Protein AF-0000000076778863 (afdb_homodimer)

InterPro domains:
  IPR025287 Wall-associated receptor kinase, galacturonan-binding domain [PF13947] (37-95)

Nearest PDB structures (foldseek):
  8cbp-assembly1_A  TM=2.082E-01  e=8.881E+00  Listeria monocytogenes
  4lr4-assembly3_C  TM=1.617E-01  e=1.423E+00  Agathobacter rectalis ATCC 33656
  8cbp-assembly1_A  TM=2.082E-01  e=7.600E+00  Listeria monocytogenes

Foldseek 3Di:
DVVVVVVVVVVVVPPPPPPPVPPVPPPPDQDFWPPPFDQDQAPEGQGPCAGEDPPTHADDPFFDRYWDWAPPDPHIWIAGPPFGWTWDYDDQAQQKTKTKFKWWKWFADPVRHTDDIDDWGKTAQPRHQKAFDQVFKKKKKAWPQKKKFWAAPVRHTWDIAGAFADDPVPDQFQPLVRHRMHIDGTDFPGRMTTMDMDHPVVPPVPDPPPSDDDGARMMIIDMATPVCSRPPRRGDCVRSHDDDMDMHMTMMRGAAAPDFADVVLVVDVVSRQQQEPQKDWAADPGGGHIGIGGHPQWDARRRDYNGIDGPPPPVVVVVVCVVVVVVVVVVVVVVVVVVPPPDDPDDPPVVVVVVVVVVVVVVVVPPDVPPPVD/DVVVVVVVVVPVPPPPPPPPVPPPPPPPDQQQWPPPFDQDQAPEGQGPCAGEDPPTHADDPFFDRYWDWAPPDPHIWIAGPPFGWTWDYDDQAQQKTKTKFKWWKWFADPVRHTDDIDDWGKTAQPRHQKDFDQVFKKKKKAWPQKKKFWAAPVRHTWDIAGAFADDPVPDQFQPLVRHRMHIDGTDFPGRMTTMDMDHPVVPPVPDPPPSDDDGARMMIIDMATPVCSRPPRRRPCVRSHDDDMDMHMTMMRGAAASDFADVVLVVDVVSRQQQEPQKDWAADPGGGHIGIDGHPQWDARRRDYNGIDGPPPPPVVVVCCVVVVVVVVVVVVVVVVVVPPPDDPDDPPPPVVVVVVVVVVVVVVPPDVVPPVD

Solvent-accessible surface area (backbone atoms only — not comparable to full-atom values): 40320 Å² total; per-residue (Å²): 122,74,70,63,58,59,58,60,60,60,62,64,66,65,57,75,76,68,71,72,66,71,69,68,74,72,68,72,75,72,60,51,36,47,92,95,38,62,43,60,47,73,91,31,59,34,43,42,53,28,17,49,58,91,89,25,32,57,80,73,88,52,44,57,28,44,37,41,69,43,71,86,45,96,67,39,43,35,28,32,56,94,51,74,43,38,46,73,38,66,38,71,90,77,32,34,32,34,28,54,43,64,42,36,37,43,24,37,48,99,84,69,46,80,74,47,64,52,70,90,52,66,44,66,32,67,69,35,29,43,23,48,29,37,89,47,25,29,39,36,18,38,16,14,49,30,34,18,32,29,24,37,89,86,43,36,71,49,30,42,23,40,8,30,21,60,65,69,92,69,60,73,61,40,65,37,29,13,58,36,18,11,46,20,55,45,54,69,56,34,31,38,44,36,66,45,80,40,70,60,64,81,66,55,70,78,56,84,58,48,49,68,78,43,72,38,50,25,33,36,30,38,65,27,26,52,70,52,46,64,66,65,44,58,30,60,68,62,64,54,65,43,83,69,87,52,68,34,52,30,41,28,35,44,36,54,52,86,42,60,29,43,75,60,33,66,70,39,68,88,75,40,58,59,47,7,86,48,36,38,77,40,60,40,89,62,46,63,2,19,41,48,37,37,31,92,69,32,41,71,28,15,54,34,80,70,18,28,38,70,56,66,70,55,68,55,55,62,49,44,50,60,52,43,48,54,47,51,53,43,47,53,49,46,51,53,44,62,64,60,58,64,79,84,83,73,85,75,69,70,61,60,60,57,52,53,52,47,53,52,53,51,49,56,65,66,56,56,84,70,63,78,79,111,121,75,73,62,61,62,59,61,64,60,63,66,68,66,57,76,75,71,72,71,67,71,69,70,76,70,70,73,74,74,60,52,36,49,90,95,37,62,42,59,46,73,92,31,60,33,42,42,52,28,16,48,60,90,87,25,32,56,78,73,88,53,44,56,27,42,38,42,69,43,72,87,44,98,68,40,43,36,27,31,58,94,50,76,43,38,48,71,38,64,38,71,91,78,31,34,32,34,28,54,42,66,44,36,38,43,24,37,48,98,84,69,46,80,75,48,64,52,69,91,52,68,45,68,32,68,67,34,28,42,25,48,26,36,90,46,25,28,40,34,18,37,15,15,46,30,34,19,35,29,22,38,90,87,43,34,70,49,28,41,23,40,7,31,23,63,66,70,91,72,60,72,60,41,64,40,27,12,57,35,17,12,48,21,52,44,53,69,57,33,32,38,44,36,67,45,80,41,70,58,63,81,67,55,68,78,54,86,57,49,50,67,76,45,72,40,49,24,33,34,29,37,64,27,25,52,69,54,46,67,68,67,42,56,36,56,70,63,66,53,64,42,82,71,87,52,68,34,53,30,42,29,35,45,35,53,53,85,43,62,29,43,74,61,34,64,71,39,68,89,75,40,59,59,46,7,84,48,37,40,75,38,59,41,90,62,46,63,3,19,43,48,36,37,31,90,67,33,42,71,28,15,55,34,79,70,19,27,40,71,58,66,72,56,70,55,56,62,49,44,52,62,52,44,51,55,48,52,55,46,49,54,49,48,53,54,45,63,65,59,57,65,77,84,84,70,86,74,68,70,63,58,60,58,53,53,54,47,54,52,53,52,49,55,65,66,56,54,83,70,63,77,79,112

Secondary structure (DSSP, 8-state):
--HHHHHHHHHTT-------------------S-TTS--EETTEE--TT-EESTTSS--SSSBSSEEEEETTSSS-EEEETTT-PEEEEEETTTTEEEEEEEPEEEEE-TTS-EEEEPPP--EE-TTBSEEE-TTTEEEEEESSSEEEEEE-TTSBEEEEEEEBB--GGG--TT--BSBSEEEE---SSB-EEEEEEE--TTT-TTS--BT-SB--SEEEEEEEEHHHHHHH-SS-GGGGG--S--EEEEEEEE-B-SSSSHHHHHH-GGG-S---TTEEEEE-SSSS-EEEEEPTTEEE-TTSTT-EEE----HHHHHHHHHHHHHHHHHHHHHHHHHTTSS-----THHHHHHHHHHHHHHHHHS---GGG-/--HHHHHHHHHTT-------------------S-TTS--EETTEE--TT-EESTTSS--SSSBSSEEEEETTSSS-EEEETTT-PEEEEEETTTTEEEEEEEPEEEEE-TTS-EEEEPPP--EE-TTBSEEE-TTTEEEEEESSSEEEEEE-TTSBEEEEEEEBB--GGG--TT--BSBSEEEE---SSB-EEEEEEE--TTT-TTS--BT-SB--SEEEEEEEEHHHHHHH-SS-TTGGG--S--EEEEEEEE-B-SSSSHHHHHH-GGG-S---TTEEEEE-SSSS-EEEEEPTTEEE-TTSTT-EEE----HHHHHHHHHHHHHHHHHHHHHHHHHTTSS-----THHHHHHHHHHHHHHHHH----GGG-

pLDDT: mean 74.63, std 24.68, range [21.61, 98.44]

Sequence (748 aa):
MVTTLIMQLVLLLLLPVTRVSAQEQQHPPPQVARPGCRDKCGNITIPYPFGIGAGCFRDDGRGGFQLECNDTRSTPRLTVTGYGIRITGLSVASSEARAHLRATRRCYDNKGRLVSQSGATFVPLVGSHYLFSQARNRLVTLGCSSLGYFIDALGYYVSGCMAVCRPQQFTTPGSCTGVACCQSAIPPAVDYYEPFLLDFTKEHRDRDIAFYSNKTTCRYVFLVETKWLSTRYTGDSEYLNWTKDFAVPVILDWAIRNVGNCSAARRNTTDYACQSMLSDCIDSEDGTGYRCNCSKGYEGNPYLQDGCRGIHPCPVLLFCFLLLLPLHLMNCFAKWKTSTSVNTKKSNHATASAQILWEATLANVLLGPVEMLRMVTTLIMQLVLLLLLPVTRVSAQEQQHPPPQVARPGCRDKCGNITIPYPFGIGAGCFRDDGRGGFQLECNDTRSTPRLTVTGYGIRITGLSVASSEARAHLRATRRCYDNKGRLVSQSGATFVPLVGSHYLFSQARNRLVTLGCSSLGYFIDALGYYVSGCMAVCRPQQFTTPGSCTGVACCQSAIPPAVDYYEPFLLDFTKEHRDRDIAFYSNKTTCRYVFLVETKWLSTRYTGDSEYLNWTKDFAVPVILDWAIRNVGNCSAARRNTTDYACQSMLSDCIDSEDGTGYRCNCSKGYEGNPYLQDGCRGIHPCPVLLFCFLLLLPLHLMNCFAKWKTSTSVNTKKSNHATASAQILWEATLANVLLGPVEMLR

Radius of gyration: 35.74 Å; Cα contacts (8 Å, |Δi|>4): 1503; chains: 2; bounding box: 116×78×70 Å

Organism: Aegilops tauschii subsp. strangulata (NCBI:txid200361)

Structure (mmCIF, N/CA/C/O backbone):
data_AF-0000000076778863-model_v1
#
loop_
_entity.id
_entity.type
_entity.pdbx_description
1 polymer 'Wall-associated receptor kinase galacturonan-binding domain-containing protein'
#
loop_
_atom_site.group_PDB
_atom_site.id
_atom_site.type_symbol
_atom_site.label_atom_id
_atom_site.label_alt_id
_atom_site.label_comp_id
_atom_site.label_asym_id
_atom_site.label_entity_id
_atom_site.label_seq_id
_atom_site.pdbx_PDB_ins_code
_atom_site.Cartn_x
_atom_site.Cartn_y
_atom_site.Cartn_z
_atom_site.occupancy
_atom_site.B_iso_or_equiv
_atom_site.auth_seq_id
_atom_site.auth_comp_id
_atom_site.auth_asym_id
_atom_site.auth_atom_id
_atom_site.pdbx_PDB_model_num
ATOM 1 N N . MET A 1 1 ? 84.5 -5.707 -36.156 1 32.53 1 MET A N 1
ATOM 2 C CA . MET A 1 1 ? 84 -6.934 -35.594 1 32.53 1 MET A CA 1
ATOM 3 C C . MET A 1 1 ? 82.688 -6.645 -34.812 1 32.53 1 MET A C 1
ATOM 5 O O . MET A 1 1 ? 82 -7.57 -34.375 1 32.53 1 MET A O 1
ATOM 9 N N . VAL A 1 2 ? 82.5 -5.348 -34.375 1 47.19 2 VAL A N 1
ATOM 10 C CA . VAL A 1 2 ? 81.438 -4.852 -33.531 1 47.19 2 VAL A CA 1
ATOM 11 C C . VAL A 1 2 ? 80.125 -4.82 -34.344 1 47.19 2 VAL A C 1
ATOM 13 O O . VAL A 1 2 ? 79.062 -4.902 -33.781 1 47.19 2 VAL A O 1
ATOM 16 N N . THR A 1 3 ? 80.188 -4.637 -35.688 1 52.03 3 THR A N 1
ATOM 17 C CA . THR A 1 3 ? 79.062 -4.465 -36.531 1 52.03 3 THR A CA 1
ATOM 18 C C . THR A 1 3 ? 78.312 -5.781 -36.688 1 52.03 3 THR A C 1
ATOM 20 O O . THR A 1 3 ? 77.062 -5.789 -36.969 1 52.03 3 THR A O 1
ATOM 23 N N . THR A 1 4 ? 79.062 -6.883 -36.719 1 51.62 4 THR A N 1
ATOM 24 C CA . THR A 1 4 ? 78.438 -8.164 -37.031 1 51.62 4 THR A CA 1
ATOM 25 C C . THR A 1 4 ? 77.562 -8.641 -35.875 1 51.62 4 THR A C 1
ATOM 27 O O . THR A 1 4 ? 76.688 -9.484 -36.031 1 51.62 4 THR A O 1
ATOM 30 N N . LEU A 1 5 ? 77.938 -8.156 -34.625 1 47.41 5 LEU A N 1
ATOM 31 C CA . LEU A 1 5 ? 77.188 -8.68 -33.469 1 47.41 5 LEU A CA 1
ATOM 32 C C . LEU A 1 5 ? 75.812 -8.102 -33.406 1 47.41 5 LEU A C 1
ATOM 34 O O . LEU A 1 5 ? 74.875 -8.766 -32.938 1 47.41 5 LEU A O 1
ATOM 38 N N . ILE A 1 6 ? 75.625 -6.895 -34.031 1 48.03 6 ILE A N 1
ATOM 39 C CA . ILE A 1 6 ? 74.312 -6.25 -33.875 1 48.03 6 ILE A CA 1
ATOM 40 C C . ILE A 1 6 ? 73.312 -6.934 -34.812 1 48.03 6 ILE A C 1
ATOM 42 O O . ILE A 1 6 ? 72.125 -7.094 -34.438 1 48.03 6 ILE A O 1
ATOM 46 N N . MET A 1 7 ? 73.75 -7.469 -36 1 45.84 7 MET A N 1
ATOM 47 C CA . MET A 1 7 ? 72.812 -7.984 -36.969 1 45.84 7 MET A CA 1
ATOM 48 C C . MET A 1 7 ? 72.25 -9.32 -36.5 1 45.84 7 MET A C 1
ATOM 50 O O . MET A 1 7 ? 71.188 -9.75 -36.969 1 45.84 7 MET A O 1
ATOM 54 N N . GLN A 1 8 ? 73.125 -10.133 -35.875 1 47.25 8 GLN A N 1
ATOM 55 C CA . GLN A 1 8 ? 72.625 -11.461 -35.5 1 47.25 8 GLN A CA 1
ATOM 56 C C . GLN A 1 8 ? 71.5 -11.367 -34.438 1 47.25 8 GLN A C 1
ATOM 58 O O . GLN A 1 8 ? 70.75 -12.328 -34.219 1 47.25 8 GLN A O 1
ATOM 63 N N . LEU A 1 9 ? 71.562 -10.266 -33.656 1 43.97 9 LEU A N 1
ATOM 64 C CA . LEU A 1 9 ? 70.562 -10.219 -32.562 1 43.97 9 LEU A CA 1
ATOM 65 C C . LEU A 1 9 ? 69.188 -9.906 -33.125 1 43.97 9 LEU A C 1
ATOM 67 O O . LEU A 1 9 ? 68.188 -10.289 -32.531 1 43.97 9 LEU A O 1
ATOM 71 N N . VAL A 1 10 ? 69.125 -9.25 -34.344 1 44.59 10 VAL A N 1
ATOM 72 C CA . VAL A 1 10 ? 67.812 -8.875 -34.844 1 44.59 10 VAL A CA 1
ATOM 73 C C . VAL A 1 10 ? 67.125 -10.102 -35.406 1 44.59 10 VAL A C 1
ATOM 75 O O . VAL A 1 10 ? 65.875 -10.164 -35.438 1 44.59 10 VAL A O 1
ATOM 78 N N . LEU A 1 11 ? 67.938 -11.055 -36 1 44.66 11 LEU A N 1
ATOM 79 C CA . LEU A 1 11 ? 67.25 -12.109 -36.719 1 44.66 11 LEU A CA 1
ATOM 80 C C . LEU A 1 11 ? 66.5 -13.055 -35.75 1 44.66 11 LEU A C 1
ATOM 82 O O . LEU A 1 11 ? 65.625 -13.805 -36.156 1 44.66 11 LEU A O 1
ATOM 86 N N . LEU A 1 12 ? 67.125 -13.242 -34.594 1 41.91 12 LEU A N 1
ATOM 87 C CA . LEU A 1 12 ? 66.5 -14.281 -33.75 1 41.91 12 LEU A CA 1
ATOM 88 C C . LEU A 1 12 ? 65.125 -13.867 -33.281 1 41.91 12 LEU A C 1
ATOM 90 O O . LEU A 1 12 ? 64.375 -14.68 -32.719 1 41.91 12 LEU A O 1
ATOM 94 N N . LEU A 1 13 ? 64.875 -12.555 -33.312 1 39.22 13 LEU A N 1
ATOM 95 C CA . LEU A 1 13 ? 63.656 -12.242 -32.594 1 39.22 13 LEU A CA 1
ATOM 96 C C . LEU A 1 13 ? 62.438 -12.484 -33.469 1 39.22 13 LEU A C 1
ATOM 98 O O . LEU A 1 13 ? 61.312 -12.102 -33.094 1 39.22 13 LEU A O 1
ATOM 102 N N . LEU A 1 14 ? 62.688 -12.836 -34.719 1 39.72 14 LEU A N 1
ATOM 103 C CA . LEU A 1 14 ? 61.469 -12.992 -35.5 1 39.72 14 LEU A CA 1
ATOM 104 C C . LEU A 1 14 ? 60.812 -14.328 -35.188 1 39.72 14 LEU A C 1
ATOM 106 O O . LEU A 1 14 ? 60.938 -15.289 -35.938 1 39.72 14 LEU A O 1
ATOM 110 N N . LEU A 1 15 ? 61.125 -14.875 -34.031 1 42.5 15 LEU A N 1
ATOM 111 C CA . LEU A 1 15 ? 60.312 -16.062 -33.875 1 42.5 15 LEU A CA 1
ATOM 112 C C . LEU A 1 15 ? 58.812 -15.758 -34.094 1 42.5 15 LEU A C 1
ATOM 114 O O . LEU A 1 15 ? 58.312 -14.727 -33.625 1 42.5 15 LEU A O 1
ATOM 118 N N . PRO A 1 16 ? 58.281 -16.344 -35.188 1 43.47 16 PRO A N 1
ATOM 119 C CA . PRO A 1 16 ? 56.844 -16.094 -35.375 1 43.47 16 PRO A CA 1
ATOM 120 C C . PRO A 1 16 ? 56.031 -16.312 -34.094 1 43.47 16 PRO A C 1
ATOM 122 O O . PRO A 1 16 ? 56.25 -17.281 -33.375 1 43.47 16 PRO A O 1
ATOM 125 N N . VAL A 1 17 ? 55.656 -15.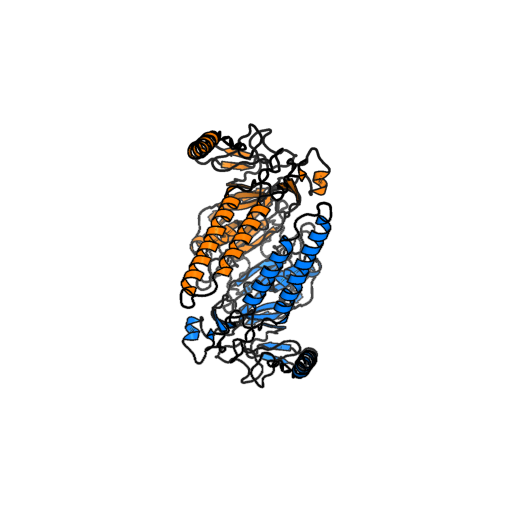203 -33.438 1 43.56 17 VAL A N 1
ATOM 126 C CA . VAL A 1 17 ? 54.625 -15.289 -32.406 1 43.56 17 VAL A CA 1
ATOM 127 C C . VAL A 1 17 ? 53.531 -16.266 -32.875 1 43.56 17 VAL A C 1
ATOM 129 O O . VAL A 1 17 ? 52.844 -16 -33.844 1 43.56 17 VAL A O 1
ATOM 132 N N . THR A 1 18 ? 53.938 -17.609 -32.875 1 44.72 18 THR A N 1
ATOM 133 C CA . THR A 1 18 ? 52.781 -18.5 -33.031 1 44.72 18 THR A CA 1
ATOM 134 C C . THR A 1 18 ? 51.594 -17.953 -32.281 1 44.72 18 THR A C 1
ATOM 136 O O . THR A 1 18 ? 51.656 -17.656 -31.078 1 44.72 18 THR A O 1
ATOM 139 N N . ARG A 1 19 ? 50.75 -17.344 -33.031 1 37.84 19 ARG A N 1
ATOM 140 C CA . ARG A 1 19 ? 49.438 -17.031 -32.531 1 37.84 19 ARG A CA 1
ATOM 141 C C . ARG A 1 19 ? 48.875 -18.219 -31.734 1 37.84 19 ARG A C 1
ATOM 143 O O . ARG A 1 19 ? 48.594 -19.281 -32.312 1 37.84 19 ARG A O 1
ATOM 150 N N . VAL A 1 20 ? 49.438 -18.438 -30.562 1 40.38 20 VAL A N 1
ATOM 151 C CA . VAL A 1 20 ? 48.531 -19.219 -29.734 1 40.38 20 VAL A CA 1
ATOM 152 C C . VAL A 1 20 ? 47.125 -18.672 -29.859 1 40.38 20 VAL A C 1
ATOM 154 O O . VAL A 1 20 ? 46.844 -17.531 -29.484 1 40.38 20 VAL A O 1
ATOM 157 N N . SER A 1 21 ? 46.469 -19.016 -31.016 1 34.78 21 SER A N 1
ATOM 158 C CA . SER A 1 21 ? 45.031 -18.766 -30.953 1 34.78 21 SER A CA 1
ATOM 159 C C . SER A 1 21 ? 44.469 -19.125 -29.578 1 34.78 21 SER A C 1
ATOM 161 O O . SER A 1 21 ? 44.594 -20.266 -29.141 1 34.78 21 SER A O 1
ATOM 163 N N . ALA A 1 22 ? 44.531 -18.234 -28.641 1 37.84 22 ALA A N 1
ATOM 164 C CA . ALA A 1 22 ? 43.625 -18.453 -27.516 1 37.84 22 ALA A CA 1
ATOM 165 C C . ALA A 1 22 ? 42.312 -19.047 -27.984 1 37.84 22 ALA A C 1
ATOM 167 O O . ALA A 1 22 ? 41.531 -18.375 -28.656 1 37.84 22 ALA A O 1
ATOM 168 N N . GLN A 1 23 ? 42.406 -20.297 -28.578 1 34.12 23 GLN A N 1
ATOM 169 C CA . GLN A 1 23 ? 41.094 -20.875 -28.672 1 34.12 23 GLN A CA 1
ATOM 170 C C . GLN A 1 23 ? 40.188 -20.406 -27.516 1 34.12 23 GLN A C 1
ATOM 172 O O . GLN A 1 23 ? 40.469 -20.719 -26.344 1 34.12 23 GLN A O 1
ATOM 177 N N . GLU A 1 24 ? 39.688 -19.234 -27.562 1 38.78 24 GLU A N 1
ATOM 178 C CA . GLU A 1 24 ? 38.625 -18.891 -26.656 1 38.78 24 GLU A CA 1
ATOM 179 C C . GLU A 1 24 ? 37.719 -20.109 -26.391 1 38.78 24 GLU A C 1
ATOM 181 O O . GLU A 1 24 ? 37.062 -20.609 -27.312 1 38.78 24 GLU A O 1
ATOM 186 N N . GLN A 1 25 ? 38.125 -21.125 -25.703 1 38.56 25 GLN A N 1
ATOM 187 C CA . GLN A 1 25 ? 37.156 -22.141 -25.281 1 38.56 25 GLN A CA 1
ATOM 188 C C . GLN A 1 25 ? 35.781 -21.531 -25.094 1 38.56 25 GLN A C 1
ATOM 190 O O . GLN A 1 25 ? 35.531 -20.797 -24.141 1 38.56 25 GLN A O 1
ATOM 195 N N . GLN A 1 26 ? 35.125 -21.125 -26.172 1 40.41 26 GLN A N 1
ATOM 196 C CA . GLN A 1 26 ? 33.719 -20.766 -26.062 1 40.41 26 GLN A CA 1
ATOM 197 C C . GLN A 1 26 ? 32.969 -21.703 -25.125 1 40.41 26 GLN A C 1
ATOM 199 O O . GLN A 1 26 ? 32.844 -22.891 -25.391 1 40.41 26 GLN A O 1
ATOM 204 N N . HIS A 1 27 ? 33.125 -21.516 -23.828 1 49.75 27 HIS A N 1
ATOM 205 C CA . HIS A 1 27 ? 32.281 -22.281 -22.906 1 49.75 27 HIS A CA 1
ATOM 206 C C . HIS A 1 27 ? 30.875 -22.438 -23.453 1 49.75 27 HIS A C 1
ATOM 208 O O . HIS A 1 27 ? 30.328 -21.484 -24.016 1 49.75 27 HIS A O 1
ATOM 214 N N . PRO A 1 28 ? 30.5 -23.688 -23.781 1 53.38 28 PRO A N 1
ATOM 215 C CA . PRO A 1 28 ? 29.125 -23.875 -24.25 1 53.38 28 PRO A CA 1
ATOM 216 C C . PRO A 1 28 ? 28.109 -23.031 -23.484 1 53.38 28 PRO A C 1
ATOM 218 O O . PRO A 1 28 ? 28.344 -22.688 -22.312 1 53.38 28 PRO A O 1
ATOM 221 N N . PRO A 1 29 ? 27.234 -22.406 -24.203 1 59.06 29 PRO A N 1
ATOM 222 C CA . PRO A 1 29 ? 26.219 -21.594 -23.531 1 59.06 29 PRO A CA 1
ATOM 223 C C . PRO A 1 29 ? 25.656 -22.281 -22.281 1 59.06 29 PRO A C 1
ATOM 225 O O . PRO A 1 29 ? 25.578 -23.516 -22.234 1 59.06 29 PRO A O 1
ATOM 228 N N . PRO A 1 30 ? 25.625 -21.578 -21.234 1 66.56 30 PRO A N 1
ATOM 229 C CA . PRO A 1 30 ? 25.156 -22.172 -19.969 1 66.56 30 PRO A CA 1
ATOM 230 C C . PRO A 1 30 ? 23.891 -23.016 -20.156 1 66.56 30 PRO A C 1
ATOM 232 O O . PRO A 1 30 ? 22.984 -22.609 -20.875 1 66.56 30 PRO A O 1
ATOM 235 N N . GLN A 1 31 ? 24 -24.266 -19.766 1 77.44 31 GLN A N 1
ATOM 236 C CA . GLN A 1 31 ? 22.891 -25.203 -19.828 1 77.44 31 GLN A CA 1
ATOM 237 C C . GLN A 1 31 ? 21.672 -24.656 -19.078 1 77.44 31 GLN A C 1
ATOM 239 O O . GLN A 1 31 ? 21.781 -24.281 -17.906 1 77.44 31 GLN A O 1
ATOM 244 N N . VAL A 1 32 ? 20.609 -24.484 -19.797 1 89.62 32 VAL A N 1
ATOM 245 C CA . VAL A 1 32 ? 19.406 -23.906 -19.234 1 89.62 32 VAL A CA 1
ATOM 246 C C . VAL A 1 32 ? 18.438 -25.016 -18.812 1 89.62 32 VAL A C 1
ATOM 248 O O . VAL A 1 32 ? 17.797 -24.922 -17.75 1 89.62 32 VAL A O 1
ATOM 251 N N . ALA A 1 33 ? 18.438 -26.109 -19.562 1 94.25 33 ALA A N 1
ATOM 252 C CA . ALA A 1 33 ? 17.578 -27.266 -19.297 1 94.25 33 ALA A CA 1
ATOM 253 C C . ALA A 1 33 ? 18.406 -28.531 -19.172 1 94.25 33 ALA A C 1
ATOM 255 O O . ALA A 1 33 ? 19.609 -28.531 -19.422 1 94.25 33 ALA A O 1
ATOM 256 N N . ARG A 1 34 ? 17.75 -29.516 -18.734 1 94 34 ARG A N 1
ATOM 257 C CA . ARG A 1 34 ? 18.422 -30.812 -18.734 1 94 34 ARG A CA 1
ATOM 258 C C . ARG A 1 34 ? 18.766 -31.266 -20.141 1 94 34 ARG A C 1
ATOM 260 O O . ARG A 1 34 ? 18.062 -30.922 -21.094 1 94 34 ARG A O 1
ATOM 267 N N . PRO A 1 35 ? 19.891 -32.062 -20.203 1 91.19 35 PRO A N 1
ATOM 268 C CA . PRO A 1 35 ? 20.266 -32.562 -21.531 1 91.19 35 PRO A CA 1
ATOM 269 C C . PRO A 1 35 ? 19.141 -33.312 -22.219 1 91.19 35 PRO A C 1
ATOM 271 O O . PRO A 1 35 ? 18.516 -34.188 -21.594 1 91.19 35 PRO A O 1
ATOM 274 N N . GLY A 1 36 ? 18.891 -33 -23.5 1 93.69 36 GLY A N 1
ATOM 275 C CA . GLY A 1 36 ? 17.875 -33.688 -24.266 1 93.69 36 GLY A CA 1
ATOM 276 C C . GLY A 1 36 ? 16.484 -33.094 -24.109 1 93.69 36 GLY A C 1
ATOM 277 O O . GLY A 1 36 ? 15.547 -33.5 -24.781 1 93.69 36 GLY A O 1
ATOM 278 N N . CYS A 1 37 ? 16.344 -32.125 -23.25 1 96.56 37 CYS A N 1
ATOM 279 C CA . CYS A 1 37 ? 15.031 -31.562 -22.953 1 96.56 37 CYS A CA 1
ATOM 280 C C . CYS A 1 37 ? 14.805 -30.266 -23.719 1 96.56 37 CYS A C 1
ATOM 282 O O . CYS A 1 37 ? 15.75 -29.516 -23.953 1 96.56 37 CYS A O 1
ATOM 284 N N . ARG A 1 38 ? 13.547 -30.047 -24.047 1 95.12 38 ARG A N 1
ATOM 285 C CA . ARG A 1 38 ? 13.148 -28.812 -24.703 1 95.12 38 ARG A CA 1
ATOM 286 C C . ARG A 1 38 ? 13.359 -27.609 -23.781 1 95.12 38 ARG A C 1
ATOM 288 O O . ARG A 1 38 ? 12.961 -27.641 -22.609 1 95.12 38 ARG A O 1
ATOM 295 N N . ASP A 1 39 ? 13.961 -26.516 -24.328 1 95.31 39 ASP A N 1
ATOM 296 C CA . ASP A 1 39 ? 14.297 -25.406 -23.438 1 95.31 39 ASP A CA 1
ATOM 297 C C . ASP A 1 39 ? 13.547 -24.141 -23.844 1 95.31 39 ASP A C 1
ATOM 299 O O . ASP A 1 39 ? 13.805 -23.062 -23.312 1 95.31 39 ASP A O 1
ATOM 303 N N . LYS A 1 40 ? 12.602 -24.266 -24.812 1 95.56 40 LYS A N 1
ATOM 304 C CA . LYS A 1 40 ? 11.844 -23.094 -25.234 1 95.56 40 LYS A CA 1
ATOM 305 C C . LYS A 1 40 ? 10.414 -23.469 -25.609 1 95.56 40 LYS A C 1
ATOM 307 O O . LYS A 1 40 ? 10.156 -24.594 -26.078 1 95.56 40 LYS A O 1
ATOM 312 N N . CYS A 1 41 ? 9.539 -22.625 -25.391 1 97 41 CYS A N 1
ATOM 313 C CA . CYS A 1 41 ? 8.188 -22.578 -25.938 1 97 41 CYS A CA 1
ATOM 314 C C . CYS A 1 41 ? 7.883 -21.219 -26.562 1 97 41 CYS A C 1
ATOM 316 O O . CYS A 1 41 ? 7.543 -20.281 -25.844 1 97 41 CYS A O 1
ATOM 318 N N . GLY A 1 42 ? 8.047 -21.172 -27.906 1 94.81 42 GLY A N 1
ATOM 319 C CA . GLY A 1 42 ? 8.055 -19.859 -28.516 1 94.81 42 GLY A CA 1
ATOM 320 C C . GLY A 1 42 ? 9.227 -19 -28.078 1 94.81 42 GLY A C 1
ATOM 321 O O . GLY A 1 42 ? 10.383 -19.406 -28.203 1 94.81 42 GLY A O 1
ATOM 322 N N . ASN A 1 43 ? 8.914 -17.875 -27.516 1 93.62 43 ASN A N 1
ATOM 323 C CA . ASN A 1 43 ? 9.961 -16.969 -27.062 1 93.62 43 ASN A CA 1
ATOM 324 C C . ASN A 1 43 ? 10.234 -17.125 -25.562 1 93.62 43 ASN A C 1
ATOM 326 O O . ASN A 1 43 ? 11.039 -16.375 -25 1 93.62 43 ASN A O 1
ATOM 330 N N . ILE A 1 44 ? 9.617 -18.094 -24.953 1 96.5 44 ILE A N 1
ATOM 331 C CA . ILE A 1 44 ? 9.773 -18.266 -23.516 1 96.5 44 ILE A CA 1
ATOM 332 C C . ILE A 1 44 ? 10.836 -19.328 -23.234 1 96.5 44 ILE A C 1
ATOM 334 O O . ILE A 1 44 ? 10.734 -20.469 -23.719 1 96.5 44 ILE A O 1
ATOM 338 N N . THR A 1 45 ? 11.836 -18.953 -22.5 1 96.69 45 THR A N 1
ATOM 339 C CA . THR A 1 45 ? 12.859 -19.906 -22.078 1 96.69 45 THR A CA 1
ATOM 340 C C . THR A 1 45 ? 12.367 -20.75 -20.906 1 96.69 45 THR A C 1
ATOM 342 O O . THR A 1 45 ? 11.758 -20.234 -19.969 1 96.69 45 THR A O 1
ATOM 345 N N . ILE A 1 46 ? 12.617 -22.078 -20.969 1 97.81 46 ILE A N 1
ATOM 346 C CA . ILE A 1 46 ? 12.18 -23.016 -19.953 1 97.81 46 ILE A CA 1
ATOM 347 C C . ILE A 1 46 ? 13.391 -23.578 -19.203 1 97.81 46 ILE A C 1
ATOM 349 O O . ILE A 1 46 ? 13.969 -24.594 -19.625 1 97.81 46 ILE A O 1
ATOM 353 N N . PRO A 1 47 ? 13.711 -22.969 -18.172 1 97.62 47 PRO A N 1
ATOM 354 C CA . PRO A 1 47 ? 14.859 -23.453 -17.391 1 97.62 47 PRO A CA 1
ATOM 355 C C . PRO A 1 47 ? 14.484 -24.547 -16.406 1 97.62 47 PRO A C 1
ATOM 357 O O . PRO A 1 47 ? 13.391 -24.516 -15.828 1 97.62 47 PRO A O 1
ATOM 360 N N . TYR A 1 48 ? 15.367 -25.484 -16.25 1 97.56 48 TYR A N 1
ATOM 361 C CA . TYR A 1 48 ? 15.203 -26.391 -15.117 1 97.56 48 TYR A CA 1
ATOM 362 C C . TYR A 1 48 ? 15.195 -25.609 -13.805 1 97.56 48 TYR A C 1
ATOM 364 O O . TYR A 1 48 ? 15.945 -24.641 -13.641 1 97.56 48 TYR A O 1
ATOM 372 N N . PRO A 1 49 ? 14.312 -25.906 -12.898 1 97.75 49 PRO A N 1
ATOM 373 C CA . PRO A 1 49 ? 13.656 -27.203 -12.68 1 97.75 49 PRO A CA 1
ATOM 374 C C . PRO A 1 49 ? 12.352 -27.344 -13.461 1 97.75 49 PRO A C 1
ATOM 376 O O . PRO A 1 49 ? 11.648 -28.344 -13.32 1 97.75 49 PRO A O 1
ATOM 379 N N . PHE A 1 50 ? 12.039 -26.344 -14.234 1 98.44 50 PHE A N 1
ATOM 380 C CA . PHE A 1 50 ? 10.891 -26.484 -15.117 1 98.44 50 PHE A CA 1
ATOM 381 C C . PHE A 1 50 ? 11.227 -27.359 -16.312 1 98.44 50 PHE A C 1
ATOM 383 O O . PHE A 1 50 ? 12.391 -27.453 -16.719 1 98.44 50 PHE A O 1
ATOM 390 N N . GLY A 1 51 ? 10.156 -28 -16.844 1 98.19 51 GLY A N 1
ATOM 391 C CA . GLY A 1 51 ? 10.438 -28.797 -18.031 1 98.19 51 GLY A CA 1
ATOM 392 C C . GLY A 1 51 ? 9.188 -29.344 -18.688 1 98.19 51 GLY A C 1
ATOM 393 O O . GLY A 1 51 ? 8.109 -29.328 -18.094 1 98.19 51 GLY A O 1
ATOM 394 N N . ILE A 1 52 ? 9.367 -29.75 -19.938 1 97.06 52 ILE A N 1
ATOM 395 C CA . ILE A 1 52 ? 8.312 -30.359 -20.719 1 97.06 52 ILE A CA 1
ATOM 396 C C . ILE A 1 52 ? 8.656 -31.828 -20.984 1 97.06 52 ILE A C 1
ATOM 398 O O . ILE A 1 52 ? 9.727 -32.156 -21.5 1 97.06 52 ILE A O 1
ATOM 402 N N . GLY A 1 53 ? 7.742 -32.688 -20.594 1 95.44 53 GLY A N 1
ATOM 403 C CA . GLY A 1 53 ? 7.961 -34.094 -20.828 1 95.44 53 GLY A CA 1
ATOM 404 C C . GLY A 1 53 ? 8.586 -34.812 -19.625 1 95.44 53 GLY A C 1
ATOM 405 O O . GLY A 1 53 ? 9.25 -34.156 -18.812 1 95.44 53 GLY A O 1
ATOM 406 N N . ALA A 1 54 ? 8.359 -36.062 -19.625 1 93.81 54 ALA A N 1
ATOM 407 C CA . ALA A 1 54 ? 8.859 -36.875 -18.516 1 93.81 54 ALA A CA 1
ATOM 408 C C . ALA A 1 54 ? 10.383 -36.781 -18.406 1 93.81 54 ALA A C 1
ATOM 410 O O . ALA A 1 54 ? 11.086 -36.875 -19.422 1 93.81 54 ALA A O 1
ATOM 411 N N . GLY A 1 55 ? 10.898 -36.594 -17.234 1 95.44 55 GLY A N 1
ATOM 412 C CA . GLY A 1 55 ? 12.328 -36.594 -16.984 1 95.44 55 GLY A CA 1
ATOM 413 C C . GLY A 1 55 ? 12.945 -35.219 -17.156 1 95.44 55 GLY A C 1
ATOM 414 O O . GLY A 1 55 ? 14.133 -35 -16.875 1 95.44 55 GLY A O 1
ATOM 415 N N . CYS A 1 56 ? 12.172 -34.281 -17.562 1 97.56 56 CYS A N 1
ATOM 416 C CA . CYS A 1 56 ? 12.734 -33 -17.922 1 97.56 56 CYS A CA 1
ATOM 417 C C . CYS A 1 56 ? 12.438 -31.953 -16.844 1 97.56 56 CYS A C 1
ATOM 419 O O . CYS A 1 56 ? 12.883 -30.812 -16.938 1 97.56 56 CYS A O 1
ATOM 421 N N . PHE A 1 57 ? 11.703 -32.25 -15.844 1 97.75 57 PHE A N 1
ATOM 422 C CA . PHE A 1 57 ? 11.359 -31.359 -14.742 1 97.75 57 PHE A CA 1
ATOM 423 C C . PHE A 1 57 ? 11.633 -32.031 -13.398 1 97.75 57 PHE A C 1
ATOM 425 O O . PHE A 1 57 ? 11.812 -33.25 -13.336 1 97.75 57 PHE A O 1
ATOM 432 N N . ARG A 1 58 ? 11.711 -31.188 -12.453 1 96.94 58 ARG A N 1
ATOM 433 C CA . ARG A 1 58 ? 11.867 -31.734 -11.109 1 96.94 58 ARG A CA 1
ATOM 434 C C . ARG A 1 58 ? 10.555 -32.312 -10.602 1 96.94 58 ARG A C 1
ATOM 436 O O . ARG A 1 58 ? 9.523 -31.641 -10.617 1 96.94 58 ARG A O 1
ATOM 443 N N . ASP A 1 59 ? 10.656 -33.531 -10.195 1 94.81 59 ASP A N 1
ATOM 444 C CA . ASP A 1 59 ? 9.484 -34.219 -9.68 1 94.81 59 ASP A CA 1
ATOM 445 C C . ASP A 1 59 ? 9.703 -34.656 -8.227 1 94.81 59 ASP A C 1
ATOM 447 O O . ASP A 1 59 ? 10.375 -35.656 -7.973 1 94.81 59 ASP A O 1
ATOM 451 N N . ASP A 1 60 ? 9.133 -33.906 -7.34 1 93.25 60 ASP A N 1
ATOM 452 C CA . ASP A 1 60 ? 9.297 -34.25 -5.926 1 93.25 60 ASP A CA 1
ATOM 453 C C . ASP A 1 60 ? 7.941 -34.469 -5.258 1 93.25 60 ASP A C 1
ATOM 455 O O . ASP A 1 60 ? 7.801 -34.312 -4.047 1 93.25 60 ASP A O 1
ATOM 459 N N . GLY A 1 61 ? 6.977 -34.75 -6.043 1 90.94 61 GLY A N 1
ATOM 460 C CA . GLY A 1 61 ? 5.652 -35.094 -5.535 1 90.94 61 GLY A CA 1
ATOM 461 C C . GLY A 1 61 ? 4.715 -33.906 -5.523 1 90.94 61 GLY A C 1
ATOM 462 O O . GLY A 1 61 ? 3.494 -34.062 -5.434 1 90.94 61 GLY A O 1
ATOM 463 N N . ARG A 1 62 ? 5.234 -32.719 -5.652 1 93.25 62 ARG A N 1
ATOM 464 C CA . ARG A 1 62 ? 4.426 -31.5 -5.73 1 93.25 62 ARG A CA 1
ATOM 465 C C . ARG A 1 62 ? 4.293 -31.031 -7.172 1 93.25 62 ARG A C 1
ATOM 467 O O . ARG A 1 62 ? 5.125 -31.359 -8.023 1 93.25 62 ARG A O 1
ATOM 474 N N . GLY A 1 63 ? 3.287 -30.25 -7.406 1 93.38 63 GLY A N 1
ATOM 475 C CA . GLY A 1 63 ? 3.068 -29.766 -8.758 1 93.38 63 GLY A CA 1
ATOM 476 C C . GLY A 1 63 ? 3.752 -28.438 -9.023 1 93.38 63 GLY A C 1
ATOM 477 O O . GLY A 1 63 ? 4.27 -27.797 -8.102 1 93.38 63 GLY A O 1
ATOM 478 N N . GLY A 1 64 ? 3.811 -28.094 -10.391 1 95 64 GLY A N 1
ATOM 479 C CA . GLY A 1 64 ? 4.227 -26.75 -10.711 1 95 64 GLY A CA 1
ATOM 480 C C . GLY A 1 64 ? 5.379 -26.688 -11.695 1 95 64 GLY A C 1
ATOM 481 O O . GLY A 1 64 ? 5.484 -25.75 -12.492 1 95 64 GLY A O 1
ATOM 482 N N . PHE A 1 65 ? 6.184 -27.719 -11.688 1 97.94 65 PHE A N 1
ATOM 483 C CA . PHE A 1 65 ? 7.371 -27.625 -12.531 1 97.94 65 PHE A CA 1
ATOM 484 C C . PHE A 1 65 ? 7.129 -28.297 -13.883 1 97.94 65 PHE A C 1
ATOM 486 O O . PHE A 1 65 ? 7.859 -28.031 -14.844 1 97.94 65 PHE A O 1
ATOM 493 N N . GLN A 1 66 ? 6.16 -29.172 -13.945 1 97.75 66 GLN A N 1
ATOM 494 C CA . GLN A 1 66 ? 5.793 -29.766 -15.234 1 97.75 66 GLN A CA 1
ATOM 495 C C . GLN A 1 66 ? 4.988 -28.781 -16.078 1 97.75 66 GLN A C 1
ATOM 497 O O . GLN A 1 66 ? 3.934 -28.297 -15.641 1 97.75 66 GLN A O 1
ATOM 502 N N . LEU A 1 67 ? 5.508 -28.547 -17.297 1 97.75 67 LEU A N 1
ATOM 503 C CA . LEU A 1 67 ? 4.863 -27.578 -18.172 1 97.75 67 LEU A CA 1
ATOM 504 C C . LEU A 1 67 ? 4.375 -28.25 -19.453 1 97.75 67 LEU A C 1
ATOM 506 O O . LEU A 1 67 ? 4.773 -29.375 -19.766 1 97.75 67 LEU A O 1
ATOM 510 N N . GLU A 1 68 ? 3.438 -27.547 -20.078 1 96.75 68 GLU A N 1
ATOM 511 C CA . GLU A 1 68 ? 2.924 -27.953 -21.391 1 96.75 68 GLU A CA 1
ATOM 512 C C . GLU A 1 68 ? 3.002 -26.812 -22.391 1 96.75 68 GLU A C 1
ATOM 514 O O . GLU A 1 68 ? 2.611 -25.688 -22.078 1 96.75 68 GLU A O 1
ATOM 519 N N . CYS A 1 69 ? 3.561 -27.141 -23.516 1 96.75 69 CYS A N 1
ATOM 520 C CA . CYS A 1 69 ? 3.646 -26.156 -24.594 1 96.75 69 CYS A CA 1
ATOM 521 C C . CYS A 1 69 ? 2.699 -26.5 -25.734 1 96.75 69 CYS A C 1
ATOM 523 O O . CYS A 1 69 ? 2.834 -27.562 -26.359 1 96.75 69 CYS A O 1
ATOM 525 N N . ASN A 1 70 ? 1.758 -25.703 -25.984 1 95.56 70 ASN A N 1
ATOM 526 C CA . ASN A 1 70 ? 0.854 -25.859 -27.125 1 95.56 70 ASN A CA 1
ATOM 527 C C . ASN A 1 70 ? 1.364 -25.109 -28.344 1 95.56 70 ASN A C 1
ATOM 529 O O . ASN A 1 70 ? 1.222 -23.891 -28.438 1 95.56 70 ASN A O 1
ATOM 533 N N . ASP A 1 71 ? 1.765 -25.891 -29.359 1 92.56 71 ASP A N 1
ATOM 534 C CA . ASP A 1 71 ? 2.395 -25.312 -30.547 1 92.56 71 ASP A CA 1
ATOM 535 C C . ASP A 1 71 ? 1.381 -25.141 -31.672 1 92.56 71 ASP A C 1
ATOM 537 O O . ASP A 1 71 ? 1.748 -24.781 -32.781 1 92.56 71 ASP A O 1
ATOM 541 N N . THR A 1 72 ? 0.233 -25.422 -31.422 1 90.94 72 THR A N 1
ATOM 542 C CA . THR A 1 72 ? -0.757 -25.391 -32.5 1 90.94 72 THR A CA 1
ATOM 543 C C . THR A 1 72 ? -1.174 -23.953 -32.812 1 90.94 72 THR A C 1
ATOM 545 O O . THR A 1 72 ? -1.738 -23.703 -33.875 1 90.94 72 THR A O 1
ATOM 548 N N . ARG A 1 73 ? -0.927 -23.078 -32 1 87.56 73 ARG A N 1
ATOM 549 C CA . ARG A 1 73 ? -1.262 -21.672 -32.188 1 87.56 73 ARG A CA 1
ATOM 550 C C . ARG A 1 73 ? -0.087 -20.906 -32.781 1 87.56 73 ARG A C 1
ATOM 552 O O . ARG A 1 73 ? 1.049 -21.391 -32.781 1 87.56 73 ARG A O 1
ATOM 559 N N . SER A 1 74 ? -0.422 -19.766 -33.406 1 87.94 74 SER A N 1
ATOM 560 C CA . SER A 1 74 ? 0.635 -18.938 -33.969 1 87.94 74 SER A CA 1
ATOM 561 C C . SER A 1 74 ? 1.67 -18.578 -32.906 1 87.94 74 SER A C 1
ATOM 563 O O . SER A 1 74 ? 2.873 -18.594 -33.188 1 87.94 74 SER A O 1
ATOM 565 N N . THR A 1 75 ? 1.104 -18.266 -31.781 1 90.19 75 THR A N 1
ATOM 566 C CA . THR A 1 75 ? 1.991 -18.078 -30.641 1 90.19 75 THR A CA 1
ATOM 567 C C . THR A 1 75 ? 1.822 -19.203 -29.625 1 90.19 75 THR A C 1
ATOM 569 O O . THR A 1 75 ? 0.753 -19.359 -29.031 1 90.19 75 THR A O 1
ATOM 572 N N . PRO A 1 76 ? 2.857 -19.953 -29.547 1 94.62 76 PRO A N 1
ATOM 573 C CA . PRO A 1 76 ? 2.75 -21.078 -28.609 1 94.62 76 PRO A CA 1
ATOM 574 C C . PRO A 1 76 ? 2.377 -20.641 -27.203 1 94.62 76 PRO A C 1
ATOM 576 O O . PRO A 1 76 ? 2.785 -19.562 -26.75 1 94.62 76 PRO A O 1
ATOM 579 N N . ARG A 1 77 ? 1.606 -21.484 -26.562 1 95.19 77 ARG A N 1
ATOM 580 C CA . ARG A 1 77 ? 1.149 -21.172 -25.203 1 95.19 77 ARG A CA 1
ATOM 581 C C . ARG A 1 77 ? 1.766 -22.141 -24.188 1 95.19 77 ARG A C 1
ATOM 583 O O . ARG A 1 77 ? 1.709 -23.359 -24.359 1 95.19 77 ARG A O 1
ATOM 590 N N . LEU A 1 78 ? 2.354 -21.516 -23.25 1 96.88 78 LEU A N 1
ATOM 591 C CA . LEU A 1 78 ? 2.951 -22.297 -22.156 1 96.88 78 LEU A CA 1
ATOM 592 C C . LEU A 1 78 ? 2.041 -22.312 -20.938 1 96.88 78 LEU A C 1
ATOM 594 O O . LEU A 1 78 ? 1.592 -21.266 -20.484 1 96.88 78 LEU A O 1
ATOM 598 N N . THR A 1 79 ? 1.709 -23.531 -20.406 1 96.25 79 THR A N 1
ATOM 599 C CA . THR A 1 79 ? 0.823 -23.656 -19.266 1 96.25 79 THR A CA 1
ATOM 600 C C . THR A 1 79 ? 1.42 -24.594 -18.219 1 96.25 79 THR A C 1
ATOM 602 O O . THR A 1 79 ? 2.238 -25.453 -18.547 1 96.25 79 THR A O 1
ATOM 605 N N . VAL A 1 80 ? 1.061 -24.328 -17 1 96.25 80 VAL A N 1
ATOM 606 C CA . VAL A 1 80 ? 1.442 -25.25 -15.93 1 96.25 80 VAL A CA 1
ATOM 607 C C . VAL A 1 80 ? 0.485 -26.438 -15.914 1 96.25 80 VAL A C 1
ATOM 609 O O . VAL A 1 80 ? -0.73 -26.266 -15.797 1 96.25 80 VAL A O 1
ATOM 612 N N . THR A 1 81 ? 1.062 -27.578 -16.031 1 94.56 81 THR A N 1
ATOM 613 C CA . THR A 1 81 ? 0.248 -28.781 -16.094 1 94.56 81 THR A CA 1
ATOM 614 C C . THR A 1 81 ? -0.586 -28.938 -14.82 1 94.56 81 THR A C 1
ATOM 616 O O . THR A 1 81 ? -0.056 -28.875 -13.711 1 94.56 81 THR A O 1
ATOM 619 N N . GLY A 1 82 ? -1.844 -29.094 -15.031 1 90.56 82 GLY A N 1
ATOM 620 C CA . GLY A 1 82 ? -2.721 -29.391 -13.914 1 90.56 82 GLY A CA 1
ATOM 621 C C . GLY A 1 82 ? -3.301 -28.141 -13.266 1 90.56 82 GLY A C 1
ATOM 622 O O . GLY A 1 82 ? -4.215 -28.234 -12.445 1 90.56 82 GLY A O 1
ATOM 623 N N . TYR A 1 83 ? -2.842 -27 -13.625 1 90 83 TYR A N 1
ATOM 624 C CA . TYR A 1 83 ? -3.275 -25.781 -12.945 1 90 83 TYR A CA 1
ATOM 625 C C . TYR A 1 83 ? -3.883 -24.797 -13.938 1 90 83 TYR A C 1
ATOM 627 O O . TYR A 1 83 ? -4.57 -23.844 -13.539 1 90 83 TYR A O 1
ATOM 635 N N . GLY A 1 84 ? -3.617 -25 -15.102 1 83.06 84 GLY A N 1
ATOM 636 C CA . GLY A 1 84 ? -4.246 -24.219 -16.156 1 83.06 84 GLY A CA 1
ATOM 637 C C . GLY A 1 84 ? -3.771 -22.766 -16.188 1 83.06 84 GLY A C 1
ATOM 638 O O . GLY A 1 84 ? -4.465 -21.891 -16.703 1 83.06 84 GLY A O 1
ATOM 639 N N . ILE A 1 85 ? -2.711 -22.484 -15.641 1 90.75 85 ILE A N 1
ATOM 640 C CA . ILE A 1 85 ? -2.176 -21.125 -15.633 1 90.75 85 ILE A CA 1
ATOM 641 C C . ILE A 1 85 ? -1.249 -20.922 -16.828 1 90.75 85 ILE A C 1
ATOM 643 O O . ILE A 1 85 ? -0.367 -21.75 -17.078 1 90.75 85 ILE A O 1
ATOM 647 N N . ARG A 1 86 ? -1.508 -19.844 -17.5 1 93.94 86 ARG A N 1
ATOM 648 C CA . ARG A 1 86 ? -0.658 -19.484 -18.625 1 93.94 86 ARG A CA 1
ATOM 649 C C . ARG A 1 86 ? 0.577 -18.719 -18.172 1 93.94 86 ARG A C 1
ATOM 651 O O . ARG A 1 86 ? 0.461 -17.656 -17.562 1 93.94 86 ARG A O 1
ATOM 658 N N . ILE A 1 87 ? 1.698 -19.266 -18.578 1 96.62 87 ILE A N 1
ATOM 659 C CA . ILE A 1 87 ? 2.971 -18.672 -18.188 1 96.62 87 ILE A CA 1
ATOM 660 C C . ILE A 1 87 ? 3.533 -17.859 -19.344 1 96.62 87 ILE A C 1
ATOM 662 O O . ILE A 1 87 ? 3.533 -18.312 -20.484 1 96.62 87 ILE A O 1
ATOM 666 N N . THR A 1 88 ? 3.998 -16.672 -19 1 96.69 88 THR A N 1
ATOM 667 C CA . THR A 1 88 ? 4.566 -15.82 -20.047 1 96.69 88 THR A CA 1
ATOM 668 C C . THR A 1 88 ? 6.043 -15.547 -19.766 1 96.69 88 THR A C 1
ATOM 670 O O . THR A 1 88 ? 6.727 -14.938 -20.594 1 96.69 88 THR A O 1
ATOM 673 N N . GLY A 1 89 ? 6.496 -15.984 -18.672 1 97.19 89 GLY A N 1
ATOM 674 C CA . GLY A 1 89 ? 7.902 -15.797 -18.359 1 97.19 89 GLY A CA 1
ATOM 675 C C . GLY A 1 89 ? 8.336 -16.562 -17.109 1 97.19 89 GLY A C 1
ATOM 676 O O . GLY A 1 89 ? 7.578 -16.656 -16.141 1 97.19 89 GLY A O 1
ATOM 677 N N . LEU A 1 90 ? 9.578 -17.016 -17.188 1 97.56 90 LEU A N 1
ATOM 678 C CA . LEU A 1 90 ? 10.172 -17.734 -16.062 1 97.56 90 LEU A CA 1
ATOM 679 C C . LEU A 1 90 ? 11.547 -17.188 -15.727 1 97.56 90 LEU A C 1
ATOM 681 O O . LEU A 1 90 ? 12.336 -16.875 -16.625 1 97.56 90 LEU A O 1
ATOM 685 N N . SER A 1 91 ? 11.742 -17 -14.445 1 96.06 91 SER A N 1
ATOM 686 C CA . SER A 1 91 ? 13.062 -16.547 -14.008 1 96.06 91 SER A CA 1
ATOM 687 C C . SER A 1 91 ? 13.586 -17.391 -12.859 1 96.06 91 SER A C 1
ATOM 689 O O . SER A 1 91 ? 12.93 -17.531 -11.828 1 96.06 91 SER A O 1
ATOM 691 N N . VAL A 1 92 ? 14.758 -17.922 -13.047 1 95.5 92 VAL A N 1
ATOM 692 C CA . VAL A 1 92 ? 15.414 -18.688 -11.992 1 95.5 92 VAL A CA 1
ATOM 693 C C . VAL A 1 92 ? 16.094 -17.734 -11.008 1 95.5 92 VAL A C 1
ATOM 695 O O . VAL A 1 92 ? 16.047 -17.953 -9.797 1 95.5 92 VAL A O 1
ATOM 698 N N . ALA A 1 93 ? 16.578 -16.672 -11.523 1 91.88 93 ALA A N 1
ATOM 699 C CA . ALA A 1 93 ? 17.344 -15.727 -10.711 1 91.88 93 ALA A CA 1
ATOM 700 C C . ALA A 1 93 ? 16.453 -15.078 -9.656 1 91.88 93 ALA A C 1
ATOM 702 O O . ALA A 1 93 ? 16.828 -14.977 -8.484 1 91.88 93 ALA A O 1
ATOM 703 N N . SER A 1 94 ? 15.281 -14.688 -10.023 1 94.19 94 SER A N 1
ATOM 704 C CA . SER A 1 94 ? 14.383 -14.008 -9.094 1 94.19 94 SER A CA 1
ATOM 705 C C . SER A 1 94 ? 13.383 -14.977 -8.477 1 94.19 94 SER A C 1
ATOM 707 O O . SER A 1 94 ? 12.625 -14.617 -7.578 1 94.19 94 SER A O 1
ATOM 709 N N . SER A 1 95 ? 13.383 -16.203 -8.977 1 97.06 95 SER A N 1
ATOM 710 C CA . SER A 1 95 ? 12.43 -17.219 -8.547 1 97.06 95 SER A CA 1
ATOM 711 C C . SER A 1 95 ? 10.992 -16.734 -8.727 1 97.06 95 SER A C 1
ATOM 713 O O . SER A 1 95 ? 10.18 -16.844 -7.805 1 97.06 95 SER A O 1
ATOM 715 N N . GLU A 1 96 ? 10.781 -16.172 -9.875 1 98.06 96 GLU A N 1
ATOM 716 C CA . GLU A 1 96 ? 9.461 -15.641 -10.211 1 98.06 96 GLU A CA 1
ATOM 717 C C . GLU A 1 96 ? 8.977 -16.188 -11.555 1 98.06 96 GLU A C 1
ATOM 719 O O . GLU A 1 96 ? 9.789 -16.469 -12.438 1 98.06 96 GLU A O 1
ATOM 724 N N . ALA A 1 97 ? 7.738 -16.391 -11.617 1 98.25 97 ALA A N 1
ATOM 725 C CA . ALA A 1 97 ? 7.066 -16.688 -12.875 1 98.25 97 ALA A CA 1
ATOM 726 C C . ALA A 1 97 ? 6.008 -15.641 -13.203 1 98.25 97 ALA A C 1
ATOM 728 O O . ALA A 1 97 ? 5.285 -15.188 -12.312 1 98.25 97 ALA A O 1
ATOM 729 N N . ARG A 1 98 ? 6 -15.25 -14.422 1 97.69 98 ARG A N 1
ATOM 730 C CA . ARG A 1 98 ? 4.98 -14.312 -14.883 1 97.69 98 ARG A CA 1
ATOM 731 C C . ARG A 1 98 ? 3.828 -15.055 -15.555 1 97.69 98 ARG A C 1
ATOM 733 O O . ARG A 1 98 ? 4.047 -15.93 -16.391 1 97.69 98 ARG A O 1
ATOM 740 N N . ALA A 1 99 ? 2.656 -14.719 -15.125 1 96.88 99 ALA A N 1
ATOM 741 C CA . ALA A 1 99 ? 1.456 -15.352 -15.664 1 96.88 99 ALA A CA 1
ATOM 742 C C . ALA A 1 99 ? 0.418 -14.297 -16.062 1 96.88 99 ALA A C 1
ATOM 744 O O . ALA A 1 99 ? 0.567 -13.117 -15.734 1 96.88 99 ALA A O 1
ATOM 745 N N . HIS A 1 100 ? -0.54 -14.75 -16.844 1 93.94 100 HIS A N 1
ATOM 746 C CA . HIS A 1 100 ? -1.689 -13.914 -17.172 1 93.94 100 HIS A CA 1
ATOM 747 C C . HIS A 1 100 ? -2.982 -14.523 -16.641 1 93.94 100 HIS A C 1
ATOM 749 O O . HIS A 1 100 ? -3.219 -15.727 -16.797 1 93.94 100 HIS A O 1
ATOM 755 N N . LEU A 1 101 ? -3.725 -13.641 -16.031 1 93.25 101 LEU A N 1
ATOM 756 C CA . LEU A 1 101 ? -5.02 -14.062 -15.508 1 93.25 101 LEU A CA 1
ATOM 757 C C . LEU A 1 101 ? -6.129 -13.141 -16 1 93.25 101 LEU A C 1
ATOM 759 O O . LEU A 1 101 ? -5.93 -11.93 -16.125 1 93.25 101 LEU A O 1
ATOM 763 N N . ARG A 1 102 ? -7.188 -13.789 -16.219 1 92.12 102 ARG A N 1
ATOM 764 C CA . ARG A 1 102 ? -8.336 -12.992 -16.641 1 92.12 102 ARG A CA 1
ATOM 765 C C . ARG A 1 102 ? -8.945 -12.242 -15.453 1 92.12 102 ARG A C 1
ATOM 767 O O . ARG A 1 102 ? -9.047 -12.797 -14.352 1 92.12 102 ARG A O 1
ATOM 774 N N . ALA A 1 103 ? -9.359 -11.023 -15.742 1 92.94 103 ALA A N 1
ATOM 775 C CA . ALA A 1 103 ? -10.094 -10.266 -14.734 1 92.94 103 ALA A CA 1
ATOM 776 C C . ALA A 1 103 ? -11.547 -10.734 -14.641 1 92.94 103 ALA A C 1
ATOM 778 O O . ALA A 1 103 ? -12.164 -11.055 -15.656 1 92.94 103 ALA A O 1
ATOM 779 N N . THR A 1 104 ? -12.031 -10.797 -13.438 1 94.88 104 THR A N 1
ATOM 780 C CA . THR A 1 104 ? -13.453 -11.062 -13.242 1 94.88 104 THR A CA 1
ATOM 781 C C . THR A 1 104 ? -14.281 -9.812 -13.516 1 94.88 104 THR A C 1
ATOM 783 O O . THR A 1 104 ? -13.984 -8.734 -12.992 1 94.88 104 THR A O 1
ATOM 786 N N . ARG A 1 105 ? -15.32 -10.031 -14.281 1 93.31 105 ARG A N 1
ATOM 787 C CA . ARG A 1 105 ? -16.125 -8.898 -14.734 1 93.31 105 ARG A CA 1
ATOM 788 C C . ARG A 1 105 ? -17.609 -9.125 -14.438 1 93.31 105 ARG A C 1
ATOM 790 O O . ARG A 1 105 ? -18.125 -10.227 -14.609 1 93.31 105 ARG A O 1
ATOM 797 N N . ARG A 1 106 ? -18.25 -8.094 -14.031 1 91.5 106 ARG A N 1
ATOM 798 C CA . ARG A 1 106 ? -19.703 -8.023 -13.945 1 91.5 106 ARG A CA 1
ATOM 799 C C . ARG A 1 106 ? -20.234 -6.699 -14.5 1 91.5 106 ARG A C 1
ATOM 801 O O . ARG A 1 106 ? -19.75 -5.629 -14.117 1 91.5 106 ARG A O 1
ATOM 808 N N . CYS A 1 107 ? -21.188 -6.82 -15.375 1 91.56 107 CYS A N 1
ATOM 809 C CA . CYS A 1 107 ? -21.766 -5.625 -15.969 1 91.56 107 CYS A CA 1
ATOM 810 C C . CYS A 1 107 ? -23.25 -5.512 -15.625 1 91.56 107 CYS A C 1
ATOM 812 O O . CYS A 1 107 ? -23.969 -6.512 -15.586 1 91.56 107 CYS A O 1
ATOM 814 N N . TYR A 1 108 ? -23.625 -4.27 -15.453 1 86.5 108 TYR A N 1
ATOM 815 C CA . TYR A 1 108 ? -24.984 -3.984 -15.008 1 86.5 108 TYR A CA 1
ATOM 816 C C . TYR A 1 108 ? -25.672 -3.002 -15.945 1 86.5 108 TYR A C 1
ATOM 818 O O . TYR A 1 108 ? -25.016 -2.168 -16.578 1 86.5 108 TYR A O 1
ATOM 826 N N . ASP A 1 109 ? -27.016 -3.145 -15.992 1 87.06 109 ASP A N 1
ATOM 827 C CA . ASP A 1 109 ? -27.781 -2.158 -16.766 1 87.06 109 ASP A CA 1
ATOM 828 C C . ASP A 1 109 ? -28.125 -0.943 -15.906 1 87.06 109 ASP A C 1
ATOM 830 O O . ASP A 1 109 ? -27.672 -0.833 -14.758 1 87.06 109 ASP A O 1
ATOM 834 N N . ASN A 1 110 ? -28.938 -0.009 -16.5 1 81.5 110 ASN A N 1
ATOM 835 C CA . ASN A 1 110 ? -29.25 1.253 -15.836 1 81.5 110 ASN A CA 1
ATOM 836 C C . ASN A 1 110 ? -30.109 1.036 -14.586 1 81.5 110 ASN A C 1
ATOM 838 O O . ASN A 1 110 ? -30.203 1.922 -13.742 1 81.5 110 ASN A O 1
ATOM 842 N N . LYS A 1 111 ? -30.75 -0.163 -14.516 1 78.56 111 LYS A N 1
ATOM 843 C CA . LYS A 1 111 ? -31.609 -0.461 -13.367 1 78.56 111 LYS A CA 1
ATOM 844 C C . LYS A 1 111 ? -30.828 -1.24 -12.305 1 78.56 111 LYS A C 1
ATOM 846 O O . LYS A 1 111 ? -31.406 -1.645 -11.289 1 78.56 111 LYS A O 1
ATOM 851 N N . GLY A 1 112 ? -29.516 -1.486 -12.547 1 77.38 112 GLY A N 1
ATOM 852 C CA . GLY A 1 112 ? -28.688 -2.189 -11.586 1 77.38 112 GLY A CA 1
ATOM 853 C C . GLY A 1 112 ? -28.781 -3.699 -11.703 1 77.38 112 GLY A C 1
ATOM 854 O O . GLY A 1 112 ? -28.359 -4.426 -10.805 1 77.38 112 GLY A O 1
ATOM 855 N N . ARG A 1 113 ? -29.484 -4.156 -12.883 1 84.69 113 ARG A N 1
ATOM 856 C CA . ARG A 1 113 ? -29.594 -5.594 -13.117 1 84.69 113 ARG A CA 1
ATOM 857 C C . ARG A 1 113 ? -28.359 -6.133 -13.844 1 84.69 113 ARG A C 1
ATOM 859 O O . ARG A 1 113 ? -27.859 -5.5 -14.773 1 84.69 113 ARG A O 1
ATOM 866 N N . LEU A 1 114 ? -27.781 -7.273 -13.266 1 87.12 114 LEU A N 1
ATOM 867 C CA . LEU A 1 114 ? -26.641 -7.938 -13.898 1 87.12 114 LEU A CA 1
ATOM 868 C C . LEU A 1 114 ? -27 -8.383 -15.312 1 87.12 114 LEU A C 1
ATOM 870 O O . LEU A 1 114 ? -27.938 -9.148 -15.516 1 87.12 114 LEU A O 1
ATOM 874 N N . VAL A 1 115 ? -26.234 -7.98 -16.344 1 91.31 115 VAL A N 1
ATOM 875 C CA . VAL A 1 115 ? -26.578 -8.273 -17.734 1 91.31 115 VAL A CA 1
ATOM 876 C C . VAL A 1 115 ? -25.469 -9.125 -18.359 1 91.31 115 VAL A C 1
ATOM 878 O O . VAL A 1 115 ? -25.703 -9.812 -19.359 1 91.31 115 VAL A O 1
ATOM 881 N N . SER A 1 116 ? -24.297 -8.977 -17.859 1 91.25 116 SER A N 1
ATOM 882 C CA . SER A 1 116 ? -23.188 -9.75 -18.406 1 91.25 116 SER A CA 1
ATOM 883 C C . SER A 1 116 ? -22.109 -9.992 -17.344 1 91.25 116 SER A C 1
ATOM 885 O O . SER A 1 116 ? -21.906 -9.164 -16.469 1 91.25 116 SER A O 1
ATOM 887 N N . GLN A 1 117 ? -21.453 -11.156 -17.391 1 89.69 117 GLN A N 1
ATOM 888 C CA . GLN A 1 117 ? -20.344 -11.469 -16.5 1 89.69 117 GLN A CA 1
ATOM 889 C C . GLN A 1 117 ? -19.344 -12.422 -17.156 1 89.69 117 GLN A C 1
ATOM 891 O O . GLN A 1 117 ? -19.703 -13.156 -18.078 1 89.69 117 GLN A O 1
ATOM 896 N N . SER A 1 118 ? -18.188 -12.258 -16.656 1 88.56 118 SER A N 1
ATOM 897 C CA . SER A 1 118 ? -17.188 -13.203 -17.125 1 88.56 118 SER A CA 1
ATOM 898 C C . SER A 1 118 ? -17.359 -14.57 -16.469 1 88.56 118 SER A C 1
ATOM 900 O O . SER A 1 118 ? -18.062 -14.688 -15.461 1 88.56 118 SER A O 1
ATOM 902 N N . GLY A 1 119 ? -16.734 -15.539 -17.125 1 75.75 119 GLY A N 1
ATOM 903 C CA . GLY A 1 119 ? -16.719 -16.859 -16.484 1 75.75 119 GLY A CA 1
ATOM 904 C C . GLY A 1 119 ? -15.961 -16.875 -15.172 1 75.75 119 GLY A C 1
ATOM 905 O O . GLY A 1 119 ? -15.281 -15.906 -14.828 1 75.75 119 GLY A O 1
ATOM 906 N N . ALA A 1 120 ? -16.234 -17.969 -14.406 1 72.44 120 ALA A N 1
ATOM 907 C CA . ALA A 1 120 ? -15.562 -18.125 -13.117 1 72.44 120 ALA A CA 1
ATOM 908 C C . ALA A 1 120 ? -14.047 -18.062 -13.281 1 72.44 120 ALA A C 1
ATOM 910 O O . ALA A 1 120 ? -13.5 -18.672 -14.211 1 72.44 120 ALA A O 1
ATOM 911 N N . THR A 1 121 ? -13.547 -17.203 -12.469 1 81.75 121 THR A N 1
ATOM 912 C CA . THR A 1 121 ? -12.094 -17.109 -12.438 1 81.75 121 THR A CA 1
ATOM 913 C C . THR A 1 121 ? -11.547 -17.625 -11.109 1 81.75 121 THR A C 1
ATOM 915 O O . THR A 1 121 ? -11.891 -17.109 -10.047 1 81.75 121 THR A O 1
ATOM 918 N N . PHE A 1 122 ? -11.023 -18.875 -11.039 1 87.44 122 PHE A N 1
ATOM 919 C CA . PHE A 1 122 ? -10.297 -19.297 -9.844 1 87.44 122 PHE A CA 1
ATOM 920 C C . PHE A 1 122 ? -8.992 -19.984 -10.219 1 87.44 122 PHE A C 1
ATOM 922 O O . PHE A 1 122 ? -8.906 -20.625 -11.273 1 87.44 122 PHE A O 1
ATOM 929 N N . VAL A 1 123 ? -8.062 -19.75 -9.484 1 92.5 123 VAL A N 1
ATOM 930 C CA . VAL A 1 123 ? -6.73 -20.312 -9.695 1 92.5 123 VAL A CA 1
ATOM 931 C C . VAL A 1 123 ? -6.277 -21.062 -8.453 1 92.5 123 VAL A C 1
ATOM 933 O O . VAL A 1 123 ? -5.824 -20.453 -7.48 1 92.5 123 VAL A O 1
ATOM 936 N N . PRO A 1 124 ? -6.363 -22.406 -8.516 1 93.69 124 PRO A N 1
ATOM 937 C CA . PRO A 1 124 ? -5.945 -23.25 -7.387 1 93.69 124 PRO A CA 1
ATOM 938 C C . PRO A 1 124 ? -4.473 -23.641 -7.457 1 93.69 124 PRO A C 1
ATOM 940 O O . PRO A 1 124 ? -4.125 -24.625 -8.109 1 93.69 124 PRO A O 1
ATOM 943 N N . LEU A 1 125 ? -3.641 -22.969 -6.691 1 95.31 125 LEU A N 1
ATOM 944 C CA . LEU A 1 125 ? -2.223 -23.312 -6.68 1 95.31 125 LEU A CA 1
ATOM 945 C C . LEU A 1 125 ? -1.883 -24.188 -5.484 1 95.31 125 LEU A C 1
ATOM 947 O O . LEU A 1 125 ? -0.707 -24.422 -5.188 1 95.31 125 LEU A O 1
ATOM 951 N N . VAL A 1 126 ? -2.893 -24.672 -4.895 1 93.5 126 VAL A N 1
ATOM 952 C CA . VAL A 1 126 ? -2.691 -25.5 -3.715 1 93.5 126 VAL A CA 1
ATOM 953 C C . VAL A 1 126 ? -1.862 -26.734 -4.086 1 93.5 126 VAL A C 1
ATOM 955 O O . VAL A 1 126 ? -2.141 -27.391 -5.082 1 93.5 126 VAL A O 1
ATOM 958 N N . GLY A 1 127 ? -0.85 -26.984 -3.279 1 92.94 127 GLY A N 1
ATOM 959 C CA . GLY A 1 127 ? -0.021 -28.172 -3.508 1 92.94 127 GLY A CA 1
ATOM 960 C C . GLY A 1 127 ? 1.014 -27.953 -4.598 1 92.94 127 GLY A C 1
ATOM 961 O O . GLY A 1 127 ? 1.715 -28.906 -4.977 1 92.94 127 GLY A O 1
ATOM 962 N N . SER A 1 128 ? 1.097 -26.828 -5.137 1 96.12 128 SER A N 1
ATOM 963 C CA . SER A 1 128 ? 2.107 -26.531 -6.145 1 96.12 128 SER A CA 1
ATOM 964 C C . SER A 1 128 ? 3.297 -25.797 -5.539 1 96.12 128 SER A C 1
ATOM 966 O O . SER A 1 128 ? 3.303 -25.5 -4.344 1 96.12 128 SER A O 1
ATOM 968 N N . HIS A 1 129 ? 4.238 -25.547 -6.398 1 97.88 129 HIS A N 1
ATOM 969 C CA . HIS A 1 129 ? 5.434 -24.828 -5.98 1 97.88 129 HIS A CA 1
ATOM 970 C C . HIS A 1 129 ? 5.25 -23.328 -6.117 1 97.88 129 HIS A C 1
ATOM 972 O O . HIS A 1 129 ? 6.168 -22.547 -5.84 1 97.88 129 HIS A O 1
ATOM 978 N N . TYR A 1 130 ? 4.027 -22.953 -6.461 1 97.94 130 TYR A N 1
ATOM 979 C CA . TYR A 1 130 ? 3.768 -21.547 -6.73 1 97.94 130 TYR A CA 1
ATOM 980 C C . TYR A 1 130 ? 2.941 -20.922 -5.613 1 97.94 130 TYR A C 1
ATOM 982 O O . TYR A 1 130 ? 2.082 -21.578 -5.023 1 97.94 130 TYR A O 1
ATOM 990 N N . LEU A 1 131 ? 3.236 -19.688 -5.336 1 97.44 131 LEU A N 1
ATOM 991 C CA . LEU A 1 131 ? 2.406 -18.781 -4.555 1 97.44 131 LEU A CA 1
ATOM 992 C C . LEU A 1 131 ? 2.236 -17.438 -5.273 1 97.44 131 LEU A C 1
ATOM 994 O O . LEU A 1 131 ? 3.117 -17.031 -6.027 1 97.44 131 LEU A O 1
ATOM 998 N N . PHE A 1 132 ? 1.061 -16.844 -5.051 1 96.88 132 PHE A N 1
ATOM 999 C CA . PHE A 1 132 ? 0.942 -15.477 -5.539 1 96.88 132 PHE A CA 1
ATOM 1000 C C . PHE A 1 132 ? 1.891 -14.547 -4.793 1 96.88 132 PHE A C 1
ATOM 1002 O O . PHE A 1 132 ? 1.926 -14.547 -3.561 1 96.88 132 PHE A O 1
ATOM 1009 N N . SER A 1 133 ? 2.619 -13.75 -5.555 1 97.44 133 SER A N 1
ATOM 1010 C CA . SER A 1 133 ? 3.619 -12.891 -4.941 1 97.44 133 SER A CA 1
ATOM 1011 C C . SER A 1 133 ? 2.963 -11.781 -4.125 1 97.44 133 SER A C 1
ATOM 1013 O O . SER A 1 133 ? 2.244 -10.938 -4.672 1 97.44 133 SER A O 1
ATOM 1015 N N . GLN A 1 134 ? 3.262 -11.758 -2.904 1 92.12 134 GLN A N 1
ATOM 1016 C CA . GLN A 1 134 ? 2.746 -10.719 -2.023 1 92.12 134 GLN A CA 1
ATOM 1017 C C . GLN A 1 134 ? 3.365 -9.359 -2.355 1 92.12 134 GLN A C 1
ATOM 1019 O O . GLN A 1 134 ? 2.682 -8.336 -2.324 1 92.12 134 GLN A O 1
ATOM 1024 N N . ALA A 1 135 ? 4.602 -9.383 -2.646 1 92.62 135 ALA A N 1
ATOM 1025 C CA . ALA A 1 135 ? 5.379 -8.164 -2.824 1 92.62 135 ALA A CA 1
ATOM 1026 C C . ALA A 1 135 ? 5.062 -7.5 -4.164 1 92.62 135 ALA A C 1
ATOM 1028 O O . ALA A 1 135 ? 5.125 -6.273 -4.289 1 92.62 135 ALA A O 1
ATOM 1029 N N . ARG A 1 136 ? 4.645 -8.336 -5.055 1 96.44 136 ARG A N 1
ATOM 1030 C CA . ARG A 1 136 ? 4.609 -7.805 -6.41 1 96.44 136 ARG A CA 1
ATOM 1031 C C . ARG A 1 136 ? 3.178 -7.672 -6.914 1 96.44 136 ARG A C 1
ATOM 1033 O O . ARG A 1 136 ? 2.928 -7.016 -7.926 1 96.44 136 ARG A O 1
ATOM 1040 N N . ASN A 1 137 ? 2.303 -8.289 -6.203 1 95.56 137 ASN A N 1
ATOM 1041 C CA . ASN A 1 137 ? 0.924 -8.242 -6.68 1 95.56 137 ASN A CA 1
ATOM 1042 C C . ASN A 1 137 ? 0.039 -7.41 -5.754 1 95.56 137 ASN A C 1
ATOM 1044 O O . ASN A 1 137 ? 0.327 -7.281 -4.562 1 95.56 137 ASN A O 1
ATOM 1048 N N . ARG A 1 138 ? -1.06 -6.875 -6.359 1 93.44 138 ARG A N 1
ATOM 1049 C CA . ARG A 1 138 ? -2.146 -6.215 -5.641 1 93.44 138 ARG A CA 1
ATOM 1050 C C . ARG A 1 138 ? -3.504 -6.695 -6.145 1 93.44 138 ARG A C 1
ATOM 1052 O O . ARG A 1 138 ? -3.643 -7.07 -7.312 1 93.44 138 ARG A O 1
ATOM 1059 N N . LEU A 1 139 ? -4.41 -6.719 -5.195 1 94.5 139 LEU A N 1
ATOM 1060 C CA . LEU A 1 139 ? -5.797 -6.867 -5.621 1 94.5 139 LEU A CA 1
ATOM 1061 C C . LEU A 1 139 ? -6.383 -5.523 -6.043 1 94.5 139 LEU A C 1
ATOM 1063 O O . LEU A 1 139 ? -6.262 -4.535 -5.32 1 94.5 139 LEU A O 1
ATOM 1067 N N . VAL A 1 140 ? -7.035 -5.559 -7.188 1 92 140 VAL A N 1
ATOM 1068 C CA . VAL A 1 140 ? -7.562 -4.305 -7.719 1 92 140 VAL A CA 1
ATOM 1069 C C . VAL A 1 140 ? -9.039 -4.473 -8.07 1 92 140 VAL A C 1
ATOM 1071 O O . VAL A 1 140 ? -9.438 -5.492 -8.633 1 92 140 VAL A O 1
ATOM 1074 N N . THR A 1 141 ? -9.773 -3.514 -7.672 1 90.94 141 THR A N 1
ATOM 1075 C CA . THR A 1 141 ? -11.156 -3.41 -8.102 1 90.94 141 THR A CA 1
ATOM 1076 C C . THR A 1 141 ? -11.367 -2.16 -8.953 1 90.94 141 THR A C 1
ATOM 1078 O O . THR A 1 141 ? -10.961 -1.062 -8.57 1 90.94 141 THR A O 1
ATOM 1081 N N . LEU A 1 142 ? -11.961 -2.414 -10.133 1 88 142 LEU A N 1
ATOM 1082 C CA . LEU A 1 142 ? -12.266 -1.319 -11.047 1 88 142 LEU A CA 1
ATOM 1083 C C . LEU A 1 142 ? -13.773 -1.171 -11.227 1 88 142 LEU A C 1
ATOM 1085 O O . LEU A 1 142 ? -14.484 -2.164 -11.406 1 88 142 LEU A O 1
ATOM 1089 N N . GLY A 1 143 ? -14.117 0.096 -11.266 1 85 143 GLY A N 1
ATOM 1090 C CA . GLY A 1 143 ? -15.539 0.387 -11.398 1 85 143 GLY A CA 1
ATOM 1091 C C . GLY A 1 143 ? -16.219 0.667 -10.07 1 85 143 GLY A C 1
ATOM 1092 O O . GLY A 1 143 ? -15.703 0.298 -9.016 1 85 143 GLY A O 1
ATOM 1093 N N . CYS A 1 144 ? -17.25 1.36 -10.102 1 81 144 CYS A N 1
ATOM 1094 C CA . CYS A 1 144 ? -17.891 1.791 -8.859 1 81 144 CYS A CA 1
ATOM 1095 C C . CYS A 1 144 ? -19.406 1.682 -8.961 1 81 144 CYS A C 1
ATOM 1097 O O . CYS A 1 144 ? -19.969 1.73 -10.055 1 81 144 CYS A O 1
ATOM 1099 N N . SER A 1 145 ? -20.172 1.446 -7.914 1 79.94 145 SER A N 1
ATOM 1100 C CA . SER A 1 145 ? -19.719 1.053 -6.586 1 79.94 145 SER A CA 1
ATOM 1101 C C . SER A 1 145 ? -19.5 -0.453 -6.504 1 79.94 145 SER A C 1
ATOM 1103 O O . SER A 1 145 ? -20.406 -1.237 -6.789 1 79.94 145 SER A O 1
ATOM 1105 N N . SER A 1 146 ? -18.281 -0.819 -6.109 1 83.12 146 SER A N 1
ATOM 1106 C CA . SER A 1 146 ? -17.969 -2.244 -6.117 1 83.12 146 SER A CA 1
ATOM 1107 C C . SER A 1 146 ? -17.031 -2.607 -4.984 1 83.12 146 SER A C 1
ATOM 1109 O O . SER A 1 146 ? -16.109 -1.841 -4.66 1 83.12 146 SER A O 1
ATOM 1111 N N . LEU A 1 147 ? -17.359 -3.684 -4.406 1 85.56 147 LEU A N 1
ATOM 1112 C CA . LEU A 1 147 ? -16.422 -4.352 -3.5 1 85.56 147 LEU A CA 1
ATOM 1113 C C . LEU A 1 147 ? -15.844 -5.609 -4.141 1 85.56 147 LEU A C 1
ATOM 1115 O O . LEU A 1 147 ? -16.578 -6.566 -4.402 1 85.56 147 LEU A O 1
ATOM 1119 N N . GLY A 1 148 ? -14.617 -5.488 -4.422 1 90.06 148 GLY A N 1
ATOM 1120 C CA . GLY A 1 148 ? -13.906 -6.664 -4.902 1 90.06 148 GLY A CA 1
ATOM 1121 C C . GLY A 1 148 ? -13.117 -7.371 -3.818 1 90.06 148 GLY A C 1
ATOM 1122 O O . GLY A 1 148 ? -12.469 -6.723 -2.992 1 90.06 148 GLY A O 1
ATOM 1123 N N . TYR A 1 149 ? -13.258 -8.695 -3.797 1 89.06 149 TYR A N 1
ATOM 1124 C CA . TYR A 1 149 ? -12.492 -9.484 -2.838 1 89.06 149 TYR A CA 1
ATOM 1125 C C . TYR A 1 149 ? -12.234 -10.883 -3.373 1 89.06 149 TYR A C 1
ATOM 1127 O O . TYR A 1 149 ? -12.758 -11.266 -4.422 1 89.06 149 TYR A O 1
ATOM 1135 N N . PHE A 1 150 ? -11.352 -11.625 -2.678 1 91.12 150 PHE A N 1
ATOM 1136 C CA . PHE A 1 150 ? -11.18 -13.023 -3.049 1 91.12 150 PHE A CA 1
ATOM 1137 C C . PHE A 1 150 ? -11.062 -13.898 -1.811 1 91.12 150 PHE A C 1
ATOM 1139 O O . PHE A 1 150 ? -10.836 -13.398 -0.707 1 91.12 150 PHE A O 1
ATOM 1146 N N . ILE A 1 151 ? -11.281 -15.141 -2.053 1 88.19 151 ILE A N 1
ATOM 1147 C CA . ILE A 1 151 ? -11.312 -16.094 -0.943 1 88.19 151 ILE A CA 1
ATOM 1148 C C . ILE A 1 151 ? -10.234 -17.156 -1.139 1 88.19 151 ILE A C 1
ATOM 1150 O O . ILE A 1 151 ? -9.672 -17.281 -2.229 1 88.19 151 ILE A O 1
ATOM 1154 N N . ASP A 1 152 ? -9.984 -17.812 -0.003 1 87.69 152 ASP A N 1
ATOM 1155 C CA . ASP A 1 152 ? -9.062 -18.938 -0.084 1 87.69 152 ASP A CA 1
ATOM 1156 C C . ASP A 1 152 ? -9.812 -20.25 -0.362 1 87.69 152 ASP A C 1
ATOM 1158 O O . ASP A 1 152 ? -11.016 -20.219 -0.634 1 87.69 152 ASP A O 1
ATOM 1162 N N . ALA A 1 153 ? -9.086 -21.344 -0.395 1 88.31 153 ALA A N 1
ATOM 1163 C CA . ALA A 1 153 ? -9.641 -22.625 -0.803 1 88.31 153 ALA A CA 1
ATOM 1164 C C . ALA A 1 153 ? -10.711 -23.094 0.176 1 88.31 153 ALA A C 1
ATOM 1166 O O . ALA A 1 153 ? -11.539 -23.953 -0.163 1 88.31 153 ALA A O 1
ATOM 1167 N N . LEU A 1 154 ? -10.68 -22.578 1.359 1 83.88 154 LEU A N 1
ATOM 1168 C CA . LEU A 1 154 ? -11.648 -22.984 2.369 1 83.88 154 LEU A CA 1
ATOM 1169 C C . LEU A 1 154 ? -12.859 -22.047 2.355 1 83.88 154 LEU A C 1
ATOM 1171 O O . LEU A 1 154 ? -13.789 -22.219 3.141 1 83.88 154 LEU A O 1
ATOM 1175 N N . GLY A 1 155 ? -12.75 -21.047 1.504 1 83.56 155 GLY A N 1
ATOM 1176 C CA . GLY A 1 155 ? -13.883 -20.156 1.345 1 83.56 155 GLY A CA 1
ATOM 1177 C C . GLY A 1 155 ? -13.789 -18.906 2.213 1 83.56 155 GLY A C 1
ATOM 1178 O O . GLY A 1 155 ? -14.758 -18.156 2.336 1 83.56 155 GLY A O 1
ATOM 1179 N N . TYR A 1 156 ? -12.617 -18.734 2.814 1 81.88 156 TYR A N 1
ATOM 1180 C CA . TYR A 1 156 ? -12.477 -17.594 3.709 1 81.88 156 TYR A CA 1
ATOM 1181 C C . TYR A 1 156 ? -11.914 -16.391 2.971 1 81.88 156 TYR A C 1
ATOM 1183 O O . TYR A 1 156 ? -11.047 -16.531 2.107 1 81.88 156 TYR A O 1
ATOM 1191 N N . TYR A 1 157 ? -12.359 -15.234 3.441 1 84 157 TYR A N 1
ATOM 1192 C CA . TYR A 1 157 ? -11.891 -13.961 2.91 1 84 157 TYR A CA 1
ATOM 1193 C C . TYR A 1 157 ? -10.383 -13.836 3.055 1 84 157 TYR A C 1
ATOM 1195 O O . TYR A 1 157 ? -9.82 -14.18 4.094 1 84 157 TYR A O 1
ATOM 1203 N N . VAL A 1 158 ? -9.781 -13.273 2.018 1 87 158 VAL A N 1
ATOM 1204 C CA . VAL A 1 158 ? -8.336 -13.094 2.082 1 87 158 VAL A CA 1
ATOM 1205 C C . VAL A 1 158 ? -7.992 -11.609 1.982 1 87 158 VAL A C 1
ATOM 1207 O O . VAL A 1 158 ? -7.25 -11.078 2.812 1 87 158 VAL A O 1
ATOM 1210 N N . SER A 1 159 ? -8.508 -10.945 0.986 1 88.38 159 SER A N 1
ATOM 1211 C CA . SER A 1 159 ? -8.281 -9.523 0.765 1 88.38 159 SER A CA 1
ATOM 1212 C C . SER A 1 159 ? -9.375 -8.914 -0.107 1 88.38 159 SER A C 1
ATOM 1214 O O . SER A 1 159 ? -10.039 -9.625 -0.862 1 88.38 159 SER A O 1
ATOM 1216 N N . GLY A 1 160 ? -9.461 -7.629 -0.005 1 89 160 GLY A N 1
ATOM 1217 C CA . GLY A 1 160 ? -10.477 -6.926 -0.779 1 89 160 GLY A CA 1
ATOM 1218 C C . GLY A 1 160 ? -10.352 -5.418 -0.688 1 89 160 GLY A C 1
ATOM 1219 O O . GLY A 1 160 ? -9.602 -4.898 0.143 1 89 160 GLY A O 1
ATOM 1220 N N . CYS A 1 161 ? -11.055 -4.777 -1.556 1 88.62 161 CYS A N 1
ATOM 1221 C CA . CYS A 1 161 ? -11.094 -3.318 -1.529 1 88.62 161 CYS A CA 1
ATOM 1222 C C . CYS A 1 161 ? -12.367 -2.795 -2.188 1 88.62 161 CYS A C 1
ATOM 1224 O O . CYS A 1 161 ? -13.023 -3.518 -2.941 1 88.62 161 CYS A O 1
ATOM 1226 N N . MET A 1 162 ? -12.672 -1.608 -1.815 1 84.38 162 MET A N 1
ATOM 1227 C CA . MET A 1 162 ? -13.914 -1.004 -2.293 1 84.38 162 MET A CA 1
ATOM 1228 C C . MET A 1 162 ? -13.625 0.214 -3.164 1 84.38 162 MET A C 1
ATOM 1230 O O . MET A 1 162 ? -12.773 1.037 -2.824 1 84.38 162 MET A O 1
ATOM 1234 N N . ALA A 1 163 ? -14.336 0.244 -4.23 1 84.81 163 ALA A N 1
ATOM 1235 C CA . ALA A 1 163 ? -14.234 1.382 -5.141 1 84.81 163 ALA A CA 1
ATOM 1236 C C . ALA A 1 163 ? -15.57 2.098 -5.273 1 84.81 163 ALA A C 1
ATOM 1238 O O . ALA A 1 163 ? -16.594 1.467 -5.547 1 84.81 163 ALA A O 1
ATOM 1239 N N . VAL A 1 164 ? -15.477 3.42 -5.102 1 82.75 164 VAL A N 1
ATOM 1240 C CA . VAL A 1 164 ? -16.688 4.238 -5.18 1 82.75 164 VAL A CA 1
ATOM 1241 C C . VAL A 1 164 ? -16.5 5.34 -6.223 1 82.75 164 VAL A C 1
ATOM 1243 O O . VAL A 1 164 ? -15.359 5.742 -6.508 1 82.75 164 VAL A O 1
ATOM 1246 N N . CYS A 1 165 ? -17.531 5.711 -6.859 1 78.75 165 CYS A N 1
ATOM 1247 C CA . CYS A 1 165 ? -17.438 6.77 -7.855 1 78.75 165 CYS A CA 1
ATOM 1248 C C . CYS A 1 165 ? -17.875 8.109 -7.266 1 78.75 165 CYS A C 1
ATOM 1250 O O . CYS A 1 165 ? -18.844 8.172 -6.504 1 78.75 165 CYS A O 1
ATOM 1252 N N . ARG A 1 166 ? -16.984 9.055 -7.496 1 76.19 166 ARG A N 1
ATOM 1253 C CA . ARG A 1 166 ? -17.281 10.445 -7.176 1 76.19 166 ARG A CA 1
ATOM 1254 C C . ARG A 1 166 ? -17.562 11.25 -8.445 1 76.19 166 ARG A C 1
ATOM 1256 O O . ARG A 1 166 ? -17.25 10.805 -9.547 1 76.19 166 ARG A O 1
ATOM 1263 N N . PRO A 1 167 ? -18.234 12.391 -8.125 1 71.25 167 PRO A N 1
ATOM 1264 C CA . PRO A 1 167 ? -18.328 13.242 -9.32 1 71.25 167 PRO A CA 1
ATOM 1265 C C . PRO A 1 167 ? -16.969 13.516 -9.945 1 71.25 167 PRO A C 1
ATOM 1267 O O . PRO A 1 167 ? -15.961 13.594 -9.234 1 71.25 167 PRO A O 1
ATOM 1270 N N . GLN A 1 168 ? -16.922 13.438 -11.289 1 61.22 168 GLN A N 1
ATOM 1271 C CA . GLN A 1 168 ? -15.711 13.461 -12.102 1 61.22 168 GLN A CA 1
ATOM 1272 C C . GLN A 1 168 ? -14.758 14.555 -11.633 1 61.22 168 GLN A C 1
ATOM 1274 O O . GLN A 1 168 ? -13.531 14.375 -11.656 1 61.22 168 GLN A O 1
ATOM 1279 N N . GLN A 1 169 ? -15.305 15.586 -11.211 1 58.72 169 GLN A N 1
ATOM 1280 C CA . GLN A 1 169 ? -14.477 16.734 -10.844 1 58.72 169 GLN A CA 1
ATOM 1281 C C . GLN A 1 169 ? -13.586 16.406 -9.648 1 58.72 169 GLN A C 1
ATOM 1283 O O . GLN A 1 169 ? -12.578 17.078 -9.414 1 58.72 169 GLN A O 1
ATOM 1288 N N . PHE A 1 170 ? -13.891 15.305 -9.062 1 58.31 170 PHE A N 1
ATOM 1289 C CA . PHE A 1 170 ? -13.164 15.031 -7.824 1 58.31 170 PHE A CA 1
ATOM 1290 C C . PHE A 1 170 ? -12.297 13.781 -7.973 1 58.31 170 PHE A C 1
ATOM 1292 O O . PHE A 1 170 ? -11.828 13.234 -6.977 1 58.31 170 PHE A O 1
ATOM 1299 N N . THR A 1 171 ? -12.211 13.281 -9.172 1 57.84 171 THR A N 1
ATOM 1300 C CA . THR A 1 171 ? -11.445 12.062 -9.375 1 57.84 171 THR A CA 1
ATOM 1301 C C . THR A 1 171 ? -10.023 12.383 -9.828 1 57.84 171 THR A C 1
ATOM 1303 O O . THR A 1 171 ? -9.82 13.219 -10.703 1 57.84 171 THR A O 1
ATOM 1306 N N . THR A 1 172 ? -9.062 12.117 -8.875 1 56.06 172 THR A N 1
ATOM 1307 C CA . THR A 1 172 ? -7.691 12.133 -9.375 1 56.06 172 THR A CA 1
ATOM 1308 C C . THR A 1 172 ? -7.355 10.812 -10.07 1 56.06 172 THR A C 1
ATOM 1310 O O . THR A 1 172 ? -7.547 9.734 -9.5 1 56.06 172 THR A O 1
ATOM 1313 N N . PRO A 1 173 ? -6.98 10.961 -11.305 1 54.28 173 PRO A N 1
ATOM 1314 C CA . PRO A 1 173 ? -6.637 9.742 -12.055 1 54.28 173 PRO A CA 1
ATOM 1315 C C . PRO A 1 173 ? -5.48 8.977 -11.422 1 54.28 173 PRO A C 1
ATOM 1317 O O . PRO A 1 173 ? -4.535 9.578 -10.914 1 54.28 173 PRO A O 1
ATOM 1320 N N . GLY A 1 174 ? -5.48 7.648 -11.398 1 58.34 174 GLY A N 1
ATOM 1321 C CA . GLY A 1 174 ? -4.348 6.738 -11.359 1 58.34 174 GLY A CA 1
ATOM 1322 C C . GLY A 1 174 ? -4.082 6.172 -9.977 1 58.34 174 GLY A C 1
ATOM 1323 O O . GLY A 1 174 ? -3.33 5.207 -9.828 1 58.34 174 GLY A O 1
ATOM 1324 N N . SER A 1 175 ? -4.695 6.785 -8.883 1 66.69 175 SER A N 1
ATOM 1325 C CA . SER A 1 175 ? -4.051 6.34 -7.648 1 66.69 175 SER A CA 1
ATOM 1326 C C . SER A 1 175 ? -4.828 5.203 -7 1 66.69 175 SER A C 1
ATOM 1328 O O . SER A 1 175 ? -4.344 4.57 -6.059 1 66.69 175 SER A O 1
ATOM 1330 N N . CYS A 1 176 ? -5.723 4.547 -7.691 1 82.25 176 CYS A N 1
ATOM 1331 C CA . CYS A 1 176 ? -6.574 3.486 -7.164 1 82.25 176 CYS A CA 1
ATOM 1332 C C . CYS A 1 176 ? -6.664 3.564 -5.645 1 82.25 176 CYS A C 1
ATOM 1334 O O . CYS A 1 176 ? -6.355 2.596 -4.949 1 82.25 176 CYS A O 1
ATOM 1336 N N . THR A 1 177 ? -7.117 4.719 -5.156 1 79.88 177 THR A N 1
ATOM 1337 C CA . THR A 1 177 ? -7.18 4.969 -3.723 1 79.88 177 THR A CA 1
ATOM 1338 C C . THR A 1 177 ? -8.609 4.84 -3.213 1 79.88 177 THR A C 1
ATOM 1340 O O . THR A 1 177 ? -8.922 5.266 -2.098 1 79.88 177 THR A O 1
ATOM 1343 N N . GLY A 1 178 ? -9.445 4.289 -4.121 1 80.88 178 GLY A N 1
ATOM 1344 C CA . GLY A 1 178 ? -10.805 4.059 -3.662 1 80.88 178 GLY A CA 1
ATOM 1345 C C . GLY A 1 178 ? -11.852 4.703 -4.555 1 80.88 178 GLY A C 1
ATOM 1346 O O . GLY A 1 178 ? -13.031 4.336 -4.504 1 80.88 178 GLY A O 1
ATOM 1347 N N . VAL A 1 179 ? -11.445 5.734 -5.254 1 80.25 179 VAL A N 1
ATOM 1348 C CA . VAL A 1 179 ? -12.391 6.371 -6.164 1 80.25 179 VAL A CA 1
ATOM 1349 C C . VAL A 1 179 ? -12.289 5.73 -7.547 1 80.25 179 VAL A C 1
ATOM 1351 O O . VAL A 1 179 ? -11.258 5.844 -8.211 1 80.25 179 VAL A O 1
ATOM 1354 N N . ALA A 1 180 ? -13.297 5.125 -7.973 1 81.69 180 ALA A N 1
ATOM 1355 C CA . ALA A 1 180 ? -13.445 4.426 -9.25 1 81.69 180 ALA A CA 1
ATOM 1356 C C . ALA A 1 180 ? -12.516 3.213 -9.312 1 81.69 180 ALA A C 1
ATOM 1358 O O . ALA A 1 180 ? -12.734 2.303 -10.117 1 81.69 180 ALA A O 1
ATOM 1359 N N . CYS A 1 181 ? -11.516 3.215 -8.57 1 85.75 181 CYS A N 1
ATOM 1360 C CA . CYS A 1 181 ? -10.539 2.131 -8.5 1 85.75 181 CYS A CA 1
ATOM 1361 C C . CYS A 1 181 ? -9.961 2.006 -7.098 1 85.75 181 CYS A C 1
ATOM 1363 O O . CYS A 1 181 ? -9.656 3.012 -6.453 1 85.75 181 CYS A O 1
ATOM 1365 N N . CYS A 1 182 ? -9.773 0.806 -6.676 1 87.44 182 CYS A N 1
ATOM 1366 C CA . CYS A 1 182 ? -9.109 0.58 -5.398 1 87.44 182 CYS A CA 1
ATOM 1367 C C . CYS A 1 182 ? -8.094 -0.557 -5.5 1 87.44 182 CYS A C 1
ATOM 1369 O O . CYS A 1 182 ? -8.117 -1.328 -6.461 1 87.44 182 CYS A O 1
ATOM 1371 N N . GLN A 1 183 ? -7.219 -0.57 -4.551 1 89.5 183 GLN A N 1
ATOM 1372 C CA . GLN A 1 183 ? -6.258 -1.664 -4.492 1 89.5 183 GLN A CA 1
ATOM 1373 C C . GLN A 1 183 ? -5.984 -2.08 -3.051 1 89.5 183 GLN A C 1
ATOM 1375 O O . GLN A 1 183 ? -6.156 -1.285 -2.125 1 89.5 183 GLN A O 1
ATOM 1380 N N . SER A 1 184 ? -5.602 -3.334 -2.932 1 90 184 SER A N 1
ATOM 1381 C CA . SER A 1 184 ? -5.242 -3.863 -1.619 1 90 184 SER A CA 1
ATOM 1382 C C . SER A 1 184 ? -4.059 -4.82 -1.713 1 90 184 SER A C 1
ATOM 1384 O O . SER A 1 184 ? -3.916 -5.543 -2.699 1 90 184 SER A O 1
ATOM 1386 N N . ALA A 1 185 ? -3.275 -4.75 -0.657 1 87.12 185 ALA A N 1
ATOM 1387 C CA . ALA A 1 185 ? -2.211 -5.742 -0.551 1 87.12 185 ALA A CA 1
ATOM 1388 C C . ALA A 1 185 ? -2.783 -7.129 -0.254 1 87.12 185 ALA A C 1
ATOM 1390 O O . ALA A 1 185 ? -3.918 -7.25 0.211 1 87.12 185 ALA A O 1
ATOM 1391 N N . ILE A 1 186 ? -1.983 -8.094 -0.572 1 90.25 186 ILE A N 1
ATOM 1392 C CA . ILE A 1 186 ? -2.395 -9.453 -0.225 1 90.25 186 ILE A CA 1
ATOM 1393 C C . ILE A 1 186 ? -1.425 -10.039 0.797 1 90.25 186 ILE A C 1
ATOM 1395 O O . ILE A 1 186 ? -0.255 -9.648 0.847 1 90.25 186 ILE A O 1
ATOM 1399 N N . PRO A 1 187 ? -1.913 -10.906 1.606 1 87.19 187 PRO A N 1
ATOM 1400 C CA . PRO A 1 187 ? -1.022 -11.523 2.594 1 87.19 187 PRO A CA 1
ATOM 1401 C C . PRO A 1 187 ? -0.041 -12.516 1.969 1 87.19 187 PRO A C 1
ATOM 1403 O O . PRO A 1 187 ? -0.156 -12.836 0.784 1 87.19 187 PRO A O 1
ATOM 1406 N N . PRO A 1 188 ? 0.949 -12.906 2.77 1 87.81 188 PRO A N 1
ATOM 1407 C CA . PRO A 1 188 ? 1.857 -13.938 2.26 1 87.81 188 PRO A CA 1
ATOM 1408 C C . PRO A 1 188 ? 1.191 -15.305 2.141 1 87.81 188 PRO A C 1
ATOM 1410 O O . PRO A 1 188 ? 0.126 -15.531 2.721 1 87.81 188 PRO A O 1
ATOM 1413 N N . ALA A 1 189 ? 1.806 -16.125 1.315 1 91.69 189 ALA A N 1
ATOM 1414 C CA . ALA A 1 189 ? 1.5 -17.547 1.213 1 91.69 189 ALA A CA 1
ATOM 1415 C C . ALA A 1 189 ? 0.101 -17.766 0.646 1 91.69 189 ALA A C 1
ATOM 1417 O O . ALA A 1 189 ? -0.632 -18.641 1.108 1 91.69 189 ALA A O 1
ATOM 1418 N N . VAL A 1 190 ? -0.231 -16.969 -0.313 1 93.06 190 VAL A N 1
ATOM 1419 C CA . VAL A 1 190 ? -1.513 -17.156 -0.987 1 93.06 190 VAL A CA 1
ATOM 1420 C C . VAL A 1 190 ? -1.37 -18.188 -2.102 1 93.06 190 VAL A C 1
ATOM 1422 O O . VAL A 1 190 ? -0.598 -18 -3.043 1 93.06 190 VAL A O 1
ATOM 1425 N N . ASP A 1 191 ? -2.137 -19.25 -1.987 1 95.5 191 ASP A N 1
ATOM 1426 C CA . ASP A 1 191 ? -2.018 -20.328 -2.965 1 95.5 191 ASP A CA 1
ATOM 1427 C C . ASP A 1 191 ? -3.365 -20.641 -3.611 1 95.5 191 ASP A C 1
ATOM 1429 O O . ASP A 1 191 ? -3.525 -21.672 -4.266 1 95.5 191 ASP A O 1
ATOM 1433 N N . TYR A 1 192 ? -4.273 -19.828 -3.342 1 94.75 192 TYR A N 1
ATOM 1434 C CA . TYR A 1 192 ? -5.602 -19.969 -3.934 1 94.75 192 TYR A CA 1
ATOM 1435 C C . TYR A 1 192 ? -6.238 -18.594 -4.172 1 94.75 192 TYR A C 1
ATOM 1437 O O . TYR A 1 192 ? -6.137 -17.703 -3.328 1 94.75 192 TYR A O 1
ATOM 1445 N N . TYR A 1 193 ? -6.82 -18.484 -5.363 1 95 193 TYR A N 1
ATOM 1446 C CA . TYR A 1 193 ? -7.426 -17.203 -5.746 1 95 193 TYR A CA 1
ATOM 1447 C C . TYR A 1 193 ? -8.781 -17.422 -6.402 1 95 193 TYR A C 1
ATOM 1449 O O . TYR A 1 193 ? -8.867 -18 -7.492 1 95 193 TYR A O 1
ATOM 1457 N N . GLU A 1 194 ? -9.797 -17 -5.75 1 93.69 194 GLU A N 1
ATOM 1458 C CA . GLU A 1 194 ? -11.156 -16.953 -6.285 1 93.69 194 GLU A CA 1
ATOM 1459 C C . GLU A 1 194 ? -11.82 -15.609 -6.012 1 93.69 194 GLU A C 1
ATOM 1461 O O . GLU A 1 194 ? -12.258 -15.344 -4.891 1 93.69 194 GLU A O 1
ATOM 1466 N N . PRO A 1 195 ? -11.938 -14.812 -7.055 1 94.31 195 PRO A N 1
ATOM 1467 C CA . PRO A 1 195 ? -12.414 -13.438 -6.875 1 94.31 195 PRO A CA 1
ATOM 1468 C C . PRO A 1 195 ? -13.938 -13.328 -6.93 1 94.31 195 PRO A C 1
ATOM 1470 O O . PRO A 1 195 ? -14.594 -14.125 -7.602 1 94.31 195 PRO A O 1
ATOM 1473 N N . PHE A 1 196 ? -14.422 -12.297 -6.242 1 89.94 196 PHE A N 1
ATOM 1474 C CA . PHE A 1 196 ? -15.836 -11.969 -6.207 1 89.94 196 PHE A CA 1
ATOM 1475 C C . PHE A 1 196 ? -16.047 -10.461 -6.277 1 89.94 196 PHE A C 1
ATOM 1477 O O . PHE A 1 196 ? -15.18 -9.688 -5.855 1 89.94 196 PHE A O 1
ATOM 1484 N N . LEU A 1 197 ? -17.172 -10.109 -6.859 1 88.62 197 LEU A N 1
ATOM 1485 C CA . LEU A 1 197 ? -17.625 -8.719 -6.898 1 88.62 197 LEU A CA 1
ATOM 1486 C C . LEU A 1 197 ? -18.969 -8.562 -6.191 1 88.62 197 LEU A C 1
ATOM 1488 O O . LEU A 1 197 ? -19.906 -9.289 -6.484 1 88.62 197 LEU A O 1
ATOM 1492 N N . LEU A 1 198 ? -18.938 -7.598 -5.266 1 79.88 198 LEU A N 1
ATOM 1493 C CA . LEU A 1 198 ? -20.172 -7.297 -4.551 1 79.88 198 LEU A CA 1
ATOM 1494 C C . LEU A 1 198 ? -20.609 -5.852 -4.789 1 79.88 198 LEU A C 1
ATOM 1496 O O . LEU A 1 198 ? -19.766 -4.949 -4.812 1 79.88 198 LEU A O 1
ATOM 1500 N N . ASP A 1 199 ? -21.953 -5.68 -5.082 1 71.88 199 ASP A N 1
ATOM 1501 C CA . ASP A 1 199 ? -22.516 -4.34 -5.164 1 71.88 199 ASP A CA 1
ATOM 1502 C C . ASP A 1 199 ? -22.844 -3.795 -3.771 1 71.88 199 ASP A C 1
ATOM 1504 O O . ASP A 1 199 ? -23.781 -4.266 -3.117 1 71.88 199 ASP A O 1
ATOM 1508 N N . PHE A 1 200 ? -22.172 -2.865 -3.324 1 65.75 200 PHE A N 1
ATOM 1509 C CA . PHE A 1 200 ? -22.297 -2.389 -1.953 1 65.75 200 PHE A CA 1
ATOM 1510 C C . PHE A 1 200 ? -23.391 -1.328 -1.847 1 65.75 200 PHE A C 1
ATOM 1512 O O . PHE A 1 200 ? -23.828 -0.988 -0.746 1 65.75 200 PHE A O 1
ATOM 1519 N N . THR A 1 201 ? -23.859 -0.562 -2.891 1 59.75 201 THR A N 1
ATOM 1520 C CA . THR A 1 201 ? -24.875 0.482 -2.83 1 59.75 201 THR A CA 1
ATOM 1521 C C . THR A 1 201 ? -26.219 -0.101 -2.42 1 59.75 201 THR A C 1
ATOM 1523 O O . THR A 1 201 ? -27.078 0.61 -1.886 1 59.75 201 THR A O 1
ATOM 1526 N N . LYS A 1 202 ? -26.594 -1.178 -2.891 1 52.38 202 LYS A N 1
ATOM 1527 C CA . LYS A 1 202 ? -27.953 -1.667 -2.611 1 52.38 202 LYS A CA 1
ATOM 1528 C C . LYS A 1 202 ? -28.203 -1.75 -1.108 1 52.38 202 LYS A C 1
ATOM 1530 O O . LYS A 1 202 ? -29.328 -1.585 -0.655 1 52.38 202 LYS A O 1
ATOM 1535 N N . GLU A 1 203 ? -27.266 -1.949 -0.346 1 46.34 203 GLU A N 1
ATOM 1536 C CA . GLU A 1 203 ? -27.547 -2.301 1.043 1 46.34 203 GLU A CA 1
ATOM 1537 C C . GLU A 1 203 ? -27.641 -1.054 1.92 1 46.34 203 GLU A C 1
ATOM 1539 O O . GLU A 1 203 ? -28.281 -1.073 2.973 1 46.34 203 GLU A O 1
ATOM 1544 N N . HIS A 1 204 ? -26.953 0.009 1.662 1 47.06 204 HIS A N 1
ATOM 1545 C CA . HIS A 1 204 ? -26.906 1.023 2.709 1 47.06 204 HIS A CA 1
ATOM 1546 C C . HIS A 1 204 ? -27.594 2.307 2.27 1 47.06 204 HIS A C 1
ATOM 1548 O O . HIS A 1 204 ? -26.953 3.35 2.123 1 47.06 204 HIS A O 1
ATOM 1554 N N . ARG A 1 205 ? -28.781 2.207 1.767 1 44.5 205 ARG A N 1
ATOM 1555 C CA . ARG A 1 205 ? -29.578 3.383 1.42 1 44.5 205 ARG A CA 1
ATOM 1556 C C . ARG A 1 205 ? -29.641 4.367 2.582 1 44.5 205 ARG A C 1
ATOM 1558 O O . ARG A 1 205 ? -30.109 5.496 2.422 1 44.5 205 ARG A O 1
ATOM 1565 N N . ASP A 1 206 ? -29.562 3.822 3.613 1 42.47 206 ASP A N 1
ATOM 1566 C CA . ASP A 1 206 ? -30.078 4.746 4.617 1 42.47 206 ASP A CA 1
ATOM 1567 C C . ASP A 1 206 ? -29.156 5.938 4.801 1 42.47 206 ASP A C 1
ATOM 1569 O O . ASP A 1 206 ? -29.484 6.898 5.496 1 42.47 206 ASP A O 1
ATOM 1573 N N . ARG A 1 207 ? -27.828 5.719 4.781 1 46.34 207 ARG A N 1
ATOM 1574 C CA . ARG A 1 207 ? -27.172 6.965 5.168 1 46.34 207 ARG A CA 1
ATOM 1575 C C . ARG A 1 207 ? -26.734 7.762 3.941 1 46.34 207 ARG A C 1
ATOM 1577 O O . ARG A 1 207 ? -26.5 7.191 2.877 1 46.34 207 ARG A O 1
ATOM 1584 N N . ASP A 1 208 ? -26.953 9.078 3.895 1 46.81 208 ASP A N 1
ATOM 1585 C CA . ASP A 1 208 ? -26.672 10.219 3.037 1 46.81 208 ASP A CA 1
ATOM 1586 C C . ASP A 1 208 ? -25.234 10.172 2.514 1 46.81 208 ASP A C 1
ATOM 1588 O O . ASP A 1 208 ? -24.672 11.195 2.119 1 46.81 208 ASP A O 1
ATOM 1592 N N . ILE A 1 209 ? -24.703 9.18 2.885 1 51.19 209 ILE A N 1
ATOM 1593 C CA . ILE A 1 209 ? -23.328 9.281 2.396 1 51.19 209 ILE A CA 1
ATOM 1594 C C . ILE A 1 209 ? -23.312 9.117 0.879 1 51.19 209 ILE A C 1
ATOM 1596 O O . ILE A 1 209 ? -23.844 8.148 0.345 1 51.19 209 ILE A O 1
ATOM 1600 N N . ALA A 1 210 ? -23.156 10.148 0.246 1 54.12 210 ALA A N 1
ATOM 1601 C CA . ALA A 1 210 ? -23.094 10.305 -1.205 1 54.12 210 ALA A CA 1
ATOM 1602 C C . ALA A 1 210 ? -22.094 9.32 -1.823 1 54.12 210 ALA A C 1
ATOM 1604 O O . ALA A 1 210 ? -21.016 9.719 -2.258 1 54.12 210 ALA A O 1
ATOM 1605 N N . PHE A 1 211 ? -22.031 8.031 -1.283 1 55.41 211 PHE A N 1
ATOM 1606 C CA . PHE A 1 211 ? -21.281 7.031 -2.035 1 55.41 211 PHE A CA 1
ATOM 1607 C C . PHE A 1 211 ? -21.781 6.938 -3.469 1 55.41 211 PHE A C 1
ATOM 1609 O O . PHE A 1 211 ? -21.062 6.496 -4.363 1 55.41 211 PHE A O 1
ATOM 1616 N N . TYR A 1 212 ? -23.141 7.535 -3.67 1 52.53 212 TYR A N 1
ATOM 1617 C CA . TYR A 1 212 ? -24 6.801 -4.598 1 52.53 212 TYR A CA 1
ATOM 1618 C C . TYR A 1 212 ? -24.234 7.605 -5.867 1 52.53 212 TYR A C 1
ATOM 1620 O O . TYR A 1 212 ? -25.219 7.379 -6.574 1 52.53 212 TYR A O 1
ATOM 1628 N N . SER A 1 213 ? -23.438 8.383 -6.156 1 55.66 213 SER A N 1
ATOM 1629 C CA . SER A 1 213 ? -24.172 9.039 -7.23 1 55.66 213 SER A CA 1
ATOM 1630 C C . SER A 1 213 ? -23.844 8.422 -8.586 1 55.66 213 SER A C 1
ATOM 1632 O O . SER A 1 213 ? -24.719 8.297 -9.445 1 55.66 213 SER A O 1
ATOM 1634 N N . ASN A 1 214 ? -22.562 7.961 -8.719 1 61.28 214 ASN A N 1
ATOM 1635 C CA . ASN A 1 214 ? -22.188 7.523 -10.055 1 61.28 214 ASN A CA 1
ATOM 1636 C C . ASN A 1 214 ? -21.766 6.055 -10.07 1 61.28 214 ASN A C 1
ATOM 1638 O O . ASN A 1 214 ? -21.281 5.531 -9.062 1 61.28 214 ASN A O 1
ATOM 1642 N N . LYS A 1 215 ? -22.469 5.359 -11.164 1 72.38 215 LYS A N 1
ATOM 1643 C CA . LYS A 1 215 ? -22.125 3.947 -11.32 1 72.38 215 LYS A CA 1
ATOM 1644 C C . LYS A 1 215 ? -21.469 3.686 -12.68 1 72.38 215 LYS A C 1
ATOM 1646 O O . LYS A 1 215 ? -21.703 4.434 -13.633 1 72.38 215 LYS A O 1
ATOM 1651 N N . THR A 1 216 ? -20.609 2.721 -12.625 1 82.31 216 THR A N 1
ATOM 1652 C CA . THR A 1 216 ? -20.047 2.232 -13.875 1 82.31 216 THR A CA 1
ATOM 1653 C C . THR A 1 216 ? -20.812 1.011 -14.375 1 82.31 216 THR A C 1
ATOM 1655 O O . THR A 1 216 ? -21.406 0.275 -13.578 1 82.31 216 THR A O 1
ATOM 1658 N N . THR A 1 217 ? -20.812 0.878 -15.695 1 86.31 217 THR A N 1
ATOM 1659 C CA . THR A 1 217 ? -21.531 -0.231 -16.312 1 86.31 217 THR A CA 1
ATOM 1660 C C . THR A 1 217 ? -20.891 -1.565 -15.93 1 86.31 217 THR A C 1
ATOM 1662 O O . THR A 1 217 ? -21.594 -2.506 -15.547 1 86.31 217 THR A O 1
ATOM 1665 N N . CYS A 1 218 ? -19.625 -1.586 -16.094 1 91.06 218 CYS A N 1
ATOM 1666 C CA . CYS A 1 218 ? -18.922 -2.826 -15.773 1 91.06 218 CYS A CA 1
ATOM 1667 C C . CYS A 1 218 ? -17.969 -2.623 -14.602 1 91.06 218 CYS A C 1
ATOM 1669 O O . CYS A 1 218 ? -17.422 -1.534 -14.422 1 91.06 218 CYS A O 1
ATOM 1671 N N . ARG A 1 219 ? -17.859 -3.707 -13.852 1 91 219 ARG A N 1
ATOM 1672 C CA . ARG A 1 219 ? -16.969 -3.746 -12.703 1 91 219 ARG A CA 1
ATOM 1673 C C . ARG A 1 219 ? -16.016 -4.938 -12.789 1 91 219 ARG A C 1
ATOM 1675 O O . ARG A 1 219 ? -16.375 -5.984 -13.336 1 91 219 ARG A O 1
ATOM 1682 N N . TYR A 1 220 ? -14.844 -4.676 -12.289 1 92.12 220 TYR A N 1
ATOM 1683 C CA . TYR A 1 220 ? -13.82 -5.707 -12.414 1 92.12 220 TYR A CA 1
ATOM 1684 C C . TYR A 1 220 ? -13.102 -5.926 -11.086 1 92.12 220 TYR A C 1
ATOM 1686 O O . TYR A 1 220 ? -12.953 -4.992 -10.297 1 92.12 220 TYR A O 1
ATOM 1694 N N . VAL A 1 221 ? -12.664 -7.098 -10.859 1 94.44 221 VAL A N 1
ATOM 1695 C CA . VAL A 1 221 ? -11.734 -7.418 -9.781 1 94.44 221 VAL A CA 1
ATOM 1696 C C . VAL A 1 221 ? -10.664 -8.383 -10.289 1 94.44 221 VAL A C 1
ATOM 1698 O O . VAL A 1 221 ? -10.969 -9.312 -11.031 1 94.44 221 VAL A O 1
ATOM 1701 N N . PHE A 1 222 ? -9.406 -8.078 -9.922 1 94.56 222 PHE A N 1
ATOM 1702 C CA . PHE A 1 222 ? -8.328 -8.938 -10.391 1 94.56 222 PHE A CA 1
ATOM 1703 C C . PHE A 1 222 ? -7.066 -8.734 -9.555 1 94.56 222 PHE A C 1
ATOM 1705 O O . PHE A 1 222 ? -6.887 -7.68 -8.938 1 94.56 222 PHE A O 1
ATOM 1712 N N . LEU A 1 223 ? -6.277 -9.758 -9.492 1 95.81 223 LEU A N 1
ATOM 1713 C CA . LEU A 1 223 ? -4.906 -9.648 -9.008 1 95.81 223 LEU A CA 1
ATOM 1714 C C . LEU A 1 223 ? -3.971 -9.203 -10.133 1 95.81 223 LEU A C 1
ATOM 1716 O O . LEU A 1 223 ? -4.047 -9.711 -11.25 1 95.81 223 LEU A O 1
ATOM 1720 N N . VAL A 1 224 ? -3.096 -8.195 -9.781 1 94.44 224 VAL A N 1
ATOM 1721 C CA . VAL A 1 224 ? -2.25 -7.703 -10.859 1 94.44 224 VAL A CA 1
ATOM 1722 C C . VAL A 1 224 ? -0.902 -7.258 -10.297 1 94.44 224 VAL A C 1
ATOM 1724 O O . VAL A 1 224 ? -0.815 -6.828 -9.148 1 94.44 224 VAL A O 1
ATOM 1727 N N . GLU A 1 225 ? 0.058 -7.359 -11.172 1 95.5 225 GLU A N 1
ATOM 1728 C CA . GLU A 1 225 ? 1.376 -6.828 -10.836 1 95.5 225 GLU A CA 1
ATOM 1729 C C . GLU A 1 225 ? 1.325 -5.32 -10.617 1 95.5 225 GLU A C 1
ATOM 1731 O O . GLU A 1 225 ? 0.75 -4.59 -11.43 1 95.5 225 GLU A O 1
ATOM 1736 N N . THR A 1 226 ? 2.023 -4.848 -9.609 1 90.38 226 THR A N 1
ATOM 1737 C CA . THR A 1 226 ? 1.99 -3.445 -9.211 1 90.38 226 THR A CA 1
ATOM 1738 C C . THR A 1 226 ? 2.49 -2.551 -10.344 1 90.38 226 THR A C 1
ATOM 1740 O O . THR A 1 226 ? 1.958 -1.461 -10.562 1 90.38 226 THR A O 1
ATOM 1743 N N . LYS A 1 227 ? 3.463 -3.004 -11.039 1 85.38 227 LYS A N 1
ATOM 1744 C CA . LYS A 1 227 ? 4.039 -2.213 -12.117 1 85.38 227 LYS A CA 1
ATOM 1745 C C . LYS A 1 227 ? 3.016 -1.957 -13.219 1 85.38 227 LYS A C 1
ATOM 1747 O O . LYS A 1 227 ? 3.01 -0.888 -13.836 1 85.38 227 LYS A O 1
ATOM 1752 N N . TRP A 1 228 ? 2.227 -2.869 -13.469 1 85.56 228 TRP A N 1
ATOM 1753 C CA . TRP A 1 228 ? 1.179 -2.744 -14.477 1 85.56 228 TRP A CA 1
ATOM 1754 C C . TRP A 1 228 ? 0.185 -1.651 -14.094 1 85.56 228 TRP A C 1
ATOM 1756 O O . TRP A 1 228 ? -0.232 -0.861 -14.945 1 85.56 228 TRP A O 1
ATOM 1766 N N . LEU A 1 229 ? -0.216 -1.562 -12.883 1 79.38 229 LEU A N 1
ATOM 1767 C CA . LEU A 1 229 ? -1.172 -0.579 -12.383 1 79.38 229 LEU A CA 1
ATOM 1768 C C . LEU A 1 229 ? -0.634 0.838 -12.555 1 79.38 229 LEU A C 1
ATOM 1770 O O . LEU A 1 229 ? -1.366 1.737 -12.977 1 79.38 229 LEU A O 1
ATOM 1774 N N . SER A 1 230 ? 0.588 1.026 -12.266 1 73.31 230 SER A N 1
ATOM 1775 C CA . SER A 1 230 ? 1.187 2.357 -12.281 1 73.31 230 SER A CA 1
ATOM 1776 C C . SER A 1 230 ? 1.404 2.85 -13.711 1 73.31 230 SER A C 1
ATOM 1778 O O . SER A 1 230 ? 1.415 4.055 -13.961 1 73.31 230 SER A O 1
ATOM 1780 N N . THR A 1 231 ? 1.524 1.919 -14.578 1 68.44 231 THR A N 1
ATOM 1781 C CA . THR A 1 231 ? 1.866 2.307 -15.945 1 68.44 231 THR A CA 1
ATOM 1782 C C . THR A 1 231 ? 0.616 2.365 -16.812 1 68.44 231 THR A C 1
ATOM 1784 O O . THR A 1 231 ? 0.522 3.199 -17.719 1 68.44 231 THR A O 1
ATOM 1787 N N . ARG A 1 232 ? -0.221 1.521 -16.516 1 64.44 232 ARG A N 1
ATOM 1788 C CA . ARG A 1 232 ? -1.345 1.396 -17.438 1 64.44 232 ARG A CA 1
ATOM 1789 C C . ARG A 1 232 ? -2.57 2.137 -16.922 1 64.44 232 ARG A C 1
ATOM 1791 O O . ARG A 1 232 ? -3.344 2.697 -17.703 1 64.44 232 ARG A O 1
ATOM 1798 N N . TYR A 1 233 ? -2.725 2.088 -15.672 1 60.31 233 TYR A N 1
ATOM 1799 C CA . TYR A 1 233 ? -3.936 2.695 -15.133 1 60.31 233 TYR A CA 1
ATOM 1800 C C . TYR A 1 233 ? -3.678 4.133 -14.695 1 60.31 233 TYR A C 1
ATOM 1802 O O . TYR A 1 233 ? -4.406 4.68 -13.867 1 60.31 233 TYR A O 1
ATOM 1810 N N . THR A 1 234 ? -2.699 4.852 -15.227 1 53.19 234 THR A N 1
ATOM 1811 C CA . THR A 1 234 ? -2.344 6.219 -14.859 1 53.19 234 THR A CA 1
ATOM 1812 C C . THR A 1 234 ? -3.514 7.168 -15.102 1 53.19 234 THR A C 1
ATOM 1814 O O . THR A 1 234 ? -3.318 8.367 -15.281 1 53.19 234 THR A O 1
ATOM 1817 N N . GLY A 1 235 ? -4.773 6.703 -14.867 1 51.69 235 GLY A N 1
ATOM 1818 C CA . GLY A 1 235 ? -5.793 7.738 -14.812 1 51.69 235 GLY A CA 1
ATOM 1819 C C . GLY A 1 235 ? -6.629 7.816 -16.078 1 51.69 235 GLY A C 1
ATOM 1820 O O . GLY A 1 235 ? -7.477 8.695 -16.219 1 51.69 235 GLY A O 1
ATOM 1821 N N . ASP A 1 236 ? -6.18 7.117 -17.047 1 49.09 236 ASP A N 1
ATOM 1822 C CA . ASP A 1 236 ? -6.988 7.363 -18.234 1 49.09 236 ASP A CA 1
ATOM 1823 C C . ASP A 1 236 ? -8.398 6.809 -18.062 1 49.09 236 ASP A C 1
ATOM 1825 O O . ASP A 1 236 ? -8.578 5.688 -17.578 1 49.09 236 ASP A O 1
ATOM 1829 N N . SER A 1 237 ? -9.305 7.707 -17.969 1 55.06 237 SER A N 1
ATOM 1830 C CA . SER A 1 237 ? -10.758 7.555 -17.953 1 55.06 237 SER A CA 1
ATOM 1831 C C . SER A 1 237 ? -11.203 6.348 -18.766 1 55.06 237 SER A C 1
ATOM 1833 O O . SER A 1 237 ? -12.336 5.891 -18.641 1 55.06 237 SER A O 1
ATOM 1835 N N . GLU A 1 238 ? -10.266 5.824 -19.5 1 57.34 238 GLU A N 1
ATOM 1836 C CA . GLU A 1 238 ? -10.719 4.801 -20.438 1 57.34 238 GLU A CA 1
ATOM 1837 C C . GLU A 1 238 ? -11.078 3.508 -19.703 1 57.34 238 GLU A C 1
ATOM 1839 O O . GLU A 1 238 ? -11.984 2.787 -20.125 1 57.34 238 GLU A O 1
ATOM 1844 N N . TYR A 1 239 ? -10.516 3.365 -18.609 1 57.84 239 TYR A N 1
ATOM 1845 C CA . TYR A 1 239 ? -10.766 2.086 -17.953 1 57.84 239 TYR A CA 1
ATOM 1846 C C . TYR A 1 239 ? -12.094 2.105 -17.219 1 57.84 239 TYR A C 1
ATOM 1848 O O . TYR A 1 239 ? -12.688 1.054 -16.969 1 57.84 239 TYR A O 1
ATOM 1856 N N . LEU A 1 240 ? -12.461 3.314 -16.922 1 64.19 240 LEU A N 1
ATOM 1857 C CA . LEU A 1 240 ? -13.75 3.412 -16.234 1 64.19 240 LEU A CA 1
ATOM 1858 C C . LEU A 1 240 ? -14.891 3.01 -17.172 1 64.19 240 LEU A C 1
ATOM 1860 O O . LEU A 1 240 ? -15.984 2.668 -16.703 1 64.19 240 LEU A O 1
ATOM 1864 N N . ASN A 1 241 ? -14.516 2.877 -18.406 1 69.69 241 ASN A N 1
ATOM 1865 C CA . ASN A 1 241 ? -15.57 2.539 -19.359 1 69.69 241 ASN A CA 1
ATOM 1866 C C . ASN A 1 241 ? -15.289 1.216 -20.062 1 69.69 241 ASN A C 1
ATOM 1868 O O . ASN A 1 241 ? -15.852 0.943 -21.125 1 69.69 241 ASN A O 1
ATOM 1872 N N . TRP A 1 242 ? -14.586 0.392 -19.406 1 77.06 242 TRP A N 1
ATOM 1873 C CA . TRP A 1 242 ? -14.281 -0.905 -20 1 77.06 242 TRP A CA 1
ATOM 1874 C C . TRP A 1 242 ? -15.484 -1.84 -19.906 1 77.06 242 TRP A C 1
ATOM 1876 O O . TRP A 1 242 ? -16.172 -1.869 -18.891 1 77.06 242 TRP A O 1
ATOM 1886 N N . THR A 1 243 ? -15.68 -2.492 -21.078 1 84.56 243 THR A N 1
ATOM 1887 C CA . THR A 1 243 ? -16.797 -3.43 -21.078 1 84.56 243 THR A CA 1
ATOM 1888 C C . THR A 1 243 ? -16.344 -4.809 -21.547 1 84.56 243 THR A C 1
ATOM 1890 O O . THR A 1 243 ? -17.125 -5.766 -21.516 1 84.56 243 THR A O 1
ATOM 1893 N N . LYS A 1 244 ? -15.109 -4.879 -21.891 1 87.62 244 LYS A N 1
ATOM 1894 C CA . LYS A 1 244 ? -14.641 -6.137 -22.469 1 87.62 244 LYS A CA 1
ATOM 1895 C C . LYS A 1 244 ? -13.773 -6.902 -21.469 1 87.62 244 LYS A C 1
ATOM 1897 O O . LYS A 1 244 ? -13.25 -6.316 -20.516 1 87.62 244 LYS A O 1
ATOM 1902 N N . ASP A 1 245 ? -13.68 -8.195 -21.75 1 90.56 245 ASP A N 1
ATOM 1903 C CA . ASP A 1 245 ? -12.789 -9.039 -20.953 1 90.56 245 ASP A CA 1
ATOM 1904 C C . ASP A 1 245 ? -11.328 -8.727 -21.266 1 90.56 245 ASP A C 1
ATOM 1906 O O . ASP A 1 245 ? -10.977 -8.406 -22.406 1 90.56 245 ASP A O 1
ATOM 1910 N N . PHE A 1 246 ? -10.57 -8.773 -20.203 1 88.31 246 PHE A N 1
ATOM 1911 C CA . PHE A 1 246 ? -9.133 -8.617 -20.406 1 88.31 246 PHE A CA 1
ATOM 1912 C C . PHE A 1 246 ? -8.352 -9.461 -19.406 1 88.31 246 PHE A C 1
ATOM 1914 O O . PHE A 1 246 ? -8.914 -9.945 -18.422 1 88.31 246 PHE A O 1
ATOM 1921 N N . ALA A 1 247 ? -7.09 -9.672 -19.781 1 90.69 247 ALA A N 1
ATOM 1922 C CA . ALA A 1 247 ? -6.168 -10.391 -18.906 1 90.69 247 ALA A CA 1
ATOM 1923 C C . ALA A 1 247 ? -5.062 -9.469 -18.406 1 90.69 247 ALA A C 1
ATOM 1925 O O . ALA A 1 247 ? -4.73 -8.477 -19.047 1 90.69 247 ALA A O 1
ATOM 1926 N N . VAL A 1 248 ? -4.613 -9.781 -17.234 1 92.06 248 VAL A N 1
ATOM 1927 C CA . VAL A 1 248 ? -3.59 -8.945 -16.625 1 92.06 248 VAL A CA 1
ATOM 1928 C C . VAL A 1 248 ? -2.416 -9.812 -16.172 1 92.06 248 VAL A C 1
ATOM 1930 O O . VAL A 1 248 ? -2.586 -11 -15.883 1 92.06 248 VAL A O 1
ATOM 1933 N N . PRO A 1 249 ? -1.266 -9.156 -16.156 1 95.31 249 PRO A N 1
ATOM 1934 C CA . PRO A 1 249 ? -0.11 -9.914 -15.664 1 95.31 249 PRO A CA 1
ATOM 1935 C C . PRO A 1 249 ? -0.123 -10.094 -14.148 1 95.31 249 PRO A C 1
ATOM 1937 O O . PRO A 1 249 ? -0.489 -9.172 -13.414 1 95.31 249 PRO A O 1
ATOM 1940 N N . VAL A 1 250 ? 0.214 -11.25 -13.727 1 96.81 250 VAL A N 1
ATOM 1941 C CA . VAL A 1 250 ? 0.354 -11.586 -12.312 1 96.81 250 VAL A CA 1
ATOM 1942 C C . VAL A 1 250 ? 1.704 -12.258 -12.07 1 96.81 250 VAL A C 1
ATOM 1944 O O . VAL A 1 250 ? 2.195 -13 -12.922 1 96.81 250 VAL A O 1
ATOM 1947 N N . ILE A 1 251 ? 2.246 -11.961 -10.891 1 98.25 251 ILE A N 1
ATOM 1948 C CA . ILE A 1 251 ? 3.541 -12.555 -10.562 1 98.25 251 ILE A CA 1
ATOM 1949 C C . ILE A 1 251 ? 3.352 -13.695 -9.57 1 98.25 251 ILE A C 1
ATOM 1951 O O . ILE A 1 251 ? 2.646 -13.547 -8.57 1 98.25 251 ILE A O 1
ATOM 1955 N N . LEU A 1 252 ? 4.016 -14.781 -9.875 1 98.12 252 LEU A N 1
ATOM 1956 C CA . LEU A 1 252 ? 4.051 -15.938 -8.992 1 98.12 252 LEU A CA 1
ATOM 1957 C C . LEU A 1 252 ? 5.453 -16.156 -8.43 1 98.12 252 LEU A C 1
ATOM 1959 O O . LEU A 1 252 ? 6.434 -16.109 -9.172 1 98.12 252 LEU A O 1
ATOM 1963 N N . ASP A 1 253 ? 5.477 -16.312 -7.137 1 98.12 253 ASP A N 1
ATOM 1964 C CA . ASP A 1 253 ? 6.715 -16.75 -6.5 1 98.12 253 ASP A CA 1
ATOM 1965 C C . ASP A 1 253 ? 6.805 -18.266 -6.469 1 98.12 253 ASP A C 1
ATOM 1967 O O . ASP A 1 253 ? 5.941 -18.938 -5.895 1 98.12 253 ASP A O 1
ATOM 1971 N N . TRP A 1 254 ? 7.836 -18.766 -7.082 1 98.06 254 TRP A N 1
ATOM 1972 C CA . TRP A 1 254 ? 8 -20.219 -6.957 1 98.06 254 TRP A CA 1
ATOM 1973 C C . TRP A 1 254 ? 9.211 -20.547 -6.09 1 98.06 254 TRP A C 1
ATOM 1975 O O . TRP A 1 254 ? 10.117 -19.734 -5.938 1 98.06 254 TRP A O 1
ATOM 1985 N N . ALA A 1 255 ? 9.172 -21.703 -5.461 1 98.31 255 ALA A N 1
ATOM 1986 C CA . ALA A 1 255 ? 10.211 -22.281 -4.617 1 98.31 255 ALA A CA 1
ATOM 1987 C C . ALA A 1 255 ? 10.078 -23.797 -4.531 1 98.31 255 ALA A C 1
ATOM 1989 O O . ALA A 1 255 ? 9.062 -24.359 -4.949 1 98.31 255 ALA A O 1
ATOM 1990 N N . ILE A 1 256 ? 11.18 -24.375 -4.188 1 98.06 256 ILE A N 1
ATOM 1991 C CA . ILE A 1 256 ? 11.086 -25.797 -3.848 1 98.06 256 ILE A CA 1
ATOM 1992 C C . ILE A 1 256 ? 10.375 -25.953 -2.506 1 98.06 256 ILE A C 1
ATOM 1994 O O . ILE A 1 256 ? 10.914 -25.578 -1.463 1 98.06 256 ILE A O 1
ATOM 1998 N N . ARG A 1 257 ? 9.141 -26.516 -2.523 1 96.88 257 ARG A N 1
ATOM 1999 C CA . ARG A 1 257 ? 8.312 -26.438 -1.323 1 96.88 257 ARG A CA 1
ATOM 2000 C C . ARG A 1 257 ? 8.008 -27.828 -0.776 1 96.88 257 ARG A C 1
ATOM 2002 O O . ARG A 1 257 ? 7.074 -28 0.01 1 96.88 257 ARG A O 1
ATOM 2009 N N . ASN A 1 258 ? 8.719 -28.812 -1.229 1 95.12 258 ASN A N 1
ATOM 2010 C CA . ASN A 1 258 ? 8.555 -30.156 -0.676 1 95.12 258 ASN A CA 1
ATOM 2011 C C . ASN A 1 258 ? 9.047 -30.234 0.765 1 95.12 258 ASN A C 1
ATOM 2013 O O . ASN A 1 258 ? 8.703 -31.156 1.495 1 95.12 258 ASN A O 1
ATOM 2017 N N . VAL A 1 259 ? 9.875 -29.312 1.088 1 94.75 259 VAL A N 1
ATOM 2018 C CA . VAL A 1 259 ? 10.312 -29.141 2.469 1 94.75 259 VAL A CA 1
ATOM 2019 C C . VAL A 1 259 ? 10.18 -27.672 2.883 1 94.75 259 VAL A C 1
ATOM 2021 O O . VAL A 1 259 ? 9.938 -26.812 2.041 1 94.75 259 VAL A O 1
ATOM 2024 N N . GLY A 1 260 ? 10.438 -27.406 4.156 1 94.06 260 GLY A N 1
ATOM 2025 C CA . GLY A 1 260 ? 10.062 -26.109 4.695 1 94.06 260 GLY A CA 1
ATOM 2026 C C . GLY A 1 260 ? 11.141 -25.062 4.512 1 94.06 260 GLY A C 1
ATOM 2027 O O . GLY A 1 260 ? 10.836 -23.875 4.438 1 94.06 260 GLY A O 1
ATOM 2028 N N . ASN A 1 261 ? 12.344 -25.516 4.531 1 96.5 261 ASN A N 1
ATOM 2029 C CA . ASN A 1 261 ? 13.445 -24.547 4.508 1 96.5 261 ASN A CA 1
ATOM 2030 C C . ASN A 1 261 ? 14.758 -25.219 4.113 1 96.5 261 ASN A C 1
ATOM 2032 O O . ASN A 1 261 ? 14.797 -26.422 3.855 1 96.5 261 ASN A O 1
ATOM 2036 N N . CYS A 1 262 ? 15.82 -24.406 4.078 1 97.44 262 CYS A N 1
ATOM 2037 C CA . CYS A 1 262 ? 17.141 -24.891 3.646 1 97.44 262 CYS A CA 1
ATOM 2038 C C . CYS A 1 262 ? 17.688 -25.906 4.621 1 97.44 262 CYS A C 1
ATOM 2040 O O . CYS A 1 262 ? 18.312 -26.891 4.211 1 97.44 262 CYS A O 1
ATOM 2042 N N . SER A 1 263 ? 17.547 -25.641 5.898 1 96.56 263 SER A N 1
ATOM 2043 C CA . SER A 1 263 ? 18.031 -26.578 6.906 1 96.56 263 SER A CA 1
ATOM 2044 C C . SER A 1 263 ? 17.438 -27.969 6.711 1 96.56 263 SER A C 1
ATOM 2046 O O . SER A 1 263 ? 18.141 -28.969 6.742 1 96.56 263 SER A O 1
ATOM 2048 N N . ALA A 1 264 ? 16.188 -28 6.496 1 95.69 264 ALA A N 1
ATOM 2049 C CA . ALA A 1 264 ? 15.5 -29.266 6.242 1 95.69 264 ALA A CA 1
ATOM 2050 C C . ALA A 1 264 ? 15.938 -29.875 4.91 1 95.69 264 ALA A C 1
ATOM 2052 O O . ALA A 1 264 ? 16.109 -31.094 4.797 1 95.69 264 ALA A O 1
ATOM 2053 N N . ALA A 1 265 ? 16.078 -29.078 3.943 1 96.25 265 ALA A N 1
ATOM 2054 C CA . ALA A 1 265 ? 16.469 -29.516 2.605 1 96.25 265 ALA A CA 1
ATOM 2055 C C . ALA A 1 265 ? 17.844 -30.188 2.621 1 96.25 265 ALA A C 1
ATOM 2057 O O . ALA A 1 265 ? 18.047 -31.219 1.97 1 96.25 265 ALA A O 1
ATOM 2058 N N . ARG A 1 266 ? 18.766 -29.656 3.312 1 94 266 ARG A N 1
ATOM 2059 C CA . ARG A 1 266 ? 20.141 -30.125 3.346 1 94 266 ARG A CA 1
ATOM 2060 C C . ARG A 1 266 ? 20.234 -31.469 4.055 1 94 266 ARG A C 1
ATOM 2062 O O . ARG A 1 266 ? 21.203 -32.219 3.863 1 94 266 ARG A O 1
ATOM 2069 N N . ARG A 1 267 ? 19.297 -31.719 4.82 1 93.44 267 ARG A N 1
ATOM 2070 C CA . ARG A 1 267 ? 19.297 -33 5.531 1 93.44 267 ARG A CA 1
ATOM 2071 C C . ARG A 1 267 ? 18.969 -34.156 4.59 1 93.44 267 ARG A C 1
ATOM 2073 O O . ARG A 1 267 ? 19.344 -35.281 4.855 1 93.44 267 ARG A O 1
ATOM 2080 N N . ASN A 1 268 ? 18.234 -33.844 3.625 1 87.69 268 ASN A N 1
ATOM 2081 C CA . ASN A 1 268 ? 17.938 -34.844 2.609 1 87.69 268 ASN A CA 1
ATOM 2082 C C . ASN A 1 268 ? 18.766 -34.625 1.344 1 87.69 268 ASN A C 1
ATOM 2084 O O . ASN A 1 268 ? 18.266 -34.062 0.374 1 87.69 268 ASN A O 1
ATOM 2088 N N . THR A 1 269 ? 19.844 -35.281 1.237 1 83.25 269 THR A N 1
ATOM 2089 C CA . THR A 1 269 ? 20.812 -35 0.193 1 83.25 269 THR A CA 1
ATOM 2090 C C . THR A 1 269 ? 20.328 -35.531 -1.154 1 83.25 269 THR A C 1
ATOM 2092 O O . THR A 1 269 ? 20.672 -34.969 -2.201 1 83.25 269 THR A O 1
ATOM 2095 N N . THR A 1 270 ? 19.516 -36.531 -1.133 1 85.75 270 THR A N 1
ATOM 2096 C CA . THR A 1 270 ? 19.094 -37.156 -2.383 1 85.75 270 THR A CA 1
ATOM 2097 C C . THR A 1 270 ? 18.062 -36.281 -3.094 1 85.75 270 THR A C 1
ATOM 2099 O O . THR A 1 270 ? 18.016 -36.25 -4.324 1 85.75 270 THR A O 1
ATOM 2102 N N . ASP A 1 271 ? 17.359 -35.562 -2.301 1 91.5 271 ASP A N 1
ATOM 2103 C CA . ASP A 1 271 ? 16.266 -34.781 -2.887 1 91.5 271 ASP A CA 1
ATOM 2104 C C . ASP A 1 271 ? 16.609 -33.281 -2.881 1 91.5 271 ASP A C 1
ATOM 2106 O O . ASP A 1 271 ? 15.75 -32.438 -3.146 1 91.5 271 ASP A O 1
ATOM 2110 N N . TYR A 1 272 ? 17.828 -33 -2.551 1 95.06 272 TYR A N 1
ATOM 2111 C CA . TYR A 1 272 ? 18.281 -31.625 -2.467 1 95.06 272 TYR A CA 1
ATOM 2112 C C . TYR A 1 272 ? 18.344 -30.984 -3.85 1 95.06 272 TYR A C 1
ATOM 2114 O O . TYR A 1 272 ? 19 -31.516 -4.754 1 95.06 272 TYR A O 1
ATOM 2122 N N . ALA A 1 273 ? 17.719 -29.859 -4.016 1 97.06 273 ALA A N 1
ATOM 2123 C CA . ALA A 1 273 ? 17.5 -29.312 -5.348 1 97.06 273 ALA A CA 1
ATOM 2124 C C . ALA A 1 273 ? 18.703 -28.5 -5.82 1 97.06 273 ALA A C 1
ATOM 2126 O O . ALA A 1 273 ? 18.922 -28.359 -7.023 1 97.06 273 ALA A O 1
ATOM 2127 N N . CYS A 1 274 ? 19.438 -27.859 -4.91 1 96.62 274 CYS A N 1
ATOM 2128 C CA . CYS A 1 274 ? 20.594 -27.062 -5.293 1 96.62 274 CYS A CA 1
ATOM 2129 C C . CYS A 1 274 ? 21.781 -27.953 -5.676 1 96.62 274 CYS A C 1
ATOM 2131 O O . CYS A 1 274 ? 22.672 -28.203 -4.859 1 96.62 274 CYS A O 1
ATOM 2133 N N . GLN A 1 275 ? 21.859 -28.266 -6.875 1 94.31 275 GLN A N 1
ATOM 2134 C CA . GLN A 1 275 ? 22.75 -29.328 -7.336 1 94.31 275 GLN A CA 1
ATOM 2135 C C . GLN A 1 275 ? 24.125 -28.781 -7.672 1 94.31 275 GLN A C 1
ATOM 2137 O O . GLN A 1 275 ? 25.109 -29.516 -7.645 1 94.31 275 GLN A O 1
ATOM 2142 N N . SER A 1 276 ? 24.141 -27.531 -8.016 1 93 276 SER A N 1
ATOM 2143 C CA . SER A 1 276 ? 25.438 -26.953 -8.336 1 93 276 SER A CA 1
ATOM 2144 C C . SER A 1 276 ? 26.266 -26.719 -7.082 1 93 276 SER A C 1
ATOM 2146 O O . SER A 1 276 ? 25.766 -26.188 -6.09 1 93 276 SER A O 1
ATOM 2148 N N . MET A 1 277 ? 27.516 -27.047 -7.172 1 91.94 277 MET A N 1
ATOM 2149 C CA . MET A 1 277 ? 28.422 -26.859 -6.031 1 91.94 277 MET A CA 1
ATOM 2150 C C . MET A 1 277 ? 28.609 -25.375 -5.734 1 91.94 277 MET A C 1
ATOM 2152 O O . MET A 1 277 ? 28.953 -25 -4.609 1 91.94 277 MET A O 1
ATOM 2156 N N . LEU A 1 278 ? 28.438 -24.609 -6.707 1 93.5 278 LEU A N 1
ATOM 2157 C CA . LEU A 1 278 ? 28.641 -23.172 -6.582 1 93.5 278 LEU A CA 1
ATOM 2158 C C . LEU A 1 278 ? 27.328 -22.438 -6.395 1 93.5 278 LEU A C 1
ATOM 2160 O O . LEU A 1 278 ? 27.094 -21.391 -7.016 1 93.5 278 LEU A O 1
ATOM 2164 N N . SER A 1 279 ? 26.453 -23.047 -5.656 1 95.25 279 SER A N 1
ATOM 2165 C CA . SER A 1 279 ? 25.156 -22.438 -5.398 1 95.25 279 SER A CA 1
ATOM 2166 C C . SER A 1 279 ? 24.859 -22.391 -3.904 1 95.25 279 SER A C 1
ATOM 2168 O O . SER A 1 279 ? 25.5 -23.094 -3.113 1 95.25 279 SER A O 1
ATOM 2170 N N . ASP A 1 280 ? 24.031 -21.484 -3.572 1 96.25 280 ASP A N 1
ATOM 2171 C CA . ASP A 1 280 ? 23.594 -21.312 -2.189 1 96.25 280 ASP A CA 1
ATOM 2172 C C . ASP A 1 280 ? 22.094 -21.578 -2.055 1 96.25 280 ASP A C 1
ATOM 2174 O O . ASP A 1 280 ? 21.328 -21.312 -2.979 1 96.25 280 ASP A O 1
ATOM 2178 N N . CYS A 1 281 ? 21.812 -22.141 -0.907 1 97.19 281 CYS A N 1
ATOM 2179 C CA . CYS A 1 281 ? 20.406 -22.344 -0.544 1 97.19 281 CYS A CA 1
ATOM 2180 C C . CYS A 1 281 ? 19.859 -21.141 0.215 1 97.19 281 CYS A C 1
ATOM 2182 O O . CYS A 1 281 ? 20.484 -20.672 1.173 1 97.19 281 CYS A O 1
ATOM 2184 N N . ILE A 1 282 ? 18.703 -20.609 -0.254 1 97.38 282 ILE A N 1
ATOM 2185 C CA . ILE A 1 282 ? 18.078 -19.453 0.382 1 97.38 282 ILE A CA 1
ATOM 2186 C C . ILE A 1 282 ? 16.641 -19.797 0.755 1 97.38 282 ILE A C 1
ATOM 2188 O O . ILE A 1 282 ? 15.867 -20.266 -0.087 1 97.38 282 ILE A O 1
ATOM 2192 N N . ASP A 1 283 ? 16.281 -19.531 1.98 1 97.31 283 ASP A N 1
ATOM 2193 C CA . ASP A 1 283 ? 14.906 -19.766 2.4 1 97.31 283 ASP A CA 1
ATOM 2194 C C . ASP A 1 283 ? 13.938 -18.859 1.663 1 97.31 283 ASP A C 1
ATOM 2196 O O . ASP A 1 283 ? 14.242 -17.688 1.419 1 97.31 283 ASP A O 1
ATOM 2200 N N . SER A 1 284 ? 12.773 -19.406 1.349 1 96.12 284 SER A N 1
ATOM 2201 C CA . SER A 1 284 ? 11.742 -18.594 0.7 1 96.12 284 SER A CA 1
ATOM 2202 C C . SER A 1 284 ? 11.258 -17.484 1.612 1 96.12 284 SER A C 1
ATOM 2204 O O . SER A 1 284 ? 11.086 -17.688 2.816 1 96.12 284 SER A O 1
ATOM 2206 N N . GLU A 1 285 ? 11 -16.281 1.015 1 91.69 285 GLU A N 1
ATOM 2207 C CA . GLU A 1 285 ? 10.477 -15.141 1.764 1 91.69 285 GLU A CA 1
ATOM 2208 C C . GLU A 1 285 ? 8.945 -15.164 1.794 1 91.69 285 GLU A C 1
ATOM 2210 O O . GLU A 1 285 ? 8.328 -14.516 2.639 1 91.69 285 GLU A O 1
ATOM 2215 N N . ASP A 1 286 ? 8.383 -15.844 0.864 1 92.12 286 ASP A N 1
ATOM 2216 C CA . ASP A 1 286 ? 6.934 -15.977 0.745 1 92.12 286 ASP A CA 1
ATOM 2217 C C . ASP A 1 286 ? 6.488 -17.406 1.048 1 92.12 286 ASP A C 1
ATOM 2219 O O . ASP A 1 286 ? 6.445 -18.25 0.151 1 92.12 286 ASP A O 1
ATOM 2223 N N . GLY A 1 287 ? 6.141 -17.609 2.277 1 90.5 287 GLY A N 1
ATOM 2224 C CA . GLY A 1 287 ? 5.719 -18.953 2.66 1 90.5 287 GLY A CA 1
ATOM 2225 C C . GLY A 1 287 ? 6.875 -19.906 2.861 1 90.5 287 GLY A C 1
ATOM 2226 O O . GLY A 1 287 ? 8.023 -19.484 3.016 1 90.5 287 GLY A O 1
ATOM 2227 N N . THR A 1 288 ? 6.535 -21.172 2.832 1 94.06 288 THR A N 1
ATOM 2228 C CA . THR A 1 288 ? 7.531 -22.219 3.08 1 94.06 288 THR A CA 1
ATOM 2229 C C . THR A 1 288 ? 8.297 -22.547 1.801 1 94.06 288 THR A C 1
ATOM 2231 O O . THR A 1 288 ? 7.848 -22.219 0.7 1 94.06 288 THR A O 1
ATOM 2234 N N . GLY A 1 289 ? 9.5 -23.078 2.08 1 97.25 289 GLY A N 1
ATOM 2235 C CA . GLY A 1 289 ? 10.297 -23.547 0.952 1 97.25 289 GLY A CA 1
ATOM 2236 C C . GLY A 1 289 ? 11.641 -22.859 0.843 1 97.25 289 GLY A C 1
ATOM 2237 O O . GLY A 1 289 ? 12.016 -22.078 1.716 1 97.25 289 GLY A O 1
ATOM 2238 N N . TYR A 1 290 ? 12.289 -23.266 -0.223 1 97.75 290 TYR A N 1
ATOM 2239 C CA . TYR A 1 290 ? 13.617 -22.703 -0.445 1 97.75 290 TYR A CA 1
ATOM 2240 C C . TYR A 1 290 ? 13.906 -22.562 -1.935 1 97.75 290 TYR A C 1
ATOM 2242 O O . TYR A 1 290 ? 13.172 -23.078 -2.77 1 97.75 290 TYR A O 1
ATOM 2250 N N . ARG A 1 291 ? 14.867 -21.844 -2.213 1 98.06 291 ARG A N 1
ATOM 2251 C CA . ARG A 1 291 ? 15.344 -21.641 -3.576 1 98.06 291 ARG A CA 1
ATOM 2252 C C . ARG A 1 291 ? 16.859 -21.719 -3.643 1 98.06 291 ARG A C 1
ATOM 2254 O O . ARG A 1 291 ? 17.547 -21.641 -2.613 1 98.06 291 ARG A O 1
ATOM 2261 N N . CYS A 1 292 ? 17.312 -21.875 -4.797 1 97.62 292 CYS A N 1
ATOM 2262 C CA . CYS A 1 292 ? 18.75 -21.953 -5.023 1 97.62 292 CYS A CA 1
ATOM 2263 C C . CYS A 1 292 ? 19.234 -20.766 -5.844 1 97.62 292 CYS A C 1
ATOM 2265 O O . CYS A 1 292 ? 18.547 -20.312 -6.762 1 97.62 292 CYS A O 1
ATOM 2267 N N . ASN A 1 293 ? 20.344 -20.281 -5.438 1 96.5 293 ASN A N 1
ATOM 2268 C CA . ASN A 1 293 ? 21.016 -19.219 -6.199 1 96.5 293 ASN A CA 1
ATOM 2269 C C . ASN A 1 293 ? 22.484 -19.516 -6.402 1 96.5 293 ASN A C 1
ATOM 2271 O O . ASN A 1 293 ? 23.156 -20.031 -5.5 1 96.5 293 ASN A O 1
ATOM 2275 N N . CYS A 1 294 ? 22.906 -19.188 -7.605 1 94.88 294 CYS A N 1
ATOM 2276 C CA . CYS A 1 294 ? 24.359 -19.266 -7.762 1 94.88 294 CYS A CA 1
ATOM 2277 C C . CYS A 1 294 ? 25.078 -18.312 -6.805 1 94.88 294 CYS A C 1
ATOM 2279 O O . CYS A 1 294 ? 24.609 -17.203 -6.566 1 94.88 294 CYS A O 1
ATOM 2281 N N . SER A 1 295 ? 26.156 -18.797 -6.34 1 93.06 295 SER A N 1
ATOM 2282 C CA . SER A 1 295 ? 26.922 -18 -5.398 1 93.06 295 SER A CA 1
ATOM 2283 C C . SER A 1 295 ? 27.406 -16.703 -6.043 1 93.06 295 SER A C 1
ATOM 2285 O O . SER A 1 295 ? 27.422 -16.578 -7.266 1 93.06 295 SER A O 1
A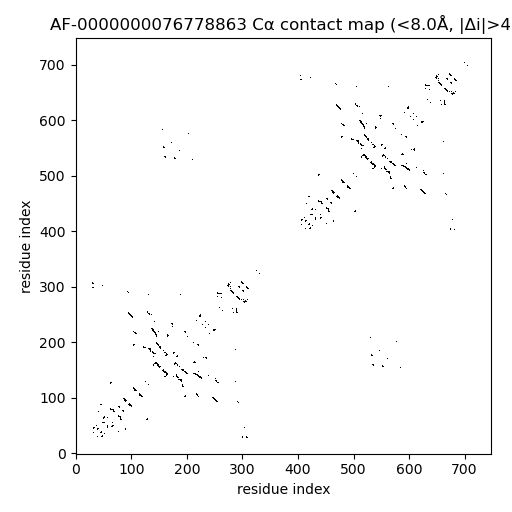TOM 2287 N N . LYS A 1 296 ? 27.703 -15.734 -5.137 1 90.94 296 LYS A N 1
ATOM 2288 C CA . LYS A 1 296 ? 28.188 -14.453 -5.641 1 90.94 296 LYS A CA 1
ATOM 2289 C C . LYS A 1 296 ? 29.375 -14.648 -6.59 1 90.94 296 LYS A C 1
ATOM 2291 O O . LYS A 1 296 ? 30.297 -15.398 -6.293 1 90.94 296 LYS A O 1
ATOM 2296 N N . GLY A 1 297 ? 29.375 -13.969 -7.734 1 87.12 297 GLY A N 1
ATOM 2297 C CA . GLY A 1 297 ? 30.453 -14.094 -8.711 1 87.12 297 GLY A CA 1
ATOM 2298 C C . GLY A 1 297 ? 30.203 -15.18 -9.742 1 87.12 297 GLY A C 1
ATOM 2299 O O . GLY A 1 297 ? 30.984 -15.352 -10.672 1 87.12 297 GLY A O 1
ATOM 2300 N N . TYR A 1 298 ? 29.141 -15.953 -9.531 1 89.38 298 TYR A N 1
ATOM 2301 C CA . TYR A 1 298 ? 28.797 -17.031 -10.453 1 89.38 298 TYR A CA 1
ATOM 2302 C C . TYR A 1 298 ? 27.406 -16.797 -11.047 1 89.38 298 TYR A C 1
ATOM 2304 O O . TYR A 1 298 ? 26.578 -16.09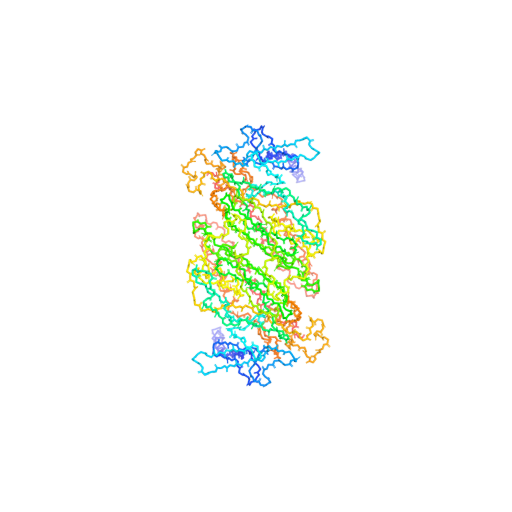4 -10.469 1 89.38 298 TYR A O 1
ATOM 2312 N N . GLU A 1 299 ? 27.203 -17.297 -12.289 1 90.44 299 GLU A N 1
ATOM 2313 C CA . GLU A 1 299 ? 25.922 -17.219 -12.961 1 90.44 299 GLU A CA 1
ATOM 2314 C C . GLU A 1 299 ? 25.531 -18.547 -13.594 1 90.44 299 GLU A C 1
ATOM 2316 O O . GLU A 1 299 ? 26.375 -19.422 -13.766 1 90.44 299 GLU A O 1
ATOM 2321 N N . GLY A 1 300 ? 24.156 -18.625 -13.844 1 92.06 300 GLY A N 1
ATOM 2322 C CA . GLY A 1 300 ? 23.672 -19.844 -14.469 1 92.06 300 GLY A CA 1
ATOM 2323 C C . GLY A 1 300 ? 22.484 -20.453 -13.734 1 92.06 300 GLY A C 1
ATOM 2324 O O . GLY A 1 300 ? 21.641 -19.734 -13.188 1 92.06 300 GLY A O 1
ATOM 2325 N N . ASN A 1 301 ? 22.375 -21.812 -13.836 1 95.69 301 ASN A N 1
ATOM 2326 C CA . ASN A 1 301 ? 21.234 -22.516 -13.242 1 95.69 301 ASN A CA 1
ATOM 2327 C C . ASN A 1 301 ? 21.672 -23.391 -12.07 1 95.69 301 ASN A C 1
ATOM 2329 O O . ASN A 1 301 ? 22.234 -24.469 -12.266 1 95.69 301 ASN A O 1
ATOM 2333 N N . PRO A 1 302 ? 21.344 -22.953 -10.898 1 96.75 302 PRO A N 1
ATOM 2334 C CA . PRO A 1 302 ? 21.828 -23.641 -9.703 1 96.75 302 PRO A CA 1
ATOM 2335 C C . PRO A 1 302 ? 21.172 -25 -9.508 1 96.75 302 PRO A C 1
ATOM 2337 O O . PRO A 1 302 ? 21.625 -25.797 -8.672 1 96.75 302 PRO A O 1
ATOM 2340 N N . TYR A 1 303 ? 20.203 -25.359 -10.273 1 97.44 303 TYR A N 1
ATOM 2341 C CA . TYR A 1 303 ? 19.453 -26.609 -10.102 1 97.44 303 TYR A CA 1
ATOM 2342 C C . TYR A 1 303 ? 20.047 -27.719 -10.945 1 97.44 303 TYR A C 1
ATOM 2344 O O . TYR A 1 303 ? 19.625 -28.875 -10.844 1 97.44 303 TYR A O 1
ATOM 2352 N N . LEU A 1 304 ? 20.953 -27.422 -11.781 1 95.44 304 LEU A N 1
ATOM 2353 C CA . LEU A 1 304 ? 21.672 -28.391 -12.609 1 95.44 304 LEU A CA 1
ATOM 2354 C C . LEU A 1 304 ? 23.078 -28.641 -12.055 1 95.44 304 LEU A C 1
ATOM 2356 O O . LEU A 1 304 ? 23.719 -27.719 -11.547 1 95.44 304 LEU A O 1
ATOM 2360 N N . GLN A 1 305 ? 23.391 -29.906 -12.398 1 89.12 305 GLN A N 1
ATOM 2361 C CA . GLN A 1 305 ? 24.75 -30.25 -12.008 1 89.12 305 GLN A CA 1
ATOM 2362 C C . GLN A 1 305 ? 25.781 -29.406 -12.766 1 89.12 305 GLN A C 1
ATOM 2364 O O . GLN A 1 305 ? 25.766 -29.375 -14 1 89.12 305 GLN A O 1
ATOM 2369 N N . ASP A 1 306 ? 26.562 -28.5 -12.227 1 87.88 306 ASP A N 1
ATOM 2370 C CA . ASP A 1 306 ? 27.578 -27.609 -12.781 1 87.88 306 ASP A CA 1
ATOM 2371 C C . ASP A 1 306 ? 26.922 -26.422 -13.492 1 87.88 306 ASP A C 1
ATOM 2373 O O . ASP A 1 306 ? 27.422 -25.938 -14.508 1 87.88 306 ASP A O 1
ATOM 2377 N N . GLY A 1 307 ? 25.781 -26.172 -13.039 1 92.56 307 GLY A N 1
ATOM 2378 C CA . GLY A 1 307 ? 25 -25.125 -13.688 1 92.56 307 GLY A CA 1
ATOM 2379 C C . GLY A 1 307 ? 25.5 -23.734 -13.398 1 92.56 307 GLY A C 1
ATOM 2380 O O . GLY A 1 307 ? 25.219 -22.797 -14.148 1 92.56 307 GLY A O 1
ATOM 2381 N N . CYS A 1 308 ? 26.156 -23.578 -12.32 1 93 308 CYS A N 1
ATOM 2382 C CA . CYS A 1 308 ? 26.703 -22.266 -11.969 1 93 308 CYS A CA 1
ATOM 2383 C C . CYS A 1 308 ? 28.156 -22.156 -12.414 1 93 308 CYS A C 1
ATOM 2385 O O . CYS A 1 308 ? 28.969 -23.047 -12.141 1 93 308 CYS A O 1
ATOM 2387 N N . ARG A 1 309 ? 28.453 -21.062 -13.062 1 88.25 309 ARG A N 1
ATOM 2388 C CA . ARG A 1 309 ? 29.797 -20.844 -13.594 1 88.25 309 ARG A CA 1
ATOM 2389 C C . ARG A 1 309 ? 30.281 -19.438 -13.297 1 88.25 309 ARG A C 1
ATOM 2391 O O . ARG A 1 309 ? 29.484 -18.516 -13.164 1 88.25 309 ARG A O 1
ATOM 2398 N N . GLY A 1 310 ? 31.609 -19.328 -13.031 1 81.94 310 GLY A N 1
ATOM 2399 C CA . GLY A 1 310 ? 32.188 -18.031 -12.719 1 81.94 310 GLY A CA 1
ATOM 2400 C C . GLY A 1 310 ? 32 -17 -13.812 1 81.94 310 GLY A C 1
ATOM 2401 O O . GLY A 1 310 ? 31.969 -17.344 -15 1 81.94 310 GLY A O 1
ATOM 2402 N N . ILE A 1 311 ? 31.516 -15.828 -13.312 1 66.25 311 ILE A N 1
ATOM 2403 C CA . ILE A 1 311 ? 31.406 -14.727 -14.266 1 66.25 311 ILE A CA 1
ATOM 2404 C C . ILE A 1 311 ? 32.812 -14.305 -14.727 1 66.25 311 ILE A C 1
ATOM 2406 O O . ILE A 1 311 ? 33.688 -14.047 -13.906 1 66.25 311 ILE A O 1
ATOM 2410 N N . HIS A 1 312 ? 33.438 -14.938 -15.602 1 54.47 312 HIS A N 1
ATOM 2411 C CA . HIS A 1 312 ? 34.719 -14.391 -16.031 1 54.47 312 HIS A CA 1
ATOM 2412 C C . HIS A 1 312 ? 34.594 -12.906 -16.375 1 54.47 312 HIS A C 1
ATOM 2414 O O . HIS A 1 312 ? 33.719 -12.508 -17.141 1 54.47 312 HIS A O 1
ATOM 2420 N N . PRO A 1 313 ? 35 -12.094 -15.359 1 46.91 313 PRO A N 1
ATOM 2421 C CA . PRO A 1 313 ? 34.969 -10.695 -15.805 1 46.91 313 PRO A CA 1
ATOM 2422 C C . PRO A 1 313 ? 35.375 -10.539 -17.266 1 46.91 313 PRO A C 1
ATOM 2424 O O . PRO A 1 313 ? 36.281 -11.211 -17.75 1 46.91 313 PRO A O 1
ATOM 2427 N N . CYS A 1 314 ? 34.438 -10.398 -18.062 1 45.19 314 CYS A N 1
ATOM 2428 C CA . CYS A 1 314 ? 34.875 -10.141 -19.438 1 45.19 314 CYS A CA 1
ATOM 2429 C C . CYS A 1 314 ? 36.188 -9.383 -19.469 1 45.19 314 CYS A C 1
ATOM 2431 O O . CYS A 1 314 ? 36.312 -8.344 -18.812 1 45.19 314 CYS A O 1
ATOM 2433 N N . PRO A 1 315 ? 37.25 -10.016 -19.828 1 41.59 315 PRO A N 1
ATOM 2434 C CA . PRO A 1 315 ? 38.469 -9.25 -20.078 1 41.59 315 PRO A CA 1
ATOM 2435 C C . PRO A 1 315 ? 38.188 -7.852 -20.625 1 41.59 315 PRO A C 1
ATOM 2437 O O . PRO A 1 315 ? 39.062 -6.988 -20.594 1 41.59 315 PRO A O 1
ATOM 2440 N N . VAL A 1 316 ? 37 -7.602 -21.031 1 38.22 316 VAL A N 1
ATOM 2441 C CA . VAL A 1 316 ? 36.75 -6.34 -21.719 1 38.22 316 VAL A CA 1
ATOM 2442 C C . VAL A 1 316 ? 36.594 -5.219 -20.688 1 38.22 316 VAL A C 1
ATOM 2444 O O . VAL A 1 316 ? 37.062 -4.094 -20.922 1 38.22 316 VAL A O 1
ATOM 2447 N N . LEU A 1 317 ? 36.031 -5.477 -19.562 1 37.97 317 LEU A N 1
ATOM 2448 C CA . LEU A 1 317 ? 35.906 -4.367 -18.625 1 37.97 317 LEU A CA 1
ATOM 2449 C C . LEU A 1 317 ? 37.25 -3.99 -18.031 1 37.97 317 LEU A C 1
ATOM 2451 O O . LEU A 1 317 ? 37.531 -2.807 -17.828 1 37.97 317 LEU A O 1
ATOM 2455 N N . LEU A 1 318 ? 38.031 -4.945 -17.625 1 37.38 318 LEU A N 1
ATOM 2456 C CA . LEU A 1 318 ? 39.406 -4.617 -17.234 1 37.38 318 LEU A CA 1
ATOM 2457 C C . LEU A 1 318 ? 40.156 -3.957 -18.391 1 37.38 318 LEU A C 1
ATOM 2459 O O . LEU A 1 318 ? 40.906 -2.994 -18.188 1 37.38 318 LEU A O 1
ATOM 2463 N N . PHE A 1 319 ? 39.906 -4.375 -19.594 1 36.53 319 PHE A N 1
ATOM 2464 C CA . PHE A 1 319 ? 40.5 -3.723 -20.75 1 36.53 319 PHE A CA 1
ATOM 2465 C C . PHE A 1 319 ? 39.906 -2.336 -20.969 1 36.53 319 PHE A C 1
ATOM 2467 O O . PHE A 1 319 ? 40.625 -1.382 -21.266 1 36.53 319 PHE A O 1
ATOM 2474 N N . CYS A 1 320 ? 38.625 -2.188 -20.703 1 36.59 320 CYS A N 1
ATOM 2475 C CA . CYS A 1 320 ? 38 -0.868 -20.844 1 36.59 320 CYS A CA 1
ATOM 2476 C C . CYS A 1 320 ? 38.438 0.053 -19.703 1 36.59 320 CYS A C 1
ATOM 2478 O O . CYS A 1 320 ? 38.719 1.229 -19.922 1 36.59 320 CYS A O 1
ATOM 2480 N N . PHE A 1 321 ? 38.438 -0.405 -18.469 1 37.81 321 PHE A N 1
ATOM 2481 C CA . PHE A 1 321 ? 38.938 0.424 -17.359 1 37.81 321 PHE A CA 1
ATOM 2482 C C . PHE A 1 321 ? 40.406 0.739 -17.531 1 37.81 321 PHE A C 1
ATOM 2484 O O . PHE A 1 321 ? 40.844 1.864 -17.266 1 37.81 321 PHE A O 1
ATOM 2491 N N . LEU A 1 322 ? 41.156 -0.225 -17.938 1 39 322 LEU A N 1
ATOM 2492 C CA . LEU A 1 322 ? 42.594 0.02 -18.188 1 39 322 LEU A CA 1
ATOM 2493 C C . LEU A 1 322 ? 42.781 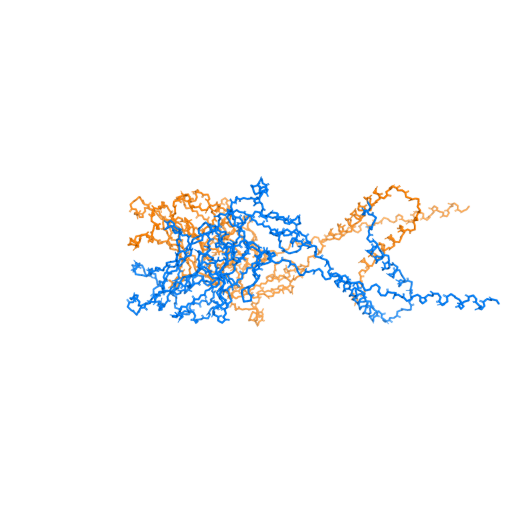0.945 -19.375 1 39 322 LEU A C 1
ATOM 2495 O O . LEU A 1 322 ? 43.719 1.738 -19.406 1 39 322 LEU A O 1
ATOM 2499 N N . LEU A 1 323 ? 41.844 0.825 -20.328 1 38.81 323 LEU A N 1
ATOM 2500 C CA . LEU A 1 323 ? 41.938 1.729 -21.469 1 38.81 323 LEU A CA 1
ATOM 2501 C C . LEU A 1 323 ? 41.344 3.096 -21.141 1 38.81 323 LEU A C 1
ATOM 2503 O O . LEU A 1 323 ? 41.844 4.121 -21.594 1 38.81 323 LEU A O 1
ATOM 2507 N N . LEU A 1 324 ? 40.219 3.113 -20.375 1 37.38 324 LEU A N 1
ATOM 2508 C CA . LEU A 1 324 ? 39.594 4.395 -20.109 1 37.38 324 LEU A CA 1
ATOM 2509 C C . LEU A 1 324 ? 40.312 5.156 -19.016 1 37.38 324 LEU A C 1
ATOM 2511 O O . LEU A 1 324 ? 40.281 6.391 -18.984 1 37.38 324 LEU A O 1
ATOM 2515 N N . LEU A 1 325 ? 40.844 4.469 -17.984 1 37 325 LEU A N 1
ATOM 2516 C CA . LEU A 1 325 ? 41.625 5.215 -17 1 37 325 LEU A CA 1
ATOM 2517 C C . LEU A 1 325 ? 42.719 6.027 -17.656 1 37 325 LEU A C 1
ATOM 2519 O O . LEU A 1 325 ? 42.969 7.184 -17.297 1 37 325 LEU A O 1
ATOM 2523 N N . PRO A 1 326 ? 43.469 5.34 -18.562 1 39.22 326 PRO A N 1
ATOM 2524 C CA . PRO A 1 326 ? 44.5 6.207 -19.172 1 39.22 326 PRO A CA 1
ATOM 2525 C C . PRO A 1 326 ? 43.875 7.363 -19.953 1 39.22 326 PRO A C 1
ATOM 2527 O O . PRO A 1 326 ? 44.438 8.469 -19.953 1 39.22 326 PRO A O 1
ATOM 2530 N N . LEU A 1 327 ? 42.719 7.152 -20.469 1 38.91 327 LEU A N 1
ATOM 2531 C CA . LEU A 1 327 ? 42.156 8.219 -21.297 1 38.91 327 LEU A CA 1
ATOM 2532 C C . LEU A 1 327 ? 41.594 9.328 -20.438 1 38.91 327 LEU A C 1
ATOM 2534 O O . LEU A 1 327 ? 41.75 10.516 -20.734 1 38.91 327 LEU A O 1
ATOM 2538 N N . HIS A 1 328 ? 40.812 9.031 -19.453 1 36.31 328 HIS A N 1
ATOM 2539 C CA . HIS A 1 328 ? 40.281 10.086 -18.594 1 36.31 328 HIS A CA 1
ATOM 2540 C C . HIS A 1 328 ? 41.406 10.758 -17.812 1 36.31 328 HIS A C 1
ATOM 2542 O O . HIS A 1 328 ? 41.406 11.984 -17.641 1 36.31 328 HIS A O 1
ATOM 2548 N N . LEU A 1 329 ? 42.344 10.055 -17.266 1 36.75 329 LEU A N 1
ATOM 2549 C CA . LEU A 1 329 ? 43.469 10.695 -16.641 1 36.75 329 LEU A CA 1
ATOM 2550 C C . LEU A 1 329 ? 44.281 11.492 -17.672 1 36.75 329 LEU A C 1
ATOM 2552 O O . LEU A 1 329 ? 44.812 12.562 -17.359 1 36.75 329 LEU A O 1
ATOM 2556 N N . MET A 1 330 ? 44.281 10.984 -18.844 1 37.03 330 MET A N 1
ATOM 2557 C CA . MET A 1 330 ? 44.906 11.734 -19.922 1 37.03 330 MET A CA 1
ATOM 2558 C C . MET A 1 330 ? 44.125 13 -20.25 1 37.03 330 MET A C 1
ATOM 2560 O O . MET A 1 330 ? 44.719 14.055 -20.5 1 37.03 330 MET A O 1
ATOM 2564 N N . ASN A 1 331 ? 42.812 12.875 -20.266 1 35.12 331 ASN A N 1
ATOM 2565 C CA . ASN A 1 331 ? 42.031 14.07 -20.547 1 35.12 331 ASN A CA 1
ATOM 2566 C C . ASN A 1 331 ? 42.062 15.047 -19.375 1 35.12 331 ASN A C 1
ATOM 2568 O O . ASN A 1 331 ? 42.094 16.266 -19.578 1 35.12 331 ASN A O 1
ATOM 2572 N N . CYS A 1 332 ? 41.906 14.547 -18.172 1 34.41 332 CYS A N 1
ATOM 2573 C CA . CYS A 1 332 ? 42.062 15.445 -17.031 1 34.41 332 CYS A CA 1
ATOM 2574 C C . CYS A 1 332 ? 43.469 16.062 -17.016 1 34.41 332 CYS A C 1
ATOM 2576 O O . CYS A 1 332 ? 43.625 17.234 -16.672 1 34.41 332 CYS A O 1
ATOM 2578 N N . PHE A 1 333 ? 44.5 15.289 -17.359 1 34.78 333 PHE A N 1
ATOM 2579 C CA . PHE A 1 333 ? 45.844 15.82 -17.484 1 34.78 333 PHE A CA 1
ATOM 2580 C C . PHE A 1 333 ? 45.938 16.812 -18.641 1 34.78 333 PHE A C 1
ATOM 2582 O O . PHE A 1 333 ? 46.625 17.828 -18.547 1 34.78 333 PHE A O 1
ATOM 2589 N N . ALA A 1 334 ? 45.25 16.547 -19.656 1 32.72 334 ALA A N 1
ATOM 2590 C CA . ALA A 1 334 ? 45.281 17.5 -20.766 1 32.72 334 ALA A CA 1
ATOM 2591 C C . ALA A 1 334 ? 44.562 18.797 -20.375 1 32.72 334 ALA A C 1
ATOM 2593 O O . ALA A 1 334 ? 45.031 19.891 -20.719 1 32.72 334 ALA A O 1
ATOM 2594 N N . LYS A 1 335 ? 43.375 18.688 -19.766 1 34 335 LYS A N 1
ATOM 2595 C CA . LYS A 1 335 ? 42.719 19.938 -19.391 1 34 335 LYS A CA 1
ATOM 2596 C C . LYS A 1 335 ? 43.5 20.688 -18.312 1 34 335 LYS A C 1
ATOM 2598 O O . LYS A 1 335 ? 43.531 21.922 -18.297 1 34 335 LYS A O 1
ATOM 2603 N N . TRP A 1 336 ? 44.062 19.922 -17.359 1 31.06 336 TRP A N 1
ATOM 2604 C CA . TRP A 1 336 ? 44.969 20.609 -16.422 1 31.06 336 TRP A CA 1
ATOM 2605 C C . TRP A 1 336 ? 46.156 21.234 -17.156 1 31.06 336 TRP A C 1
ATOM 2607 O O . TRP A 1 336 ? 46.594 22.312 -16.812 1 31.06 336 TRP A O 1
ATOM 2617 N N . LYS A 1 337 ? 46.5 20.531 -18.266 1 32.09 337 LYS A N 1
ATOM 2618 C CA . LYS A 1 337 ? 47.594 21.172 -19 1 32.09 337 LYS A CA 1
ATOM 2619 C C . LYS A 1 337 ? 47.125 22.5 -19.609 1 32.09 337 LYS A C 1
ATOM 2621 O O . LYS A 1 337 ? 47.906 23.453 -19.688 1 32.09 337 LYS A O 1
ATOM 2626 N N . THR A 1 338 ? 45.938 22.375 -20.188 1 33.38 338 THR A N 1
ATOM 2627 C CA . THR A 1 338 ? 45.656 23.594 -20.922 1 33.38 338 THR A CA 1
ATOM 2628 C C . THR A 1 338 ? 45.438 24.766 -19.969 1 33.38 338 THR A C 1
ATOM 2630 O O . THR A 1 338 ? 45.562 25.938 -20.375 1 33.38 338 THR A O 1
ATOM 2633 N N . SER A 1 339 ? 44.844 24.453 -18.828 1 31.14 339 SER A N 1
ATOM 2634 C CA . SER A 1 339 ? 44.625 25.672 -18.062 1 31.14 339 SER A CA 1
ATOM 2635 C C . SER A 1 339 ? 45.938 26.203 -17.5 1 31.14 339 SER A C 1
ATOM 2637 O O . SER A 1 339 ? 45.969 27.344 -17.016 1 31.14 339 SER A O 1
ATOM 2639 N N . THR A 1 340 ? 46.812 25.234 -17.141 1 31.41 340 THR A N 1
ATOM 2640 C CA . THR A 1 340 ? 47.969 25.812 -16.5 1 31.41 340 THR A CA 1
ATOM 2641 C C . THR A 1 340 ? 48.875 26.469 -17.531 1 31.41 340 THR A C 1
ATOM 2643 O O . THR A 1 340 ? 50.031 26.859 -17.203 1 31.41 340 THR A O 1
ATOM 2646 N N . SER A 1 341 ? 48.5 26.312 -18.766 1 31.11 341 SER A N 1
ATOM 2647 C CA . SER A 1 341 ? 49.562 26.859 -19.625 1 31.11 341 SER A CA 1
ATOM 2648 C C . SER A 1 341 ? 49.812 28.328 -19.328 1 31.11 341 SER A C 1
ATOM 2650 O O . SER A 1 341 ? 50.438 29.031 -20.125 1 31.11 341 SER A O 1
ATOM 2652 N N . VAL A 1 342 ? 48.938 28.984 -18.469 1 28 342 VAL A N 1
ATOM 2653 C CA . VAL A 1 342 ? 49.5 30.328 -18.609 1 28 342 VAL A CA 1
ATOM 2654 C C . VAL A 1 342 ? 50.969 30.312 -18.219 1 28 342 VAL A C 1
ATOM 2656 O O . VAL A 1 342 ? 51.844 30.781 -18.969 1 28 342 VAL A O 1
ATOM 2659 N N . ASN A 1 343 ? 51.312 31.047 -17.109 1 25.69 343 ASN A N 1
ATOM 2660 C CA . ASN A 1 343 ? 52.594 31.734 -17.016 1 25.69 343 ASN A CA 1
ATOM 2661 C C . ASN A 1 343 ? 53.75 30.75 -16.844 1 25.69 343 ASN A C 1
ATOM 2663 O O . ASN A 1 343 ? 54.781 30.859 -17.547 1 25.69 343 ASN A O 1
ATOM 2667 N N . THR A 1 344 ? 54.125 30.328 -15.578 1 25.81 344 THR A N 1
ATOM 2668 C CA . THR A 1 344 ? 55.562 30.328 -15.227 1 25.81 344 THR A CA 1
ATOM 2669 C C . THR A 1 344 ? 56.219 29.047 -15.695 1 25.81 344 THR A C 1
ATOM 2671 O O . THR A 1 344 ? 55.594 27.984 -15.742 1 25.81 344 THR A O 1
ATOM 2674 N N . LYS A 1 345 ? 57.531 29.031 -16.25 1 28.02 345 LYS A N 1
ATOM 2675 C CA . LYS A 1 345 ? 58.656 28.234 -16.688 1 28.02 345 LYS A CA 1
ATOM 2676 C C . LYS A 1 345 ? 58.906 27.062 -15.727 1 28.02 345 LYS A C 1
ATOM 2678 O O . LYS A 1 345 ? 59.875 26.312 -15.883 1 28.02 345 LYS A O 1
ATOM 2683 N N . LYS A 1 346 ? 58.5 27.141 -14.398 1 25.09 346 LYS A N 1
ATOM 2684 C CA . LYS A 1 346 ? 59.438 26.438 -13.523 1 25.09 346 LYS A CA 1
ATOM 2685 C C . LYS A 1 346 ? 59.344 24.922 -13.711 1 25.09 346 LYS A C 1
ATOM 2687 O O . LYS A 1 346 ? 59.25 24.438 -14.844 1 25.09 346 LYS A O 1
ATOM 2692 N N . SER A 1 347 ? 59.281 24.047 -12.586 1 26.5 347 SER A N 1
ATOM 2693 C CA . SER A 1 347 ? 59.969 22.812 -12.25 1 26.5 347 SER A CA 1
ATOM 2694 C C . SER A 1 347 ? 59.281 21.594 -12.852 1 26.5 347 SER A C 1
ATOM 2696 O O . SER A 1 347 ? 58.062 21.438 -12.742 1 26.5 347 SER A O 1
ATOM 2698 N N . ASN A 1 348 ? 59.812 21.062 -14.031 1 27.47 348 ASN A N 1
ATOM 2699 C CA . ASN A 1 348 ? 59.688 19.875 -14.867 1 27.47 348 ASN A CA 1
ATOM 2700 C C . ASN A 1 348 ? 59.5 18.609 -14.023 1 27.47 348 ASN A C 1
ATOM 2702 O O . ASN A 1 348 ? 59.375 17.516 -14.562 1 27.47 348 ASN A O 1
ATOM 2706 N N . HIS A 1 349 ? 60 18.641 -12.727 1 27.98 349 HIS A N 1
ATOM 2707 C CA . HIS A 1 349 ? 60.312 17.359 -12.094 1 27.98 349 HIS A CA 1
ATOM 2708 C C . HIS A 1 349 ? 59.031 16.594 -11.758 1 27.98 349 HIS A C 1
ATOM 2710 O O . HIS A 1 349 ? 59.094 15.453 -11.312 1 27.98 349 HIS A O 1
ATOM 2716 N N . ALA A 1 350 ? 57.938 17.312 -11.688 1 29.11 350 ALA A N 1
ATOM 2717 C CA . ALA A 1 350 ? 56.812 16.641 -11.031 1 29.11 350 ALA A CA 1
ATOM 2718 C C . ALA A 1 350 ? 56.156 15.641 -11.977 1 29.11 350 ALA A C 1
ATOM 2720 O O . ALA A 1 350 ? 55.219 14.938 -11.586 1 29.11 350 ALA A O 1
ATOM 2721 N N . THR A 1 351 ? 56.562 15.711 -13.273 1 30.03 351 THR A N 1
ATOM 2722 C CA . THR A 1 351 ? 55.844 14.852 -14.195 1 30.03 351 THR A CA 1
ATOM 2723 C C . THR A 1 351 ? 56.25 13.391 -14.023 1 30.03 351 THR A C 1
ATOM 2725 O O . THR A 1 351 ? 55.5 12.484 -14.344 1 30.03 351 THR A O 1
ATOM 2728 N N . ALA A 1 352 ? 57.531 13.195 -13.719 1 32.19 352 ALA A N 1
ATOM 2729 C CA . ALA A 1 352 ? 58.062 11.828 -13.766 1 32.19 352 ALA A CA 1
ATOM 2730 C C . ALA A 1 352 ? 57.438 10.969 -12.68 1 32.19 352 ALA A C 1
ATOM 2732 O O . ALA A 1 352 ? 57.219 9.766 -12.875 1 32.19 352 ALA A O 1
ATOM 2733 N N . SER A 1 353 ? 57.188 11.609 -11.523 1 30.69 353 SER A N 1
ATOM 2734 C CA . SER A 1 353 ? 56.812 10.773 -10.398 1 30.69 353 SER A CA 1
ATOM 2735 C C . SER A 1 353 ? 55.406 10.219 -10.594 1 30.69 353 SER A C 1
ATOM 2737 O O . SER A 1 353 ? 55.031 9.203 -10 1 30.69 353 SER A O 1
ATOM 2739 N N . ALA A 1 354 ? 54.625 10.875 -11.406 1 31.81 354 ALA A N 1
ATOM 2740 C CA . ALA A 1 354 ? 53.281 10.312 -11.586 1 31.81 354 ALA A CA 1
ATOM 2741 C C . ALA A 1 354 ? 53.312 9.109 -12.516 1 31.81 354 ALA A C 1
ATOM 2743 O O . ALA A 1 354 ? 52.531 8.172 -12.367 1 31.81 354 ALA A O 1
ATOM 2744 N N . GLN A 1 355 ? 54.344 9.047 -13.438 1 33.47 355 GLN A N 1
ATOM 2745 C CA . GLN A 1 355 ? 54.438 7.902 -14.336 1 33.47 355 GLN A CA 1
ATOM 2746 C C . GLN A 1 355 ? 54.844 6.645 -13.578 1 33.47 355 GLN A C 1
ATOM 2748 O O . GLN A 1 355 ? 54.375 5.551 -13.859 1 33.47 355 GLN A O 1
ATOM 2753 N N . ILE A 1 356 ? 55.781 6.766 -12.633 1 33.38 356 ILE A N 1
ATOM 2754 C CA . ILE A 1 356 ? 56.281 5.582 -11.93 1 33.38 356 ILE A CA 1
ATOM 2755 C C . ILE A 1 356 ? 55.156 5.023 -11.039 1 33.38 356 ILE A C 1
ATOM 2757 O O . ILE A 1 356 ? 54.969 3.807 -10.953 1 33.38 356 ILE A O 1
ATOM 2761 N N . LEU A 1 357 ? 54.406 5.98 -10.547 1 33.16 357 LEU A N 1
ATOM 2762 C CA . LEU A 1 357 ? 53.344 5.445 -9.727 1 33.16 357 LEU A CA 1
ATOM 2763 C C . LEU A 1 357 ? 52.344 4.676 -10.578 1 33.16 357 LEU A C 1
ATOM 2765 O O . LEU A 1 357 ? 51.781 3.67 -10.133 1 33.16 357 LEU A O 1
ATOM 2769 N N . TRP A 1 358 ? 52.312 5.039 -11.82 1 35.94 358 TRP A N 1
ATOM 2770 C CA . TRP A 1 358 ? 51.406 4.352 -12.734 1 35.94 358 TRP A CA 1
ATOM 2771 C C . TRP A 1 358 ? 51.906 2.949 -13.047 1 35.94 358 TRP A C 1
ATOM 2773 O O . TRP A 1 358 ? 51.156 1.986 -13.031 1 35.94 358 TRP A O 1
ATOM 2783 N N . GLU A 1 359 ? 53.125 2.846 -13.359 1 40.78 359 GLU A N 1
ATOM 2784 C CA . GLU A 1 359 ? 53.688 1.539 -13.734 1 40.78 359 GLU A CA 1
ATOM 2785 C C . GLU A 1 359 ? 53.688 0.582 -12.547 1 40.78 359 GLU A C 1
ATOM 2787 O O . GLU A 1 359 ? 53.406 -0.613 -12.703 1 40.78 359 GLU A O 1
ATOM 2792 N N . ALA A 1 360 ? 53.906 1.133 -11.359 1 35.47 360 ALA A N 1
ATOM 2793 C CA . ALA A 1 360 ? 53.938 0.234 -10.211 1 35.47 360 ALA A CA 1
ATOM 2794 C C . ALA A 1 360 ? 52.531 -0.235 -9.852 1 35.47 360 ALA A C 1
ATOM 2796 O O . ALA A 1 360 ? 52.312 -1.397 -9.492 1 35.47 360 ALA A O 1
ATOM 2797 N N . THR A 1 361 ? 51.562 0.671 -10.008 1 36.28 361 THR A N 1
ATOM 2798 C CA . THR A 1 361 ? 50.219 0.211 -9.695 1 36.28 361 THR A CA 1
ATOM 2799 C C . THR A 1 361 ? 49.719 -0.752 -10.766 1 36.28 361 THR A C 1
ATOM 2801 O O . THR A 1 361 ? 49.062 -1.756 -10.453 1 36.28 361 THR A O 1
ATOM 2804 N N . LEU A 1 362 ? 50.062 -0.547 -11.992 1 36.38 362 LEU A N 1
ATOM 2805 C CA . LEU A 1 362 ? 49.656 -1.501 -13.023 1 36.38 362 LEU A CA 1
ATOM 2806 C C . LEU A 1 362 ? 50.375 -2.832 -12.836 1 36.38 362 LEU A C 1
ATOM 2808 O O . LEU A 1 362 ? 49.781 -3.896 -13.016 1 36.38 362 LEU A O 1
ATOM 2812 N N . ALA A 1 363 ? 51.656 -2.879 -12.562 1 36.59 363 ALA A N 1
ATOM 2813 C CA . ALA A 1 363 ? 52.375 -4.133 -12.375 1 36.59 363 ALA A CA 1
ATOM 2814 C C . ALA A 1 363 ? 51.844 -4.902 -11.172 1 36.59 363 ALA A C 1
ATOM 2816 O O . ALA A 1 363 ? 51.75 -6.133 -11.203 1 36.59 363 ALA A O 1
ATOM 2817 N N . ASN A 1 364 ? 51.562 -4.191 -10.141 1 33.97 364 ASN A N 1
ATOM 2818 C CA . ASN A 1 364 ? 51.062 -4.938 -8.984 1 33.97 364 ASN A CA 1
ATOM 2819 C C . ASN A 1 364 ? 49.688 -5.504 -9.234 1 33.97 364 ASN A C 1
ATOM 2821 O O . ASN A 1 364 ? 49.281 -6.52 -8.641 1 33.97 364 ASN A O 1
ATOM 2825 N N . VAL A 1 365 ? 48.812 -4.805 -9.984 1 35.94 365 VAL A N 1
ATOM 2826 C CA . VAL A 1 365 ? 47.531 -5.391 -10.266 1 35.94 365 VAL A CA 1
ATOM 2827 C C . VAL A 1 365 ? 47.688 -6.582 -11.211 1 35.94 365 VAL A C 1
ATOM 2829 O O . VAL A 1 365 ? 46.969 -7.578 -11.086 1 35.94 365 VAL A O 1
ATOM 2832 N N . LEU A 1 366 ? 48.594 -6.512 -12.148 1 32.25 366 LEU A N 1
ATOM 2833 C CA . LEU A 1 366 ? 48.719 -7.629 -13.07 1 32.25 366 LEU A CA 1
ATOM 2834 C C . LEU A 1 366 ? 49.406 -8.812 -12.391 1 32.25 366 LEU A C 1
ATOM 2836 O O . LEU A 1 366 ? 49.344 -9.938 -12.891 1 32.25 366 LEU A O 1
ATOM 2840 N N . LEU A 1 367 ? 50.406 -8.664 -11.523 1 32.22 367 LEU A N 1
ATOM 2841 C CA . LEU A 1 367 ? 51.031 -9.836 -10.93 1 32.22 367 LEU A CA 1
ATOM 2842 C C . LEU A 1 367 ? 50.125 -10.453 -9.867 1 32.22 367 LEU A C 1
ATOM 2844 O O . LEU A 1 367 ? 49.938 -9.883 -8.797 1 32.22 367 LEU A O 1
ATOM 2848 N N . GLY A 1 368 ? 48.938 -10.844 -10.281 1 30.52 368 GLY A N 1
ATOM 2849 C CA . GLY A 1 368 ? 48.156 -11.742 -9.43 1 30.52 368 GLY A CA 1
ATOM 2850 C C . GLY A 1 368 ? 49.031 -12.805 -8.766 1 30.52 368 GLY A C 1
ATOM 2851 O O . GLY A 1 368 ? 50.094 -13.141 -9.258 1 30.52 368 GLY A O 1
ATOM 2852 N N . PRO A 1 369 ? 49.031 -12.859 -7.406 1 30.78 369 PRO A N 1
ATOM 2853 C CA . PRO A 1 369 ? 49.781 -13.953 -6.785 1 30.78 369 PRO A CA 1
ATOM 2854 C C . PRO A 1 369 ? 49.531 -15.297 -7.461 1 30.78 369 PRO A C 1
ATOM 2856 O O . PRO A 1 369 ? 48.406 -15.781 -7.484 1 30.78 369 PRO A O 1
ATOM 2859 N N . VAL A 1 370 ? 50 -15.641 -8.617 1 29 370 VAL A N 1
ATOM 2860 C CA . VAL A 1 370 ? 50.031 -16.969 -9.211 1 29 370 VAL A CA 1
ATOM 2861 C C . VAL A 1 370 ? 50.562 -17.984 -8.195 1 29 370 VAL A C 1
ATOM 2863 O O . VAL A 1 370 ? 50.594 -19.188 -8.469 1 29 370 VAL A O 1
ATOM 2866 N N . GLU A 1 371 ? 51.219 -17.609 -7.121 1 27.94 371 GLU A N 1
ATOM 2867 C CA . GLU A 1 371 ? 51.938 -18.703 -6.453 1 27.94 371 GLU A CA 1
ATOM 2868 C C . GLU A 1 371 ? 50.938 -19.672 -5.801 1 27.94 371 GLU A C 1
ATOM 2870 O O . GLU A 1 371 ? 51.25 -20.844 -5.625 1 27.94 371 GLU A O 1
ATOM 2875 N N . MET A 1 372 ? 49.906 -19.172 -5.164 1 24.83 372 MET A N 1
ATOM 2876 C CA . MET A 1 372 ? 49.469 -20.156 -4.18 1 24.83 372 MET A CA 1
ATOM 2877 C C . MET A 1 372 ? 48.75 -21.328 -4.855 1 24.83 372 MET A C 1
ATOM 2879 O O . MET A 1 372 ? 48.125 -22.156 -4.184 1 24.83 372 MET A O 1
ATOM 2883 N N . LEU A 1 373 ? 48.625 -21.297 -6.199 1 22.19 373 LEU A N 1
ATOM 2884 C CA . LEU A 1 373 ? 47.969 -22.484 -6.707 1 22.19 373 LEU A CA 1
ATOM 2885 C C . LEU A 1 373 ? 48.906 -23.688 -6.727 1 22.19 373 LEU A C 1
ATOM 2887 O O . LEU A 1 373 ? 48.531 -24.781 -7.148 1 22.19 373 LEU A O 1
ATOM 2891 N N . ARG A 1 374 ? 50.188 -23.641 -6.219 1 21.61 374 ARG A N 1
ATOM 2892 C CA . ARG A 1 374 ? 50.781 -24.984 -6.164 1 21.61 374 ARG A CA 1
ATOM 2893 C C . ARG A 1 374 ? 50.281 -25.75 -4.941 1 21.61 374 ARG A C 1
ATOM 2895 O O . ARG A 1 374 ? 50.188 -25.188 -3.848 1 21.61 374 ARG A O 1
ATOM 2902 N N . MET B 1 1 ? 84.75 30.469 20.125 1 32.72 1 MET B N 1
ATOM 2903 C CA . MET B 1 1 ? 83.812 31.531 19.688 1 32.72 1 MET B CA 1
ATOM 2904 C C . MET B 1 1 ? 82.562 30.938 19.016 1 32.72 1 MET B C 1
ATOM 2906 O O . MET B 1 1 ? 81.625 31.641 18.781 1 32.72 1 MET B O 1
ATOM 2910 N N . VAL B 1 2 ? 82.812 29.688 18.438 1 46.88 2 VAL B N 1
ATOM 2911 C CA . VAL B 1 2 ? 81.812 29 17.641 1 46.88 2 VAL B CA 1
ATOM 2912 C C . VAL B 1 2 ? 80.625 28.531 18.531 1 46.88 2 VAL B C 1
ATOM 2914 O O . VAL B 1 2 ? 79.5 28.344 18.047 1 46.88 2 VAL B O 1
ATOM 2917 N N . THR B 1 3 ? 80.875 28.25 19.828 1 51.25 3 THR B N 1
ATOM 2918 C CA . THR B 1 3 ? 79.875 27.703 20.734 1 51.25 3 THR B CA 1
ATOM 2919 C C . THR B 1 3 ? 78.812 28.75 21.094 1 51.25 3 THR B C 1
ATOM 2921 O O . THR B 1 3 ? 77.75 28.406 21.516 1 51.25 3 THR B O 1
ATOM 2924 N N . THR B 1 4 ? 79.312 30.031 21.109 1 51.16 4 THR B N 1
ATOM 2925 C CA . THR B 1 4 ? 78.438 31.094 21.594 1 51.16 4 THR B CA 1
ATOM 2926 C C . THR B 1 4 ? 77.312 31.391 20.562 1 51.16 4 THR B C 1
ATOM 2928 O O . THR B 1 4 ? 76.312 31.938 20.906 1 51.16 4 THR B O 1
ATOM 2931 N N . LEU B 1 5 ? 77.625 31.078 19.266 1 46.97 5 LEU B N 1
ATOM 2932 C CA . LEU B 1 5 ? 76.688 31.469 18.25 1 46.97 5 LEU B CA 1
ATOM 2933 C C . LEU B 1 5 ? 75.438 30.578 18.297 1 46.97 5 LEU B C 1
ATOM 2935 O O . LEU B 1 5 ? 74.312 31.016 17.969 1 46.97 5 LEU B O 1
ATOM 2939 N N . ILE B 1 6 ? 75.625 29.312 18.812 1 47.25 6 ILE B N 1
ATOM 2940 C CA . ILE B 1 6 ? 74.5 28.391 18.734 1 47.25 6 ILE B CA 1
ATOM 2941 C C . ILE B 1 6 ? 73.5 28.734 19.797 1 47.25 6 ILE B C 1
ATOM 2943 O O . ILE B 1 6 ? 72.312 28.578 19.578 1 47.25 6 ILE B O 1
ATOM 2947 N N . MET B 1 7 ? 73.938 29.359 20.953 1 44.56 7 MET B N 1
ATOM 2948 C CA . MET B 1 7 ? 73 29.578 22.062 1 44.56 7 MET B CA 1
ATOM 2949 C C . MET B 1 7 ? 72.062 30.734 21.75 1 44.56 7 MET B C 1
ATOM 2951 O O . MET B 1 7 ? 71 30.859 22.375 1 44.56 7 MET B O 1
ATOM 2955 N N . GLN B 1 8 ? 72.625 31.766 21.062 1 46.34 8 GLN B N 1
ATOM 2956 C CA . GLN B 1 8 ? 71.75 32.938 20.875 1 46.34 8 GLN B CA 1
ATOM 2957 C C . GLN B 1 8 ? 70.562 32.625 19.953 1 46.34 8 GLN B C 1
ATOM 2959 O O . GLN B 1 8 ? 69.562 33.344 19.984 1 46.34 8 GLN B O 1
ATOM 2964 N N . LEU B 1 9 ? 70.812 31.656 19.078 1 43.81 9 LEU B N 1
ATOM 2965 C CA . LEU B 1 9 ? 69.688 31.438 18.141 1 43.81 9 LEU B CA 1
ATOM 2966 C C . LEU B 1 9 ? 68.5 30.766 18.828 1 43.81 9 LEU B C 1
ATOM 2968 O O . LEU B 1 9 ? 67.375 30.844 18.359 1 43.81 9 LEU B O 1
ATOM 2972 N N . VAL B 1 10 ? 68.812 30.109 20.031 1 44.28 10 VAL B N 1
ATOM 2973 C CA . VAL B 1 10 ? 67.688 29.375 20.641 1 44.28 10 VAL B CA 1
ATOM 2974 C C . VAL B 1 10 ? 66.75 30.359 21.359 1 44.28 10 VAL B C 1
ATOM 2976 O O . VAL B 1 10 ? 65.562 30.078 21.562 1 44.28 10 VAL B O 1
ATOM 2979 N N . LEU B 1 11 ? 67.312 31.5 21.844 1 44.34 11 LEU B N 1
ATOM 2980 C CA . LEU B 1 11 ? 66.5 32.312 22.719 1 44.34 11 LEU B CA 1
ATOM 2981 C C . LEU B 1 11 ? 65.438 33.062 21.938 1 44.34 11 LEU B C 1
ATOM 2983 O O . LEU B 1 11 ? 64.438 33.531 22.516 1 44.34 11 LEU B O 1
ATOM 2987 N N . LEU B 1 12 ? 65.75 33.406 20.688 1 41.31 12 LEU B N 1
ATOM 2988 C CA . LEU B 1 12 ? 64.812 34.281 20.031 1 41.31 12 LEU B CA 1
ATOM 2989 C C . LEU B 1 12 ? 63.469 33.562 19.781 1 41.31 12 LEU B C 1
ATOM 2991 O O . LEU B 1 12 ? 62.469 34.188 19.422 1 41.31 12 LEU B O 1
ATOM 2995 N N . LEU B 1 13 ? 63.562 32.219 19.672 1 39.62 13 LEU B N 1
ATOM 2996 C CA . LEU B 1 13 ? 62.344 31.672 19.078 1 39.62 13 LEU B CA 1
ATOM 2997 C C . LEU B 1 13 ? 61.25 31.516 20.125 1 39.62 13 LEU B C 1
ATOM 2999 O O . LEU B 1 13 ? 60.219 30.875 19.875 1 39.62 13 LEU B O 1
ATOM 3003 N N . LEU B 1 14 ? 61.562 31.922 21.359 1 39.94 14 LEU B N 1
ATOM 3004 C CA . LEU B 1 14 ? 60.469 31.719 22.297 1 39.94 14 LEU B CA 1
ATOM 3005 C C . LEU B 1 14 ? 59.438 32.844 22.188 1 39.94 14 LEU B C 1
ATOM 3007 O O . LEU B 1 14 ? 59.469 33.781 22.969 1 39.94 14 LEU B O 1
ATOM 3011 N N . LEU B 1 15 ? 59.375 33.469 21.031 1 43 15 LEU B N 1
ATOM 3012 C CA . LEU B 1 15 ? 58.281 34.406 21.047 1 43 15 LEU B CA 1
ATOM 3013 C C . LEU B 1 15 ? 57 33.719 21.5 1 43 15 LEU B C 1
ATOM 3015 O O . LEU B 1 15 ? 56.719 32.594 21.109 1 43 15 LEU B O 1
ATOM 3019 N N . PRO B 1 16 ? 56.5 34.156 22.672 1 44 16 PRO B N 1
ATOM 3020 C CA . PRO B 1 16 ? 55.219 33.562 23.109 1 44 16 PRO B CA 1
ATOM 3021 C C . PRO B 1 16 ? 54.156 33.562 22 1 44 16 PRO B C 1
ATOM 3023 O O . PRO B 1 16 ? 54 34.562 21.297 1 44 16 PRO B O 1
ATOM 3026 N N . VAL B 1 17 ? 54 32.406 21.344 1 44 17 VAL B N 1
ATOM 3027 C CA . VAL B 1 17 ? 52.812 32.219 20.5 1 44 17 VAL B CA 1
ATOM 3028 C C . VAL B 1 17 ? 51.594 32.812 21.188 1 44 17 VAL B C 1
ATOM 3030 O O . VAL B 1 17 ? 51.188 32.375 22.266 1 44 17 VAL B O 1
ATOM 3033 N N . THR B 1 18 ? 51.562 34.219 21.203 1 45.44 18 THR B N 1
ATOM 3034 C CA . THR B 1 18 ? 50.25 34.75 21.578 1 45.44 18 THR B CA 1
ATOM 3035 C C . THR B 1 18 ? 49.125 33.844 21.062 1 45.44 18 THR B C 1
ATOM 3037 O O . THR B 1 18 ? 49.031 33.594 19.859 1 45.44 18 THR B O 1
ATOM 3040 N N . ARG B 1 19 ? 48.656 33.031 21.938 1 38.09 19 ARG B N 1
ATOM 3041 C CA . ARG B 1 19 ? 47.375 32.344 21.672 1 38.09 19 ARG B CA 1
ATOM 3042 C C . ARG B 1 19 ? 46.344 33.312 21.109 1 38.09 19 ARG B C 1
ATOM 3044 O O . ARG B 1 19 ? 45.906 34.219 21.812 1 38.09 19 ARG B O 1
ATOM 3051 N N . VAL B 1 20 ? 46.562 33.719 19.875 1 40.47 20 VAL B N 1
ATOM 3052 C CA . VAL B 1 20 ? 45.312 34.188 19.297 1 40.47 20 VAL B CA 1
ATOM 3053 C C . VAL B 1 20 ? 44.188 33.25 19.656 1 40.47 20 VAL B C 1
ATOM 3055 O O . VAL B 1 20 ? 44.188 32.062 19.25 1 40.47 20 VAL B O 1
ATOM 3058 N N . SER B 1 21 ? 43.688 33.375 20.922 1 34.88 21 SER B N 1
ATOM 3059 C CA . SER B 1 21 ? 42.438 32.688 21.125 1 34.88 21 SER B CA 1
ATOM 3060 C C . SER B 1 21 ? 41.5 32.844 19.922 1 34.88 21 SER B C 1
ATOM 3062 O O . SER B 1 21 ? 41.156 33.969 19.562 1 34.88 21 SER B O 1
ATOM 3064 N N . ALA B 1 22 ? 41.656 32.062 18.953 1 38.66 22 ALA B N 1
ATOM 3065 C CA . ALA B 1 22 ? 40.5 31.984 18.047 1 38.66 22 ALA B CA 1
ATOM 3066 C C . ALA B 1 22 ? 39.188 32.125 18.812 1 38.66 22 ALA B C 1
ATOM 3068 O O . ALA B 1 22 ? 38.812 31.25 19.578 1 38.66 22 ALA B O 1
ATOM 3069 N N . GLN B 1 23 ? 38.969 33.344 19.438 1 34.56 23 GLN B N 1
ATOM 3070 C CA . GLN B 1 23 ? 37.594 33.469 19.828 1 34.56 23 GLN B CA 1
ATOM 3071 C C . GLN B 1 23 ? 36.688 32.719 18.859 1 34.56 23 GLN B C 1
ATOM 3073 O O . GLN B 1 23 ? 36.594 33.062 17.688 1 34.56 23 GLN B O 1
ATOM 3078 N N . GLU B 1 24 ? 36.562 31.469 19.031 1 38.75 24 GLU B N 1
ATOM 3079 C CA . GLU B 1 24 ? 35.469 30.781 18.328 1 38.75 24 GLU B CA 1
ATOM 3080 C C . GLU B 1 24 ? 34.219 31.641 18.281 1 38.75 24 GLU B C 1
ATOM 3082 O O . GLU B 1 24 ? 33.625 31.953 19.312 1 38.75 24 GLU B O 1
ATOM 3087 N N . GLN B 1 25 ? 34.125 32.719 17.547 1 38.5 25 GLN B N 1
ATOM 3088 C CA . GLN B 1 25 ? 32.844 33.375 17.344 1 38.5 25 GLN B CA 1
ATOM 3089 C C . GLN B 1 25 ? 31.719 32.344 17.406 1 38.5 25 GLN B C 1
ATOM 3091 O O . GLN B 1 25 ? 31.547 31.547 16.484 1 38.5 25 GLN B O 1
ATOM 3096 N N . GLN B 1 26 ? 31.406 31.812 18.547 1 40.41 26 GLN B N 1
ATOM 3097 C CA . GLN B 1 26 ? 30.188 31.016 18.703 1 40.41 26 GLN B CA 1
ATOM 3098 C C . GLN B 1 26 ? 29.016 31.641 17.938 1 40.41 26 GLN B C 1
ATOM 3100 O O . GLN B 1 26 ? 28.594 32.75 18.25 1 40.41 26 GLN B O 1
ATOM 3105 N N . HIS B 1 27 ? 28.953 31.469 16.656 1 50.16 27 HIS B N 1
ATOM 3106 C CA . HIS B 1 27 ? 27.766 31.891 15.93 1 50.16 27 HIS B CA 1
ATOM 3107 C C . HIS B 1 27 ? 26.5 31.641 16.75 1 50.16 27 HIS B C 1
ATOM 3109 O O . HIS B 1 27 ? 26.375 30.594 17.406 1 50.16 27 HIS B O 1
ATOM 3115 N N . PRO B 1 28 ? 25.812 32.75 17.156 1 53.56 28 PRO B N 1
ATOM 3116 C CA . PRO B 1 28 ? 24.562 32.531 17.906 1 53.56 28 PRO B CA 1
ATOM 3117 C C . PRO B 1 28 ? 23.734 31.359 17.344 1 53.56 28 PRO B C 1
ATOM 3119 O O . PRO B 1 28 ? 23.828 31.047 16.156 1 53.56 28 PRO B O 1
ATOM 3122 N N . PRO B 1 29 ? 23.25 30.562 18.219 1 59.03 29 PRO B N 1
ATOM 3123 C CA . PRO B 1 29 ? 22.422 29.438 17.766 1 59.03 29 PRO B CA 1
ATOM 3124 C C . PRO B 1 29 ? 21.422 29.844 16.688 1 59.03 29 PRO B C 1
ATOM 3126 O O . PRO B 1 29 ? 20.953 30.984 16.672 1 59.03 29 PRO B O 1
ATOM 3129 N N . PRO B 1 30 ? 21.359 29.109 15.664 1 66.69 30 PRO B N 1
ATOM 3130 C CA . PRO B 1 30 ? 20.484 29.469 14.547 1 66.69 30 PRO B CA 1
ATOM 3131 C C . PRO B 1 30 ? 19.094 29.875 15.008 1 66.69 30 PRO B C 1
ATOM 3133 O O . PRO B 1 30 ? 18.516 29.25 15.906 1 66.69 30 PRO B O 1
ATOM 3136 N N . GLN B 1 31 ? 18.703 31.078 14.625 1 77.69 31 GLN B N 1
ATOM 3137 C CA . GLN B 1 31 ? 17.391 31.625 14.945 1 77.69 31 GLN B CA 1
ATOM 3138 C C . GLN B 1 31 ? 16.281 30.703 14.445 1 77.69 31 GLN B C 1
ATOM 3140 O O . GLN B 1 31 ? 16.234 30.344 13.266 1 77.69 31 GLN B O 1
ATOM 3145 N N . VAL B 1 32 ? 15.5 30.234 15.367 1 89.62 32 VAL B N 1
ATOM 3146 C CA . VAL B 1 32 ? 14.438 29.281 15.047 1 89.62 32 VAL B CA 1
ATOM 3147 C C . VAL B 1 32 ? 13.117 30.016 14.883 1 89.62 32 VAL B C 1
ATOM 3149 O O . VAL B 1 32 ? 12.32 29.688 13.992 1 89.62 32 VAL B O 1
ATOM 3152 N N . ALA B 1 33 ? 12.945 31.094 15.641 1 94.19 33 ALA B N 1
ATOM 3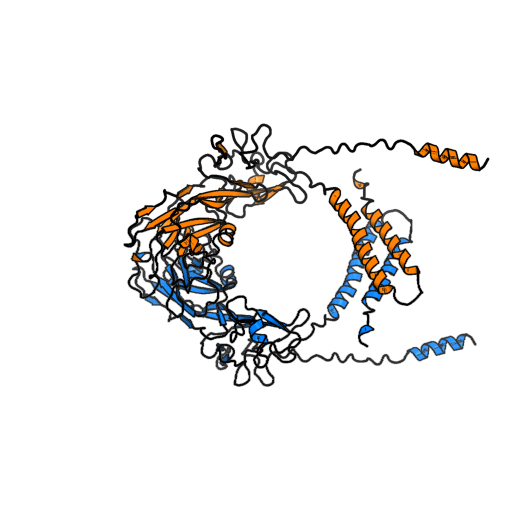153 C CA . ALA B 1 33 ? 11.734 31.922 15.609 1 94.19 33 ALA B CA 1
ATOM 3154 C C . ALA B 1 33 ? 12.07 33.375 15.359 1 94.19 33 ALA B C 1
ATOM 3156 O O . ALA B 1 33 ? 13.242 33.781 15.352 1 94.19 33 ALA B O 1
ATOM 3157 N N . ARG B 1 34 ? 11.07 34.094 15.102 1 93.94 34 ARG B N 1
ATOM 3158 C CA . ARG B 1 34 ? 11.273 35.531 15 1 93.94 34 ARG B CA 1
ATOM 3159 C C . ARG B 1 34 ? 11.758 36.125 16.328 1 93.94 34 ARG B C 1
ATOM 3161 O O . ARG B 1 34 ? 11.43 35.594 17.391 1 93.94 34 ARG B O 1
ATOM 3168 N N . PRO B 1 35 ? 12.539 37.219 16.172 1 91.12 35 PRO B N 1
ATOM 3169 C CA . PRO B 1 35 ? 13.023 37.844 17.406 1 91.12 35 PRO B CA 1
ATOM 3170 C C . PRO B 1 35 ? 11.891 38.25 18.344 1 91.12 35 PRO B C 1
ATOM 3172 O O . PRO B 1 35 ? 10.906 38.844 17.906 1 91.12 35 PRO B O 1
ATOM 3175 N N . GLY B 1 36 ? 12.047 37.906 19.625 1 93.56 36 GLY B N 1
ATOM 3176 C CA . GLY B 1 36 ? 11.055 38.281 20.625 1 93.56 36 GLY B CA 1
ATOM 3177 C C . GLY B 1 36 ? 9.922 37.281 20.75 1 93.56 36 GLY B C 1
ATOM 3178 O O . GLY B 1 36 ? 9.062 37.406 21.625 1 93.56 36 GLY B O 1
ATOM 3179 N N . CYS B 1 37 ? 9.914 36.281 19.906 1 96.56 37 CYS B N 1
ATOM 3180 C CA . CYS B 1 37 ? 8.805 35.312 19.875 1 96.56 37 CYS B CA 1
ATOM 3181 C C . CYS B 1 37 ? 9.164 34.031 20.625 1 96.56 37 CYS B C 1
ATOM 3183 O O . CYS B 1 37 ? 10.32 33.625 20.625 1 96.56 37 CYS B O 1
ATOM 3185 N N . ARG B 1 38 ? 8.133 33.469 21.219 1 95.19 38 ARG B N 1
ATOM 3186 C CA . ARG B 1 38 ? 8.289 32.188 21.906 1 95.19 38 ARG B CA 1
ATOM 3187 C C . ARG B 1 38 ? 8.656 31.078 20.922 1 95.19 38 ARG B C 1
ATOM 3189 O O . ARG B 1 38 ? 8.031 30.953 19.859 1 95.19 38 ARG B O 1
ATOM 3196 N N . ASP B 1 39 ? 9.664 30.25 21.281 1 95.31 39 ASP B N 1
ATOM 3197 C CA . ASP B 1 39 ? 10.133 29.266 20.312 1 95.31 39 ASP B CA 1
ATOM 3198 C C . ASP B 1 39 ? 9.922 27.844 20.812 1 95.31 39 ASP B C 1
ATOM 3200 O O . ASP B 1 39 ? 10.391 26.891 20.203 1 95.31 39 ASP B O 1
ATOM 3204 N N . LYS B 1 40 ? 9.219 27.703 21.969 1 95.69 40 LYS B N 1
ATOM 3205 C CA . LYS B 1 40 ? 8.977 26.359 22.5 1 95.69 40 LYS B CA 1
ATOM 3206 C C . LYS B 1 40 ? 7.613 26.281 23.188 1 95.69 40 LYS B C 1
ATOM 3208 O O . LYS B 1 40 ? 7.129 27.281 23.719 1 95.69 40 LYS B O 1
ATOM 3213 N N . CYS B 1 41 ? 7.02 25.203 23.141 1 97.06 41 CYS B N 1
ATOM 3214 C CA . CYS B 1 41 ? 5.891 24.766 23.953 1 97.06 41 CYS B CA 1
ATOM 3215 C C . CYS B 1 41 ? 6.168 23.406 24.578 1 97.06 41 CYS B C 1
ATOM 3217 O O . CYS B 1 41 ? 6.004 22.375 23.922 1 97.06 41 CYS B O 1
ATOM 3219 N N . GLY B 1 42 ? 6.609 23.453 25.859 1 94.81 42 GLY B N 1
ATOM 3220 C CA . GLY B 1 42 ? 7.156 22.234 26.422 1 94.81 42 GLY B CA 1
ATOM 3221 C C . GLY B 1 42 ? 8.414 21.766 25.703 1 94.81 42 GLY B C 1
ATOM 3222 O O . GLY B 1 42 ? 9.383 22.516 25.578 1 94.81 42 GLY B O 1
ATOM 3223 N N . ASN B 1 43 ? 8.352 20.578 25.188 1 93.69 43 ASN B N 1
ATOM 3224 C CA . ASN B 1 43 ? 9.516 20.016 24.5 1 93.69 43 ASN B CA 1
ATOM 3225 C C . ASN B 1 43 ? 9.406 20.188 22.984 1 93.69 43 ASN B C 1
ATOM 3227 O O . ASN B 1 43 ? 10.25 19.703 22.234 1 93.69 43 ASN B O 1
ATOM 3231 N N . ILE B 1 44 ? 8.406 20.922 22.531 1 96.5 44 ILE B N 1
ATOM 3232 C CA . ILE B 1 44 ? 8.195 21.094 21.109 1 96.5 44 ILE B CA 1
ATOM 3233 C C . ILE B 1 44 ? 8.789 22.422 20.641 1 96.5 44 ILE B C 1
ATOM 3235 O O . ILE B 1 44 ? 8.445 23.469 21.172 1 96.5 44 ILE B O 1
ATOM 3239 N N . THR B 1 45 ? 9.688 22.344 19.703 1 96.75 45 THR B N 1
ATOM 3240 C CA . THR B 1 45 ? 10.25 23.547 19.109 1 96.75 45 THR B CA 1
ATOM 3241 C C . THR B 1 45 ? 9.281 24.156 18.094 1 96.75 45 THR B C 1
ATOM 3243 O O . THR B 1 45 ? 8.68 23.438 17.297 1 96.75 45 THR B O 1
ATOM 3246 N N . ILE B 1 46 ? 9.117 25.484 18.156 1 97.81 46 ILE B N 1
ATOM 3247 C CA . ILE B 1 46 ? 8.203 26.203 17.266 1 97.81 46 ILE B CA 1
ATOM 3248 C C . ILE B 1 46 ? 8.992 27.094 16.312 1 97.81 46 ILE B C 1
ATOM 3250 O O . ILE B 1 46 ? 9.297 28.234 16.625 1 97.81 46 ILE B O 1
ATOM 3254 N N . PRO B 1 47 ? 9.258 26.578 15.195 1 97.62 47 PRO B N 1
ATOM 3255 C CA . PRO B 1 47 ? 10.008 27.375 14.211 1 97.62 47 PRO B CA 1
ATOM 3256 C C . PRO B 1 47 ? 9.102 28.266 13.359 1 97.62 47 PRO B C 1
ATOM 3258 O O . PRO B 1 47 ? 7.969 27.875 13.047 1 97.62 47 PRO B O 1
ATOM 3261 N N . TYR B 1 48 ? 9.602 29.422 13.062 1 97.5 48 TYR B N 1
ATOM 3262 C CA . TYR B 1 48 ? 8.914 30.188 12.023 1 97.5 48 TYR B CA 1
ATOM 3263 C C . TYR B 1 48 ? 8.875 29.391 10.719 1 97.5 48 TYR B C 1
ATOM 3265 O O . TYR B 1 48 ? 9.836 28.719 10.359 1 97.5 48 TYR B O 1
ATOM 3273 N N . PRO B 1 49 ? 7.758 29.375 10.023 1 97.75 49 PRO B N 1
ATOM 3274 C CA . PRO B 1 49 ? 6.703 30.391 10 1 97.75 49 PRO B CA 1
ATOM 3275 C C . PRO B 1 49 ? 5.617 30.141 11.047 1 97.75 49 PRO B C 1
ATOM 3277 O O . PRO B 1 49 ? 4.621 30.875 11.086 1 97.75 49 PRO B O 1
ATOM 3280 N N . PHE B 1 50 ? 5.805 29.125 11.82 1 98.38 50 PHE B N 1
ATOM 3281 C CA . PHE B 1 50 ? 4.887 28.922 12.938 1 98.38 50 PHE 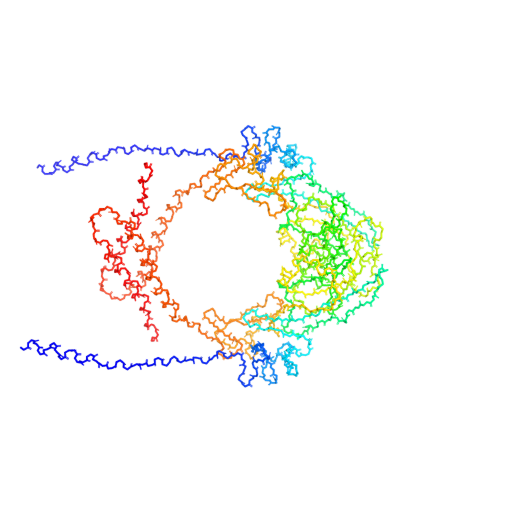B CA 1
ATOM 3282 C C . PHE B 1 50 ? 5.176 29.906 14.062 1 98.38 50 PHE B C 1
ATOM 3284 O O . PHE B 1 50 ? 6.309 30.375 14.211 1 98.38 50 PHE B O 1
ATOM 3291 N N . GLY B 1 51 ? 4.098 30.203 14.828 1 98.12 51 GLY B N 1
ATOM 3292 C CA . GLY B 1 51 ? 4.359 31.078 15.961 1 98.12 51 GLY B CA 1
ATOM 3293 C C . GLY B 1 51 ? 3.168 31.234 16.875 1 98.12 51 GLY B C 1
ATOM 3294 O O . GLY B 1 51 ? 2.045 30.875 16.516 1 98.12 51 GLY B O 1
ATOM 3295 N N . ILE B 1 52 ? 3.479 31.719 18.062 1 97.06 52 ILE B N 1
ATOM 3296 C CA . ILE B 1 52 ? 2.473 32 19.078 1 97.06 52 ILE B CA 1
ATOM 3297 C C . ILE B 1 52 ? 2.385 33.5 19.297 1 97.06 52 ILE B C 1
ATOM 3299 O O . ILE B 1 52 ? 3.391 34.156 19.578 1 97.06 52 ILE B O 1
ATOM 3303 N N . GLY B 1 53 ? 1.191 34.031 19.156 1 95.31 53 GLY B N 1
ATOM 3304 C CA . GLY B 1 53 ? 0.999 35.438 19.375 1 95.31 53 GLY B CA 1
ATOM 3305 C C . GLY B 1 53 ? 1.104 36.25 18.094 1 95.31 53 GLY B C 1
ATOM 3306 O O . GLY B 1 53 ? 1.743 35.844 17.125 1 95.31 53 GLY B O 1
ATOM 3307 N N . ALA B 1 54 ? 0.495 37.406 18.172 1 93.75 54 ALA B N 1
ATOM 3308 C CA . ALA B 1 54 ? 0.469 38.281 17 1 93.75 54 ALA B CA 1
ATOM 3309 C C . ALA B 1 54 ? 1.881 38.656 16.578 1 93.75 54 ALA B C 1
ATOM 3311 O O . ALA B 1 54 ? 2.719 39 17.422 1 93.75 54 ALA B O 1
ATOM 3312 N N . GLY B 1 55 ? 2.178 38.594 15.32 1 95.38 55 GLY B N 1
ATOM 3313 C CA . GLY B 1 55 ? 3.457 39.031 14.773 1 95.38 55 GLY B CA 1
ATOM 3314 C C . GLY B 1 55 ? 4.496 37.906 14.773 1 95.38 55 GLY B C 1
ATOM 3315 O O . GLY B 1 55 ? 5.598 38.094 14.25 1 95.38 55 GLY B O 1
ATOM 3316 N N . CYS B 1 56 ? 4.156 36.812 15.312 1 97.56 56 CYS B N 1
ATOM 3317 C CA . CYS B 1 56 ? 5.16 35.781 15.5 1 97.56 56 CYS B CA 1
ATOM 3318 C C . CYS B 1 56 ? 4.98 34.656 14.484 1 97.56 56 CYS B C 1
ATOM 3320 O O . CYS B 1 56 ? 5.777 33.719 14.438 1 97.56 56 CYS B O 1
ATOM 3322 N N . PHE B 1 57 ? 4 34.688 13.664 1 97.69 57 PHE B N 1
ATOM 3323 C CA . PHE B 1 57 ? 3.73 33.688 12.633 1 97.69 57 PHE B CA 1
ATOM 3324 C C . PHE B 1 57 ? 3.482 34.344 11.289 1 97.69 57 PHE B C 1
ATOM 3326 O O . PHE B 1 57 ? 3.262 35.562 11.227 1 97.69 57 PHE B O 1
ATOM 3333 N N . ARG B 1 58 ? 3.615 33.562 10.32 1 96.94 58 ARG B N 1
ATOM 3334 C CA . ARG B 1 58 ? 3.297 34.062 8.992 1 96.94 58 ARG B CA 1
ATOM 3335 C C . ARG B 1 58 ? 1.789 34.188 8.797 1 96.94 58 ARG B C 1
ATOM 3337 O O . ARG B 1 58 ? 1.048 33.219 9.023 1 96.94 58 ARG B O 1
ATOM 3344 N N . ASP B 1 59 ? 1.427 35.375 8.414 1 94.75 59 ASP B N 1
ATOM 3345 C CA . ASP B 1 59 ? 0.012 35.625 8.18 1 94.75 59 ASP B CA 1
ATOM 3346 C C . ASP B 1 59 ? -0.234 36.062 6.734 1 94.75 59 ASP B C 1
ATOM 3348 O O . ASP B 1 59 ? 0.018 37.219 6.371 1 94.75 59 ASP B O 1
ATOM 3352 N N . ASP B 1 60 ? -0.718 35.156 5.961 1 93.31 60 ASP B N 1
ATOM 3353 C CA . ASP B 1 60 ? -0.976 35.469 4.559 1 93.31 60 ASP B CA 1
ATOM 3354 C C . ASP B 1 60 ? -2.443 35.219 4.207 1 93.31 60 ASP B C 1
ATOM 3356 O O . ASP B 1 60 ? -2.775 34.969 3.047 1 93.31 60 ASP B O 1
ATOM 3360 N N . GLY B 1 61 ? -3.262 35.25 5.195 1 90.44 61 GLY B N 1
ATOM 3361 C CA . GLY B 1 61 ? -4.695 35.125 4.992 1 90.44 61 GLY B CA 1
ATOM 3362 C C . GLY B 1 61 ? -5.195 33.688 5.137 1 90.44 61 GLY B C 1
ATOM 3363 O O . GLY B 1 61 ? -6.395 33.469 5.309 1 90.44 61 GLY B O 1
ATOM 3364 N N . ARG B 1 62 ? -4.312 32.75 5.109 1 93.12 62 ARG B N 1
ATOM 3365 C CA . ARG B 1 62 ? -4.664 31.344 5.312 1 93.12 62 ARG B CA 1
ATOM 3366 C C . ARG B 1 62 ? -4.324 30.891 6.73 1 93.12 62 ARG B C 1
ATOM 3368 O O . ARG B 1 62 ? -3.463 31.469 7.387 1 93.12 62 ARG B O 1
ATOM 3375 N N . GLY B 1 63 ? -4.992 29.859 7.156 1 93 63 GLY B N 1
ATOM 3376 C CA . GLY B 1 63 ? -4.75 29.375 8.5 1 93 63 GLY B CA 1
ATOM 3377 C C . GLY B 1 63 ? -3.652 28.328 8.57 1 93 63 GLY B C 1
ATOM 3378 O O . GLY B 1 63 ? -3.186 27.844 7.535 1 93 63 GLY B O 1
ATOM 3379 N N . GLY B 1 64 ? -3.195 28.094 9.875 1 94.88 64 GLY B N 1
ATOM 3380 C CA . GLY B 1 64 ? -2.318 26.953 10.047 1 94.88 64 GLY B CA 1
ATOM 3381 C C . GLY B 1 64 ? -1.028 27.297 10.773 1 94.88 64 GLY B C 1
ATOM 3382 O O . GLY B 1 64 ? -0.475 26.453 11.492 1 94.88 64 GLY B O 1
ATOM 3383 N N . PHE B 1 65 ? -0.592 28.5 10.625 1 97.88 65 PHE B N 1
ATOM 3384 C CA . PHE B 1 65 ? 0.715 28.812 11.195 1 97.88 65 PHE B CA 1
ATOM 3385 C C . PHE B 1 65 ? 0.573 29.406 12.586 1 97.88 65 PHE B C 1
ATOM 3387 O O . PHE B 1 65 ? 1.532 29.438 13.359 1 97.88 65 PHE B O 1
ATOM 3394 N N . GLN B 1 66 ? -0.589 29.953 12.883 1 97.69 66 GLN B N 1
ATOM 3395 C CA . GLN B 1 66 ? -0.838 30.438 14.242 1 97.69 66 GLN B CA 1
ATOM 3396 C C . GLN B 1 66 ? -1.091 29.281 15.203 1 97.69 66 GLN B C 1
ATOM 3398 O O . GLN B 1 66 ? -2.002 28.484 14.984 1 97.69 66 GLN B O 1
ATOM 3403 N N . LEU B 1 67 ? -0.271 29.266 16.281 1 97.75 67 LEU B N 1
ATOM 3404 C CA . LEU B 1 67 ? -0.377 28.188 17.25 1 97.75 67 LEU B CA 1
ATOM 3405 C C . LEU B 1 67 ? -0.769 28.719 18.625 1 97.75 67 LEU B C 1
ATOM 3407 O O . LEU B 1 67 ? -0.69 29.922 18.875 1 97.75 67 LEU B O 1
ATOM 3411 N N . GLU B 1 68 ? -1.293 27.797 19.406 1 96.75 68 GLU B N 1
ATOM 3412 C CA . GLU B 1 68 ? -1.619 28.062 20.812 1 96.75 68 GLU B CA 1
ATOM 3413 C C . GLU B 1 68 ? -0.975 27.031 21.734 1 96.75 68 GLU B C 1
ATOM 3415 O O . GLU B 1 68 ? -1.047 25.828 21.469 1 96.75 68 GLU B O 1
ATOM 3420 N N . CYS B 1 69 ? -0.314 27.562 22.719 1 96.75 69 CYS B N 1
ATOM 3421 C CA . CYS B 1 69 ? 0.301 26.688 23.719 1 96.75 69 CYS B CA 1
ATOM 3422 C C . CYS B 1 69 ? -0.446 26.766 25.047 1 96.75 69 CYS B C 1
ATOM 3424 O O . CYS B 1 69 ? -0.523 27.844 25.656 1 96.75 69 CYS B O 1
ATOM 3426 N N . ASN B 1 70 ? -1.004 25.703 25.469 1 95.56 70 ASN B N 1
ATOM 3427 C CA . ASN B 1 70 ? -1.653 25.625 26.766 1 95.56 70 ASN B CA 1
ATOM 3428 C C . ASN B 1 70 ? -0.69 25.109 27.844 1 95.56 70 ASN B C 1
ATOM 3430 O O . ASN B 1 70 ? -0.425 23.922 27.938 1 95.56 70 ASN B O 1
ATOM 3434 N N . ASP B 1 71 ? -0.336 26.031 28.75 1 92.56 71 ASP B N 1
ATOM 3435 C CA . ASP B 1 71 ? 0.673 25.719 29.766 1 92.56 71 ASP B CA 1
ATOM 3436 C C . ASP B 1 71 ? 0.025 25.297 31.078 1 92.56 71 ASP B C 1
ATOM 3438 O O . ASP B 1 71 ? 0.711 25.125 32.094 1 92.56 71 ASP B O 1
ATOM 3442 N N . THR B 1 72 ? -1.192 25.172 31.078 1 91 72 THR B N 1
ATOM 3443 C CA . THR B 1 72 ? -1.878 24.891 32.344 1 91 72 THR B CA 1
ATOM 3444 C C . THR B 1 72 ? -1.745 23.406 32.719 1 91 72 THR B C 1
ATOM 3446 O O . THR B 1 72 ? -1.97 23.031 33.844 1 91 72 THR B O 1
ATOM 3449 N N . ARG B 1 73 ? -1.406 22.625 31.812 1 87.5 73 ARG B N 1
ATOM 3450 C CA . ARG B 1 73 ? -1.229 21.188 32.031 1 87.5 73 ARG B CA 1
ATOM 3451 C C . ARG B 1 73 ? 0.226 20.859 32.344 1 87.5 73 ARG B C 1
ATOM 3453 O O . ARG B 1 73 ? 1.121 21.672 32.094 1 87.5 73 ARG B O 1
ATOM 3460 N N . SER B 1 74 ? 0.405 19.703 33 1 87.94 74 SER B N 1
ATOM 3461 C CA . SER B 1 74 ? 1.765 19.266 33.312 1 87.94 74 SER B CA 1
ATOM 3462 C C . SER B 1 74 ? 2.607 19.203 32.031 1 87.94 74 SER B C 1
ATOM 3464 O O . SER B 1 74 ? 3.771 19.609 32.031 1 87.94 74 SER B O 1
ATOM 3466 N N . THR B 1 75 ? 1.945 18.688 31.031 1 90.25 75 THR B N 1
ATOM 3467 C CA . THR B 1 75 ? 2.578 18.734 29.719 1 90.25 75 THR B CA 1
ATOM 3468 C C . THR B 1 75 ? 1.853 19.719 28.797 1 90.25 75 THR B C 1
ATOM 3470 O O . THR B 1 75 ? 0.689 19.5 28.453 1 90.25 75 THR B O 1
ATOM 3473 N N . PRO B 1 76 ? 2.553 20.75 28.531 1 94.69 76 PRO B N 1
ATOM 3474 C CA . PRO B 1 76 ? 1.901 21.75 27.688 1 94.69 76 PRO B CA 1
ATOM 3475 C C . PRO B 1 76 ? 1.396 21.156 26.359 1 94.69 76 PRO B C 1
ATOM 3477 O O . PRO B 1 76 ? 2.012 20.234 25.812 1 94.69 76 PRO B O 1
ATOM 3480 N N . ARG B 1 77 ? 0.283 21.688 25.922 1 95.25 77 ARG B N 1
ATOM 3481 C CA . ARG B 1 77 ? -0.326 21.203 24.688 1 95.25 77 ARG B CA 1
ATOM 3482 C C . ARG B 1 77 ? -0.271 22.266 23.594 1 95.25 77 ARG B C 1
ATOM 3484 O O . ARG B 1 77 ? -0.67 23.406 23.812 1 95.25 77 ARG B O 1
ATOM 3491 N N . LEU B 1 78 ? 0.269 21.844 22.516 1 96.88 78 LEU B N 1
ATOM 3492 C CA . LEU B 1 78 ? 0.353 22.734 21.359 1 96.88 78 LEU B CA 1
ATOM 3493 C C . LEU B 1 78 ? -0.756 22.422 20.359 1 96.88 78 LEU B C 1
ATOM 3495 O O . LEU B 1 78 ? -0.939 21.266 19.969 1 96.88 78 LEU B O 1
ATOM 3499 N N . THR B 1 79 ? -1.553 23.438 19.969 1 96.19 79 THR B N 1
ATOM 3500 C CA . THR B 1 79 ? -2.658 23.25 19.031 1 96.19 79 THR B CA 1
ATOM 3501 C C . THR B 1 79 ? -2.619 24.297 17.922 1 96.19 79 THR B C 1
ATOM 3503 O O . THR B 1 79 ? -2.053 25.375 18.094 1 96.19 79 THR B O 1
ATOM 3506 N N . VAL B 1 80 ? -3.133 23.891 16.797 1 96.19 80 VAL B N 1
ATOM 3507 C CA . VAL B 1 80 ? -3.297 24.859 15.703 1 96.19 80 VAL B CA 1
ATOM 3508 C C . VAL B 1 80 ? -4.562 25.688 15.93 1 96.19 80 VAL B C 1
ATOM 3510 O O . VAL B 1 80 ? -5.656 25.125 16.062 1 96.19 80 VAL B O 1
ATOM 3513 N N . THR B 1 81 ? -4.363 26.938 15.969 1 94.44 81 THR B N 1
ATOM 3514 C CA . THR B 1 81 ? -5.484 27.828 16.234 1 94.44 81 THR B CA 1
ATOM 3515 C C . THR B 1 81 ? -6.578 27.672 15.188 1 94.44 81 THR B C 1
ATOM 3517 O O . THR B 1 81 ? -6.305 27.734 13.984 1 94.44 81 THR B O 1
ATOM 3520 N N . GLY B 1 82 ? -7.746 27.422 15.664 1 90.44 82 GLY B N 1
ATOM 3521 C CA . GLY B 1 82 ? -8.891 27.375 14.766 1 90.44 82 GLY B CA 1
ATOM 3522 C C . GLY B 1 82 ? -9.164 25.984 14.219 1 90.44 82 GLY B C 1
ATOM 3523 O O . GLY B 1 82 ? -10.219 25.75 13.609 1 90.44 82 GLY B O 1
ATOM 3524 N N . TYR B 1 83 ? -8.305 25.062 14.438 1 89.81 83 TYR B N 1
ATOM 3525 C CA . TYR B 1 83 ? -8.469 23.75 13.828 1 89.81 83 TYR B CA 1
ATOM 3526 C C . TYR B 1 83 ? -8.516 22.656 14.891 1 89.81 83 TYR B C 1
ATOM 3528 O O . TYR B 1 83 ? -8.938 21.531 14.617 1 89.81 83 TYR B O 1
ATOM 3536 N N . GLY B 1 84 ? -8.086 22.969 15.984 1 82.81 84 GLY B N 1
ATOM 3537 C CA . GLY B 1 84 ? -8.195 22.062 17.109 1 82.81 84 GLY B CA 1
ATOM 3538 C C . GLY B 1 84 ? -7.297 20.844 17 1 82.81 84 GLY B C 1
ATOM 3539 O O . GLY B 1 84 ? -7.555 19.812 17.625 1 82.81 84 GLY B O 1
ATOM 3540 N N . ILE B 1 85 ? -6.352 20.891 16.234 1 90.38 85 ILE B N 1
ATOM 3541 C CA . ILE B 1 85 ? -5.434 19.766 16.062 1 90.38 85 ILE B CA 1
ATOM 3542 C C . ILE B 1 85 ? -4.254 19.906 17.031 1 90.38 85 ILE B C 1
ATOM 3544 O O . ILE B 1 85 ? -3.646 20.984 17.109 1 90.38 85 ILE B O 1
ATOM 3548 N N . ARG B 1 86 ? -4.004 18.812 17.688 1 93.88 86 ARG B N 1
ATOM 3549 C CA . ARG B 1 86 ? -2.863 18.797 18.609 1 93.88 86 ARG B CA 1
ATOM 3550 C C . ARG B 1 86 ? -1.577 18.438 17.875 1 93.88 86 ARG B C 1
ATOM 3552 O O . ARG B 1 86 ? -1.479 17.359 17.281 1 93.88 86 ARG B O 1
ATOM 3559 N N . ILE B 1 87 ? -0.625 19.312 18.031 1 96.56 87 ILE B N 1
ATOM 3560 C CA . ILE B 1 87 ? 0.657 19.141 17.359 1 96.56 87 ILE B CA 1
ATOM 3561 C C . ILE B 1 87 ? 1.681 18.578 18.344 1 96.56 87 ILE B C 1
ATOM 3563 O O . ILE B 1 87 ? 1.777 19.062 19.484 1 96.56 87 ILE B O 1
ATOM 3567 N N . THR B 1 88 ? 2.414 17.609 17.859 1 96.62 88 THR B N 1
ATOM 3568 C CA . THR B 1 88 ? 3.426 17.016 18.734 1 96.62 88 THR B CA 1
ATOM 3569 C C . THR B 1 88 ? 4.82 17.219 18.156 1 96.62 88 THR B C 1
ATOM 3571 O O . THR B 1 88 ? 5.82 16.875 18.797 1 96.62 88 THR B O 1
ATOM 3574 N N . GLY B 1 89 ? 4.875 17.719 17 1 97.25 89 GLY B N 1
ATOM 3575 C CA . GLY B 1 89 ? 6.164 17.969 16.391 1 97.25 89 GLY B CA 1
ATOM 3576 C C . GLY B 1 89 ? 6.062 18.781 15.109 1 97.25 89 GLY B C 1
ATOM 3577 O O . GLY B 1 89 ? 5.121 18.594 14.328 1 97.25 89 GLY B O 1
ATOM 3578 N N . LEU B 1 90 ? 7.086 19.609 14.93 1 97.56 90 LEU B N 1
ATOM 3579 C CA . LEU B 1 90 ? 7.164 20.438 13.734 1 97.56 90 LEU B CA 1
ATOM 3580 C C . LEU B 1 90 ? 8.539 20.328 13.086 1 97.56 90 LEU B C 1
ATOM 3582 O O . LEU B 1 90 ? 9.562 20.297 13.781 1 97.56 90 LEU B O 1
ATOM 3586 N N . SER B 1 91 ? 8.5 20.172 11.789 1 96.12 91 SER B N 1
ATOM 3587 C CA . SER B 1 91 ? 9.766 20.141 11.07 1 96.12 91 SER B CA 1
ATOM 3588 C C . SER B 1 91 ? 9.742 21.062 9.859 1 96.12 91 SER B C 1
ATOM 3590 O O . SER B 1 91 ? 8.875 20.938 8.992 1 96.12 91 SER B O 1
ATOM 3592 N N . VAL B 1 92 ? 10.695 21.938 9.812 1 95.5 92 VAL B N 1
ATOM 3593 C CA . VAL B 1 92 ? 10.836 22.844 8.664 1 95.5 92 VAL B CA 1
ATOM 3594 C C . VAL B 1 92 ? 11.555 22.109 7.531 1 95.5 92 VAL B C 1
ATOM 3596 O O . VAL B 1 92 ? 11.188 22.25 6.363 1 95.5 92 VAL B O 1
ATOM 3599 N N . ALA B 1 93 ? 12.453 21.281 7.887 1 91.88 93 ALA B N 1
ATOM 3600 C CA . ALA B 1 93 ? 13.281 20.578 6.898 1 91.88 93 ALA B CA 1
ATOM 3601 C C . ALA B 1 93 ? 12.43 19.656 6.035 1 91.88 93 ALA B C 1
ATOM 3603 O O . ALA B 1 93 ? 12.57 19.625 4.809 1 91.88 93 ALA B O 1
ATOM 3604 N N . SER B 1 94 ? 11.562 18.922 6.629 1 94.19 94 SER B N 1
ATOM 3605 C CA . SER B 1 94 ? 10.742 17.969 5.883 1 94.19 94 SER B CA 1
ATOM 3606 C C . SER B 1 94 ? 9.383 18.562 5.531 1 94.19 94 SER B C 1
ATOM 3608 O O . SER B 1 94 ? 8.602 17.938 4.801 1 94.19 94 SER B O 1
ATOM 3610 N N . SER B 1 95 ? 9.102 19.75 6.059 1 97.06 95 SER B N 1
ATOM 3611 C CA . SER B 1 95 ? 7.805 20.391 5.879 1 97.06 95 SER B CA 1
ATOM 3612 C C . SER B 1 95 ? 6.668 19.5 6.344 1 97.06 95 SER B C 1
ATOM 3614 O O . SER B 1 95 ? 5.684 19.297 5.625 1 97.06 95 SER B O 1
ATOM 3616 N N . GLU B 1 96 ? 6.898 18.938 7.488 1 98.06 96 GLU B N 1
ATOM 3617 C CA . GLU B 1 96 ? 5.914 18.031 8.086 1 98.06 96 GLU B CA 1
ATOM 3618 C C . GLU B 1 96 ? 5.586 18.438 9.516 1 98.06 96 GLU B C 1
ATOM 3620 O O . GLU B 1 96 ? 6.43 19 10.219 1 98.06 96 GLU B O 1
ATOM 3625 N N . ALA B 1 97 ? 4.383 18.25 9.859 1 98.25 97 ALA B N 1
ATOM 3626 C CA . ALA B 1 97 ? 3.934 18.359 11.242 1 98.25 97 ALA B CA 1
ATOM 3627 C C . ALA B 1 97 ? 3.359 17.047 11.742 1 98.25 97 ALA B C 1
ATOM 3629 O O . ALA B 1 97 ? 2.648 16.359 11.016 1 98.25 97 ALA B O 1
ATOM 3630 N N . ARG B 1 98 ? 3.729 16.719 12.93 1 97.69 98 ARG B N 1
ATOM 3631 C CA . ARG B 1 98 ? 3.18 15.523 13.57 1 97.69 98 ARG B CA 1
ATOM 3632 C C . ARG B 1 98 ? 2.025 15.883 14.5 1 97.69 98 ARG B C 1
ATOM 3634 O O . ARG B 1 98 ? 2.135 16.812 15.305 1 97.69 98 ARG B O 1
ATOM 3641 N N . ALA B 1 99 ? 0.951 15.188 14.32 1 96.81 99 ALA B N 1
ATOM 3642 C CA . ALA B 1 99 ? -0.24 15.43 15.125 1 96.81 99 ALA B CA 1
ATOM 3643 C C . ALA B 1 99 ? -0.78 14.125 15.703 1 96.81 99 ALA B C 1
ATOM 3645 O O . ALA B 1 99 ? -0.336 13.039 15.32 1 96.81 99 ALA B O 1
ATOM 3646 N N . HIS B 1 100 ? -1.627 14.273 16.703 1 93.88 100 HIS B N 1
ATOM 3647 C CA . HIS B 1 100 ? -2.354 13.133 17.25 1 93.88 100 HIS B CA 1
ATOM 3648 C C . HIS B 1 100 ? -3.855 13.281 17.031 1 93.88 100 HIS B C 1
ATOM 3650 O O . HIS B 1 100 ? -4.426 14.344 17.297 1 93.88 100 HIS B O 1
ATOM 3656 N N . LEU B 1 101 ? -4.379 12.203 16.547 1 93.19 101 LEU B N 1
ATOM 3657 C CA . LEU B 1 101 ? -5.82 12.18 16.328 1 93.19 101 LEU B CA 1
ATOM 3658 C C . LEU B 1 101 ? -6.453 10.969 17 1 93.19 101 LEU B C 1
ATOM 3660 O O . LEU B 1 101 ? -5.859 9.883 17.031 1 93.19 101 LEU B O 1
ATOM 3664 N N . ARG B 1 102 ? -7.594 11.258 17.469 1 92.06 102 ARG B N 1
ATOM 3665 C CA . ARG B 1 102 ? -8.32 10.156 18.094 1 92.06 102 ARG B CA 1
ATOM 3666 C C . ARG B 1 102 ? -8.891 9.211 17.031 1 92.06 102 ARG B C 1
ATOM 3668 O O . ARG B 1 102 ? -9.383 9.664 16 1 92.06 102 ARG B O 1
ATOM 3675 N N . ALA B 1 103 ? -8.836 7.926 17.375 1 92.94 103 ALA B N 1
ATOM 3676 C CA . ALA B 1 103 ? -9.492 6.941 16.516 1 92.94 103 ALA B CA 1
ATOM 3677 C C . ALA B 1 103 ? -11 6.93 16.75 1 92.94 103 ALA B C 1
ATOM 3679 O O . ALA B 1 103 ? -11.461 7.102 17.891 1 92.94 103 ALA B O 1
ATOM 3680 N N . THR B 1 104 ? -11.719 6.77 15.68 1 94.88 104 THR B N 1
ATOM 3681 C CA . THR B 1 104 ? -13.156 6.57 15.805 1 94.88 104 THR B CA 1
ATOM 3682 C C . THR B 1 104 ? -13.477 5.133 16.203 1 94.88 104 THR B C 1
ATOM 3684 O O . THR B 1 104 ? -12.969 4.188 15.594 1 94.88 104 THR B O 1
ATOM 3687 N N . ARG B 1 105 ? -14.344 5.039 17.172 1 93.44 105 ARG B N 1
ATOM 3688 C CA . ARG B 1 105 ? -14.633 3.73 17.75 1 93.44 105 ARG B CA 1
ATOM 3689 C C . ARG B 1 105 ? -16.141 3.465 17.781 1 93.44 105 ARG B C 1
ATOM 3691 O O . ARG B 1 105 ? -16.922 4.355 18.094 1 93.44 105 ARG B O 1
ATOM 3698 N N . ARG B 1 106 ? -16.5 2.264 17.5 1 91.56 106 ARG B N 1
ATOM 3699 C CA . ARG B 1 106 ? -17.844 1.732 17.703 1 91.56 106 ARG B CA 1
ATOM 3700 C C . ARG B 1 106 ? -17.781 0.337 18.328 1 91.56 106 ARG B C 1
ATOM 3702 O O . ARG B 1 106 ? -17.078 -0.541 17.812 1 91.56 106 ARG B O 1
ATOM 3709 N N . CYS B 1 107 ? -18.516 0.183 19.391 1 91.69 107 CYS B N 1
ATOM 3710 C CA . CYS B 1 107 ? -18.562 -1.112 20.047 1 91.69 107 CYS B CA 1
ATOM 3711 C C . CYS B 1 107 ? -19.969 -1.701 20.031 1 91.69 107 CYS B C 1
ATOM 3713 O O . CYS B 1 107 ? -20.953 -0.977 20.172 1 91.69 107 CYS B O 1
ATOM 3715 N N . TYR B 1 108 ? -19.953 -3.008 19.891 1 86.56 108 TYR B N 1
ATOM 3716 C CA . TYR B 1 108 ? -21.219 -3.723 19.734 1 86.56 108 TYR B CA 1
ATOM 3717 C C . TYR B 1 108 ? -21.344 -4.84 20.766 1 86.56 108 TYR B C 1
ATOM 3719 O O . TYR B 1 108 ? -20.344 -5.406 21.188 1 86.56 108 TYR B O 1
ATOM 3727 N N . ASP B 1 109 ? -22.609 -5.129 21.109 1 87.06 109 ASP B N 1
ATOM 3728 C CA . ASP B 1 109 ? -22.844 -6.277 21.984 1 87.06 109 ASP B CA 1
ATOM 3729 C C . ASP B 1 109 ? -22.953 -7.566 21.172 1 87.06 109 ASP B C 1
ATOM 3731 O O . ASP B 1 109 ? -22.75 -7.566 19.969 1 87.06 109 ASP B O 1
ATOM 3735 N N . ASN B 1 110 ? -23.297 -8.703 21.891 1 81.69 110 ASN B N 1
ATOM 3736 C CA . ASN B 1 110 ? -23.312 -10.023 21.266 1 81.69 110 ASN B CA 1
ATOM 3737 C C . ASN B 1 110 ? -24.438 -10.125 20.25 1 81.69 110 ASN B C 1
ATOM 3739 O O . ASN B 1 110 ? -24.438 -11.031 19.406 1 81.69 110 ASN B O 1
ATOM 3743 N N . LYS B 1 111 ? -25.438 -9.203 20.359 1 78.69 111 LYS B N 1
ATOM 3744 C CA . LYS B 1 111 ? -26.562 -9.227 19.422 1 78.69 111 LYS B CA 1
ATOM 3745 C C . LYS B 1 111 ? -26.328 -8.281 18.25 1 78.69 111 LYS B C 1
ATOM 3747 O O . LYS B 1 111 ? -27.188 -8.117 17.391 1 78.69 111 LYS B O 1
ATOM 3752 N N . GLY B 1 112 ? -25.141 -7.613 18.219 1 77.5 112 GLY B N 1
ATOM 3753 C CA . GLY B 1 112 ? -24.797 -6.719 17.125 1 77.5 112 GLY B CA 1
ATOM 3754 C C . GLY B 1 112 ? -25.344 -5.316 17.312 1 77.5 112 GLY B C 1
ATOM 3755 O O . GLY B 1 112 ? -25.359 -4.523 16.359 1 77.5 112 GLY B O 1
ATOM 3756 N N . ARG B 1 113 ? -25.891 -5.062 18.625 1 85 113 ARG B N 1
ATOM 3757 C CA . ARG B 1 113 ? -26.391 -3.729 18.906 1 85 113 ARG B CA 1
ATOM 3758 C C . ARG B 1 113 ? -25.281 -2.803 19.375 1 85 113 ARG B C 1
ATOM 3760 O O . ARG B 1 113 ? -24.422 -3.209 20.156 1 85 113 ARG B O 1
ATOM 3767 N N . LEU B 1 114 ? -25.203 -1.551 18.734 1 87.38 114 LEU B N 1
ATOM 3768 C CA . LEU B 1 114 ? -24.234 -0.539 19.141 1 87.38 114 LEU B CA 1
ATOM 3769 C C . LEU B 1 114 ? -24.406 -0.176 20.609 1 87.38 114 LEU B C 1
ATOM 3771 O O . LEU B 1 114 ? -25.484 0.259 21.031 1 87.38 114 LEU B O 1
ATOM 3775 N N . VAL B 1 115 ? -23.375 -0.283 21.453 1 91.31 115 VAL B N 1
ATOM 3776 C CA . VAL B 1 115 ? -23.484 -0.059 22.891 1 91.31 115 VAL B CA 1
ATOM 3777 C C . VAL B 1 115 ? -22.594 1.114 23.297 1 91.31 115 VAL B C 1
ATOM 3779 O O . VAL B 1 115 ? -22.812 1.729 24.344 1 91.31 115 VAL B O 1
ATOM 3782 N N . SER B 1 116 ? -21.562 1.338 22.562 1 91.38 116 SER B N 1
ATOM 3783 C CA . SER B 1 116 ? -20.672 2.439 22.875 1 91.38 116 SER B CA 1
ATOM 3784 C C . SER B 1 116 ? -19.984 2.973 21.625 1 91.38 116 SER B C 1
ATOM 3786 O O . SER B 1 116 ? -19.719 2.221 20.688 1 91.38 116 SER B O 1
ATOM 3788 N N . GLN B 1 117 ? -19.719 4.273 21.562 1 89.94 117 GLN B N 1
ATOM 3789 C CA . GLN B 1 117 ? -18.984 4.887 20.469 1 89.94 117 GLN B CA 1
ATOM 3790 C C . GLN B 1 117 ? -18.234 6.129 20.922 1 89.94 117 GLN B C 1
ATOM 3792 O O . GLN B 1 117 ? -18.594 6.75 21.922 1 89.94 117 GLN B O 1
ATOM 3797 N N . SER B 1 118 ? -17.203 6.328 20.188 1 88.69 118 SER B N 1
ATOM 3798 C CA . SER B 1 118 ? -16.484 7.562 20.469 1 88.69 118 SER B CA 1
ATOM 3799 C C . SER B 1 118 ? -17.219 8.773 19.891 1 88.69 118 SER B C 1
ATOM 3801 O O . SER B 1 118 ? -18.109 8.625 19.078 1 88.69 118 SER B O 1
ATOM 3803 N N . GLY B 1 119 ? -16.812 9.93 20.422 1 75.5 119 GLY B N 1
ATOM 3804 C CA . GLY B 1 119 ? -17.344 11.156 19.859 1 75.5 119 GLY B CA 1
ATOM 3805 C C . GLY B 1 119 ? -16.922 11.359 18.406 1 75.5 119 GLY B C 1
ATOM 3806 O O . GLY B 1 119 ? -16.062 10.648 17.891 1 75.5 119 GLY B O 1
ATOM 3807 N N . ALA B 1 120 ? 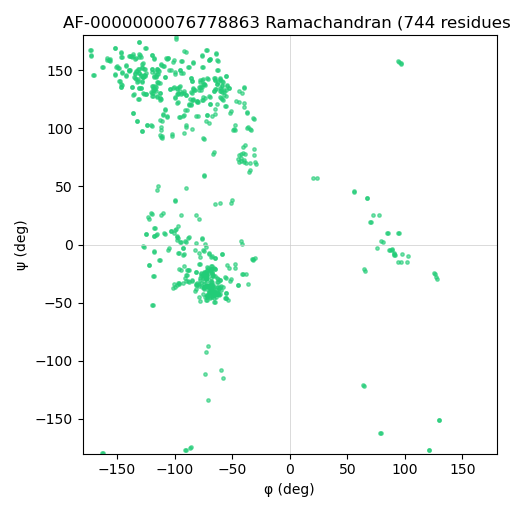-17.672 12.305 17.766 1 72.12 120 ALA B N 1
ATOM 3808 C CA . ALA B 1 120 ? -17.359 12.609 16.375 1 72.12 120 ALA B CA 1
ATOM 3809 C C . ALA B 1 120 ? -15.906 13.047 16.219 1 72.12 120 ALA B C 1
ATOM 3811 O O . ALA B 1 120 ? -15.391 13.828 17.031 1 72.12 120 ALA B O 1
ATOM 3812 N N . THR B 1 121 ? -15.336 12.344 15.289 1 81.38 121 THR B N 1
ATOM 3813 C CA . THR B 1 121 ? -13.961 12.711 14.961 1 81.38 121 THR B CA 1
ATOM 3814 C C . THR B 1 121 ? -13.883 13.312 13.562 1 81.38 121 THR B C 1
ATOM 3816 O O . THR B 1 121 ? -14.227 12.664 12.57 1 81.38 121 THR B O 1
ATOM 3819 N N . PHE B 1 122 ? -13.852 14.672 13.414 1 86.81 122 PHE B N 1
ATOM 3820 C CA . PHE B 1 122 ? -13.57 15.258 12.109 1 86.81 122 PHE B CA 1
ATOM 3821 C C . PHE B 1 122 ? -12.5 16.344 12.219 1 86.81 122 PHE B C 1
ATOM 3823 O O . PHE B 1 122 ? -12.383 17 13.25 1 86.81 122 PHE B O 1
ATOM 3830 N N . VAL B 1 123 ? -11.719 16.375 11.289 1 92.5 123 VAL B N 1
ATOM 3831 C CA . VAL B 1 123 ? -10.617 17.328 11.227 1 92.5 123 VAL B CA 1
ATOM 3832 C C . VAL B 1 123 ? -10.703 18.141 9.938 1 92.5 123 VAL B C 1
ATOM 3834 O O . VAL B 1 123 ? -10.297 17.672 8.867 1 92.5 123 VAL B O 1
ATOM 3837 N N . PRO B 1 124 ? -11.188 19.406 10.062 1 93.62 124 PRO B N 1
ATOM 3838 C CA . PRO B 1 124 ? -11.305 20.297 8.898 1 93.62 124 PRO B CA 1
ATOM 3839 C C . PRO B 1 124 ? -10.047 21.125 8.672 1 93.62 124 PRO B C 1
ATOM 3841 O O . PRO B 1 124 ? -9.875 22.172 9.297 1 93.62 124 PRO B O 1
ATOM 3844 N N . LEU B 1 125 ? -9.234 20.734 7.699 1 95.25 125 LEU B N 1
ATOM 3845 C CA . LEU B 1 125 ? -8.031 21.5 7.398 1 95.25 125 LEU B CA 1
ATOM 3846 C C . LEU B 1 125 ? -8.25 22.406 6.191 1 95.25 125 LEU B C 1
ATOM 3848 O O . LEU B 1 125 ? -7.301 22.984 5.664 1 95.25 125 LEU B O 1
ATOM 3852 N N . VAL B 1 126 ? -9.477 22.5 5.848 1 93.5 126 VAL B N 1
ATOM 3853 C CA . VAL B 1 126 ? -9.805 23.312 4.68 1 93.5 126 VAL B CA 1
ATOM 3854 C C . VAL B 1 126 ? -9.352 24.75 4.902 1 93.5 126 VAL B C 1
ATOM 3856 O O . VAL B 1 126 ? -9.617 25.344 5.957 1 93.5 126 VAL B O 1
ATOM 3859 N N . GLY B 1 127 ? -8.68 25.297 3.91 1 92.69 127 GLY B N 1
ATOM 3860 C CA . GLY B 1 127 ? -8.234 26.672 3.996 1 92.69 127 GLY B CA 1
ATOM 3861 C C . GLY B 1 127 ? -6.98 26.844 4.828 1 92.69 127 GLY B C 1
ATOM 3862 O O . GLY B 1 127 ? -6.547 27.969 5.078 1 92.69 127 GLY B O 1
ATOM 3863 N N . SER B 1 128 ? -6.422 25.828 5.297 1 96.06 128 SER B N 1
ATOM 3864 C CA . SER B 1 128 ? -5.18 25.891 6.055 1 96.06 128 SER B CA 1
ATOM 3865 C C . SER B 1 128 ? -3.977 25.547 5.184 1 96.06 128 SER B C 1
ATOM 3867 O O . SER B 1 128 ? -4.133 25.219 4.008 1 96.06 128 SER B O 1
ATOM 3869 N N . HIS B 1 129 ? -2.844 25.656 5.809 1 97.81 129 HIS B N 1
ATOM 3870 C CA . HIS B 1 129 ? -1.6 25.328 5.117 1 97.81 129 HIS B CA 1
ATOM 3871 C C . HIS B 1 129 ? -1.267 23.844 5.242 1 97.81 129 HIS B C 1
ATOM 3873 O O . HIS B 1 129 ? -0.235 23.391 4.742 1 97.81 129 HIS B O 1
ATOM 3879 N N . TYR B 1 130 ? -2.205 23.109 5.824 1 97.94 130 TYR B N 1
ATOM 3880 C CA . TYR B 1 130 ? -1.943 21.703 6.098 1 97.94 130 TYR B CA 1
ATOM 3881 C C . TYR B 1 130 ? -2.748 20.812 5.164 1 97.94 130 TYR B C 1
ATOM 3883 O O . TYR B 1 130 ? -3.877 21.141 4.797 1 97.94 130 TYR B O 1
ATOM 3891 N N . LEU B 1 131 ? -2.141 19.734 4.801 1 97.44 131 LEU B N 1
ATOM 3892 C CA . LEU B 1 131 ? -2.787 18.578 4.188 1 97.44 131 LEU B CA 1
ATOM 3893 C C . LEU B 1 131 ? -2.369 17.281 4.883 1 97.44 131 LEU B C 1
ATOM 3895 O O . LEU B 1 131 ? -1.262 17.203 5.418 1 97.44 131 LEU B O 1
ATOM 3899 N N . PHE B 1 132 ? -3.318 16.344 4.895 1 96.88 132 PHE B N 1
ATOM 3900 C CA . PHE B 1 132 ? -2.891 15.023 5.352 1 96.88 132 PHE B CA 1
ATOM 3901 C C . PHE B 1 132 ? -1.882 14.414 4.387 1 96.88 132 PHE B C 1
ATOM 3903 O O . PHE B 1 132 ? -2.113 14.383 3.176 1 96.88 132 PHE B O 1
ATOM 3910 N N . SER B 1 133 ? -0.792 13.914 4.957 1 97.38 133 SER B N 1
ATOM 3911 C CA . SER B 1 133 ? 0.273 13.391 4.109 1 97.38 133 SER B CA 1
ATOM 3912 C C . SER B 1 133 ? -0.161 12.102 3.414 1 97.38 133 SER B C 1
ATOM 3914 O O . SER B 1 133 ? -0.455 11.102 4.07 1 97.38 133 SER B O 1
ATOM 3916 N N . GLN B 1 134 ? -0.137 12.133 2.154 1 92.06 134 GLN B N 1
ATOM 3917 C CA . GLN B 1 134 ? -0.471 10.953 1.366 1 92.06 134 GLN B CA 1
ATOM 3918 C C . GLN B 1 134 ? 0.595 9.867 1.517 1 92.06 134 GLN B C 1
ATOM 3920 O O . GLN B 1 134 ? 0.275 8.68 1.601 1 92.06 134 GLN B O 1
ATOM 3925 N N . ALA B 1 135 ? 1.788 10.297 1.536 1 92.56 135 ALA B N 1
ATOM 3926 C CA . ALA B 1 135 ? 2.928 9.383 1.502 1 92.56 135 ALA B CA 1
ATOM 3927 C C . ALA B 1 135 ? 3.133 8.711 2.855 1 92.56 135 ALA B C 1
ATOM 3929 O O . ALA B 1 135 ? 3.607 7.57 2.926 1 92.56 135 ALA B O 1
ATOM 3930 N N . ARG B 1 136 ? 2.666 9.398 3.84 1 96.5 136 ARG B N 1
ATOM 3931 C CA . ARG B 1 136 ? 3.098 8.938 5.156 1 96.5 136 ARG B CA 1
ATOM 3932 C C . ARG B 1 136 ? 1.923 8.383 5.953 1 96.5 136 ARG B C 1
ATOM 3934 O O . ARG B 1 136 ? 2.117 7.723 6.977 1 96.5 136 ARG B O 1
ATOM 3941 N N . ASN B 1 137 ? 0.773 8.656 5.465 1 95.56 137 ASN B N 1
ATOM 3942 C CA . ASN B 1 137 ? -0.384 8.195 6.227 1 95.56 137 ASN B CA 1
ATOM 3943 C C . ASN B 1 137 ? -1.137 7.094 5.484 1 95.56 137 ASN B C 1
ATOM 3945 O O . ASN B 1 137 ? -1.084 7.02 4.258 1 95.56 137 ASN B O 1
ATOM 3949 N N . ARG B 1 138 ? -1.849 6.273 6.293 1 93.44 138 ARG B N 1
ATOM 3950 C CA . ARG B 1 138 ? -2.799 5.277 5.805 1 93.44 138 ARG B CA 1
ATOM 3951 C C . ARG B 1 138 ? -4.098 5.324 6.602 1 93.44 138 ARG B C 1
ATOM 3953 O O . ARG B 1 138 ? -4.098 5.676 7.781 1 93.44 138 ARG B O 1
ATOM 3960 N N . LEU B 1 139 ? -5.141 5.023 5.871 1 94.5 139 LEU B N 1
ATOM 3961 C CA . LEU B 1 139 ? -6.379 4.746 6.59 1 94.5 139 LEU B CA 1
ATOM 3962 C C . LEU B 1 139 ? -6.406 3.301 7.078 1 94.5 139 LEU B C 1
ATOM 3964 O O . LEU B 1 139 ? -6.141 2.375 6.309 1 94.5 139 LEU B O 1
ATOM 3968 N N . VAL B 1 140 ? -6.777 3.164 8.336 1 92.06 140 VAL B N 1
ATOM 3969 C CA . VAL B 1 140 ? -6.758 1.829 8.922 1 92.06 140 VAL B CA 1
ATOM 3970 C C . VAL B 1 140 ? -8.102 1.532 9.586 1 92.06 140 VAL B C 1
ATOM 3972 O O . VAL B 1 140 ? -8.672 2.393 10.258 1 92.06 140 VAL B O 1
ATOM 3975 N N . THR B 1 141 ? -8.562 0.381 9.32 1 91.19 141 THR B N 1
ATOM 3976 C CA . THR B 1 141 ? -9.719 -0.142 10.031 1 91.19 141 THR B CA 1
ATOM 3977 C C . THR B 1 141 ? -9.344 -1.362 10.859 1 91.19 141 THR B C 1
ATOM 3979 O O . THR B 1 141 ? -8.711 -2.293 10.359 1 91.19 141 THR B O 1
ATOM 3982 N N . LEU B 1 142 ? -9.703 -1.258 12.148 1 88.12 142 LEU B N 1
ATOM 3983 C CA . LEU B 1 142 ? -9.445 -2.357 13.07 1 88.12 142 LEU B CA 1
ATOM 3984 C C . LEU B 1 142 ? -10.75 -2.967 13.562 1 88.12 142 LEU B C 1
ATOM 3986 O O . LEU B 1 142 ? -11.68 -2.242 13.93 1 88.12 142 LEU B O 1
ATOM 3990 N N . GLY B 1 143 ? -10.664 -4.281 13.633 1 85.25 143 GLY B N 1
ATOM 3991 C CA . GLY B 1 143 ? -11.852 -5.004 14.055 1 85.25 143 GLY B CA 1
ATOM 3992 C C . GLY B 1 143 ? -12.664 -5.543 12.898 1 85.25 143 GLY B C 1
ATOM 3993 O O . GLY B 1 143 ? -12.516 -5.09 11.758 1 85.25 143 GLY B O 1
ATOM 3994 N N . CYS B 1 144 ? -13.406 -6.523 13.117 1 81.31 144 CYS B N 1
ATOM 3995 C CA . CYS B 1 144 ? -14.117 -7.188 12.023 1 81.31 144 CYS B CA 1
ATOM 3996 C C . CYS B 1 144 ? -15.531 -7.57 12.445 1 81.31 144 CYS B C 1
ATOM 3998 O O . CYS B 1 144 ? -15.797 -7.762 13.633 1 81.31 144 CYS B O 1
ATOM 4000 N N . SER B 1 145 ? -16.547 -7.625 11.609 1 80.5 145 SER B N 1
ATOM 4001 C CA . SER B 1 145 ? -16.531 -7.164 10.227 1 80.5 145 SER B CA 1
ATOM 4002 C C . SER B 1 145 ? -16.828 -5.668 10.141 1 80.5 145 SER B C 1
ATOM 4004 O O . SER B 1 145 ? -17.859 -5.211 10.625 1 80.5 145 SER B O 1
ATOM 4006 N N . SER B 1 146 ? -15.914 -4.945 9.516 1 83.31 146 SER B N 1
ATOM 4007 C CA . SER B 1 146 ? -16.078 -3.496 9.5 1 83.31 146 SER B CA 1
ATOM 4008 C C . SER B 1 146 ? -15.555 -2.891 8.203 1 83.31 146 SER B C 1
ATOM 4010 O O . SER B 1 146 ? -14.547 -3.348 7.668 1 83.31 146 SER B O 1
ATOM 4012 N N . LEU B 1 147 ? -16.312 -1.995 7.75 1 85.56 147 LEU B N 1
ATOM 4013 C CA . LEU B 1 147 ? -15.859 -1.1 6.691 1 85.56 147 LEU B CA 1
ATOM 4014 C C . LEU B 1 147 ? -15.586 0.295 7.242 1 85.56 147 LEU B C 1
ATOM 4016 O O . LEU B 1 147 ? -16.5 0.984 7.688 1 85.56 147 LEU B O 1
ATOM 4020 N N . GLY B 1 148 ? -14.352 0.583 7.258 1 90.12 148 GLY B N 1
ATOM 4021 C CA . GLY B 1 148 ? -13.969 1.938 7.617 1 90.12 148 GLY B CA 1
ATOM 4022 C C . GLY B 1 148 ? -13.688 2.82 6.414 1 90.12 148 GLY B C 1
ATOM 4023 O O . GLY B 1 148 ? -13.07 2.379 5.441 1 90.12 148 GLY B O 1
ATOM 4024 N N . TYR B 1 149 ? -14.234 4.031 6.469 1 89 149 TYR B N 1
ATOM 4025 C CA . TYR B 1 149 ? -13.984 4.988 5.395 1 89 149 TYR B CA 1
ATOM 4026 C C . TYR B 1 149 ? -14.07 6.422 5.91 1 89 149 TYR B C 1
ATOM 4028 O O . TYR B 1 149 ? -14.438 6.652 7.062 1 89 149 TYR B O 1
ATOM 4036 N N . PHE B 1 150 ? -13.641 7.383 5.059 1 90.94 150 PHE B N 1
ATOM 4037 C CA . PHE B 1 150 ? -13.852 8.773 5.434 1 90.94 150 PHE B CA 1
ATOM 4038 C C . PHE B 1 150 ? -14.281 9.602 4.23 1 90.94 150 PHE B C 1
ATOM 4040 O O . PHE B 1 150 ? -14.156 9.156 3.088 1 90.94 150 PHE B O 1
ATOM 4047 N N . ILE B 1 151 ? -14.828 10.719 4.559 1 88.06 151 ILE B N 1
ATOM 4048 C CA . ILE B 1 151 ? -15.398 11.562 3.514 1 88.06 151 ILE B CA 1
ATOM 4049 C C . ILE B 1 151 ? -14.695 12.914 3.51 1 88.06 151 ILE B C 1
ATOM 4051 O O . ILE B 1 151 ? -13.984 13.258 4.457 1 88.06 151 ILE B O 1
ATOM 4055 N N . ASP B 1 152 ? -14.906 13.578 2.371 1 87.5 152 ASP B N 1
ATOM 4056 C CA . ASP B 1 152 ? -14.398 14.945 2.293 1 87.5 152 ASP B CA 1
ATOM 4057 C C . ASP B 1 152 ? -15.445 15.945 2.764 1 87.5 152 ASP B C 1
ATOM 4059 O O . ASP B 1 152 ? -16.5 15.562 3.285 1 87.5 152 ASP B O 1
ATOM 4063 N N . ALA B 1 153 ? -15.109 17.219 2.67 1 88.31 153 ALA B N 1
ATOM 4064 C CA . ALA B 1 153 ? -15.938 18.281 3.225 1 88.31 153 ALA B CA 1
ATOM 4065 C C . ALA B 1 153 ? -17.281 18.359 2.514 1 88.31 153 ALA B C 1
ATOM 4067 O O . ALA B 1 153 ? -18.25 18.922 3.047 1 88.31 153 ALA B O 1
ATOM 4068 N N . LEU B 1 154 ? -17.359 17.828 1.329 1 83.88 154 LEU B N 1
ATOM 4069 C CA . LEU B 1 154 ? -18.594 17.859 0.564 1 83.88 154 LEU B CA 1
ATOM 4070 C C . LEU B 1 154 ? -19.406 16.594 0.806 1 83.88 154 LEU B C 1
ATOM 4072 O O . LEU B 1 154 ? -20.5 16.438 0.24 1 83.88 154 LEU B O 1
ATOM 4076 N N . GLY B 1 155 ? -18.812 15.727 1.587 1 83.5 155 GLY B N 1
ATOM 4077 C CA . GLY B 1 155 ? -19.547 14.523 1.954 1 83.5 155 GLY B CA 1
ATOM 4078 C C . GLY B 1 155 ? -19.25 13.344 1.047 1 83.5 155 GLY B C 1
ATOM 4079 O O . GLY B 1 155 ? -19.922 12.32 1.108 1 83.5 155 GLY B O 1
ATOM 4080 N N . TYR B 1 156 ? -18.219 13.523 0.207 1 81.94 156 TYR B N 1
ATOM 4081 C CA . TYR B 1 156 ? -17.922 12.453 -0.734 1 81.94 156 TYR B CA 1
ATOM 4082 C C . TYR B 1 156 ? -16.859 11.516 -0.173 1 81.94 156 TYR B C 1
ATOM 4084 O O . TYR B 1 156 ? -15.922 11.953 0.493 1 81.94 156 TYR B O 1
ATOM 4092 N N . TYR B 1 157 ? -17.016 10.266 -0.572 1 84 157 TYR B N 1
ATOM 4093 C CA . TYR B 1 157 ? -16.062 9.227 -0.194 1 84 157 TYR B CA 1
ATOM 4094 C C . TYR B 1 157 ? -14.656 9.578 -0.661 1 84 157 TYR B C 1
ATOM 4096 O O . TYR B 1 157 ? -14.469 10.039 -1.789 1 84 157 TYR B O 1
ATOM 4104 N N . VAL B 1 158 ? -13.703 9.281 0.201 1 86.94 158 VAL B N 1
ATOM 4105 C CA . VAL B 1 158 ? -12.32 9.562 -0.174 1 86.94 158 VAL B CA 1
ATOM 4106 C C . VAL B 1 158 ? -11.516 8.266 -0.195 1 86.94 158 VAL B C 1
ATOM 4108 O O . VAL B 1 158 ? -10.828 7.973 -1.177 1 86.94 158 VAL B O 1
ATOM 4111 N N . SER B 1 159 ? -11.578 7.516 0.864 1 88 159 SER B N 1
ATOM 4112 C CA . SER B 1 159 ? -10.859 6.25 0.985 1 88 159 SER B CA 1
ATOM 4113 C C . SER B 1 159 ? -11.492 5.355 2.047 1 88 159 SER B C 1
ATOM 4115 O O . SER B 1 159 ? -12.18 5.844 2.947 1 88 159 SER B O 1
ATOM 4117 N N . GLY B 1 160 ? -11.211 4.098 1.92 1 88.81 160 GLY B N 1
ATOM 4118 C CA . GLY B 1 160 ? -11.75 3.141 2.869 1 88.81 160 GLY B CA 1
ATOM 4119 C C . GLY B 1 160 ? -11.188 1.743 2.697 1 88.81 160 GLY B C 1
ATOM 4120 O O . GLY B 1 160 ? -10.508 1.46 1.711 1 88.81 160 GLY B O 1
ATOM 4121 N N . CYS B 1 161 ? -11.445 0.94 3.67 1 88.56 161 CYS B N 1
ATOM 4122 C CA . CYS B 1 161 ? -11.031 -0.457 3.598 1 88.56 161 CYS B CA 1
ATOM 4123 C C . CYS B 1 161 ? -11.898 -1.328 4.5 1 88.56 161 CYS B C 1
ATOM 4125 O O . CYS B 1 161 ? -12.578 -0.82 5.395 1 88.56 161 CYS B O 1
ATOM 4127 N N . MET B 1 162 ? -11.867 -2.57 4.168 1 84.56 162 MET B N 1
ATOM 4128 C CA . MET B 1 162 ? -12.719 -3.518 4.883 1 84.56 162 MET B CA 1
ATOM 4129 C C . MET B 1 162 ? -11.875 -4.547 5.629 1 84.56 162 MET B C 1
ATOM 4131 O O . MET B 1 162 ? -10.898 -5.059 5.094 1 84.56 162 MET B O 1
ATOM 4135 N N . ALA B 1 163 ? -12.305 -4.77 6.812 1 85.12 163 ALA B N 1
ATOM 4136 C CA . ALA B 1 163 ? -11.656 -5.781 7.645 1 85.12 163 ALA B CA 1
ATOM 4137 C C . ALA B 1 163 ? -12.633 -6.883 8.031 1 85.12 163 ALA B C 1
ATOM 4139 O O . ALA B 1 163 ? -13.727 -6.605 8.539 1 85.12 163 ALA B O 1
ATOM 4140 N N . VAL B 1 164 ? -12.164 -8.109 7.801 1 83.12 164 VAL B N 1
ATOM 4141 C CA . VAL B 1 164 ? -13 -9.273 8.094 1 83.12 164 VAL B CA 1
ATOM 4142 C C . VAL B 1 164 ? -12.258 -10.227 9.023 1 83.12 164 VAL B C 1
ATOM 4144 O O . VAL B 1 164 ? -11.023 -10.273 9.016 1 83.12 164 VAL B O 1
ATOM 4147 N N . CYS B 1 165 ? -12.969 -10.852 9.883 1 78.94 165 CYS B N 1
ATOM 4148 C CA . CYS B 1 165 ? -12.344 -11.805 10.797 1 78.94 165 CYS B CA 1
ATOM 4149 C C . CYS B 1 165 ? -12.43 -13.219 10.25 1 78.94 165 CYS B C 1
ATOM 4151 O O . CYS B 1 165 ? -13.445 -13.609 9.672 1 78.94 165 CYS B O 1
ATOM 4153 N N . ARG B 1 166 ? -11.258 -13.836 10.266 1 76.38 166 ARG B N 1
ATOM 4154 C CA . ARG B 1 166 ? -11.141 -15.258 9.969 1 76.38 166 ARG B CA 1
ATOM 4155 C C . ARG B 1 166 ? -10.852 -16.062 11.227 1 76.38 166 ARG B C 1
ATOM 4157 O O . ARG B 1 166 ? -10.477 -15.5 12.258 1 76.38 166 ARG B O 1
ATOM 4164 N N . PRO B 1 167 ? -11.156 -17.359 11.031 1 71.25 167 PRO B N 1
ATOM 4165 C CA . PRO B 1 167 ? -10.688 -18.156 12.172 1 71.25 167 PRO B CA 1
ATOM 4166 C C . PRO B 1 167 ? -9.203 -17.953 12.461 1 71.25 167 PRO B C 1
ATOM 4168 O O . PRO B 1 167 ? -8.414 -17.719 11.539 1 71.25 167 PRO B O 1
ATOM 4171 N N . GLN B 1 168 ? -8.883 -17.812 13.758 1 61.09 168 GLN B N 1
ATOM 4172 C CA . GLN B 1 168 ? -7.582 -17.406 14.273 1 61.09 168 GLN B CA 1
ATOM 4173 C C . GLN B 1 168 ? -6.453 -18.141 13.555 1 61.09 168 GLN B C 1
ATOM 4175 O O . GLN B 1 168 ? -5.387 -17.578 13.32 1 61.09 168 GLN B O 1
ATOM 4180 N N . GLN B 1 169 ? -6.711 -19.312 13.219 1 58.44 169 GLN B N 1
ATOM 4181 C CA . GLN B 1 169 ? -5.652 -20.141 12.625 1 58.44 169 GLN B CA 1
ATOM 4182 C C . GLN B 1 169 ? -5.211 -19.578 11.281 1 58.44 169 GLN B C 1
ATOM 4184 O O . GLN B 1 169 ? -4.117 -19.891 10.797 1 58.44 169 GLN B O 1
ATOM 4189 N N . PHE B 1 170 ? -5.996 -18.656 10.828 1 58.22 170 PHE B N 1
ATOM 4190 C CA . PHE B 1 170 ? -5.691 -18.188 9.477 1 58.22 170 PHE B CA 1
ATOM 4191 C C . PHE B 1 170 ? -5.266 -16.734 9.477 1 58.22 170 PHE B C 1
ATOM 4193 O O . PHE B 1 170 ? -5.238 -16.078 8.43 1 58.22 170 PHE B O 1
ATOM 4200 N N . THR B 1 171 ? -5.062 -16.188 10.641 1 57.75 171 THR B N 1
ATOM 4201 C CA . THR B 1 171 ? -4.707 -14.773 10.719 1 57.75 171 THR B CA 1
ATOM 4202 C C . THR B 1 171 ? -3.195 -14.602 10.812 1 57.75 171 THR B C 1
ATOM 4204 O O . THR B 1 171 ? -2.531 -15.281 11.594 1 57.75 171 THR B O 1
ATOM 4207 N N . THR B 1 172 ? -2.625 -14.07 9.672 1 56.94 172 THR B N 1
ATOM 4208 C CA . THR B 1 172 ? -1.239 -13.633 9.812 1 56.94 172 THR B CA 1
ATOM 4209 C C . THR B 1 172 ? -1.166 -12.273 10.492 1 56.94 172 THR B C 1
ATOM 4211 O O . THR B 1 172 ? -1.816 -11.32 10.062 1 56.94 172 THR B O 1
ATOM 4214 N N . PRO B 1 173 ? -0.439 -12.289 11.578 1 54.88 173 PRO B N 1
ATOM 4215 C CA . PRO B 1 173 ? -0.33 -11.023 12.312 1 54.88 173 PRO B CA 1
ATOM 4216 C C . PRO B 1 173 ? 0.334 -9.922 11.5 1 54.88 173 PRO B C 1
ATOM 4218 O O . PRO B 1 173 ? 1.271 -10.18 10.742 1 54.88 173 PRO B O 1
ATOM 4221 N N . GLY B 1 174 ? -0.124 -8.703 11.562 1 58.12 174 GLY B N 1
ATOM 4222 C CA . GLY B 1 174 ? 0.603 -7.473 11.297 1 58.12 174 GLY B CA 1
ATOM 4223 C C . GLY B 1 174 ? 0.382 -6.941 9.898 1 58.12 174 GLY B C 1
ATOM 4224 O O . GLY B 1 174 ? 0.804 -5.824 9.578 1 58.12 174 GLY B O 1
ATOM 4225 N N . SER B 1 175 ? -0.281 -7.645 8.984 1 67 175 SER B N 1
ATOM 4226 C CA . SER B 1 175 ? -0.128 -7.102 7.641 1 67 175 SER B CA 1
ATOM 4227 C C . SER B 1 175 ? -1.344 -6.273 7.234 1 67 175 SER B C 1
ATOM 4229 O O . SER B 1 175 ? -1.302 -5.543 6.242 1 67 175 SER B O 1
ATOM 4231 N N . CYS B 1 176 ? -2.223 -5.992 8.156 1 82.44 176 CYS B N 1
ATOM 4232 C CA . CYS B 1 176 ? -3.455 -5.266 7.875 1 82.44 176 CYS B CA 1
ATOM 4233 C C . CYS B 1 176 ? -3.857 -5.41 6.414 1 82.44 176 CYS B C 1
ATOM 4235 O O . CYS B 1 176 ? -4.047 -4.414 5.715 1 82.44 176 CYS B O 1
ATOM 4237 N N . THR B 1 177 ? -4.016 -6.664 5.988 1 80.19 177 THR B N 1
ATOM 4238 C CA . THR B 1 177 ? -4.316 -6.957 4.59 1 80.19 177 THR B CA 1
ATOM 4239 C C . THR B 1 177 ? -5.793 -7.309 4.418 1 80.19 177 THR B C 1
ATOM 4241 O O . THR B 1 177 ? -6.188 -7.863 3.389 1 80.19 177 THR B O 1
ATOM 4244 N N . GLY B 1 178 ? -6.539 -7.031 5.523 1 81.12 178 GLY B N 1
ATOM 4245 C CA . GLY B 1 178 ? -7.969 -7.262 5.387 1 81.12 178 GLY B CA 1
ATOM 4246 C C . GLY B 1 178 ? -8.531 -8.172 6.465 1 81.12 178 GLY B C 1
ATOM 4247 O O . GLY B 1 178 ? -9.742 -8.188 6.699 1 81.12 178 GLY B O 1
ATOM 4248 N N . VAL B 1 179 ? -7.668 -9 7.008 1 80.62 179 VAL B N 1
ATOM 4249 C CA . VAL B 1 179 ? -8.141 -9.875 8.078 1 80.62 179 VAL B CA 1
ATOM 4250 C C . VAL B 1 179 ? -7.969 -9.18 9.422 1 80.62 179 VAL B C 1
ATOM 4252 O O . VAL B 1 179 ? -6.844 -8.938 9.867 1 80.62 179 VAL B O 1
ATOM 4255 N N . ALA B 1 180 ? -9.016 -8.914 10.062 1 82.06 180 ALA B N 1
ATOM 4256 C CA . ALA B 1 180 ? -9.117 -8.25 11.359 1 82.06 180 ALA B CA 1
ATOM 4257 C C . ALA B 1 180 ? -8.617 -6.812 11.281 1 82.06 180 ALA B C 1
ATOM 4259 O O . ALA B 1 180 ? -8.922 -5.992 12.148 1 82.06 180 ALA B O 1
ATOM 4260 N N . CYS B 1 181 ? -7.855 -6.523 10.344 1 85.88 181 CYS B N 1
ATOM 4261 C CA . CYS B 1 181 ? -7.301 -5.191 10.109 1 85.88 181 CYS B CA 1
ATOM 4262 C C . CYS B 1 181 ? -7.102 -4.938 8.625 1 85.88 181 CYS B C 1
ATOM 4264 O O . CYS B 1 181 ? -6.641 -5.82 7.895 1 85.88 181 CYS B O 1
ATOM 4266 N N . CYS B 1 182 ? -7.391 -3.756 8.203 1 87.69 182 CYS B N 1
ATOM 4267 C CA . CYS B 1 182 ? -7.121 -3.379 6.824 1 87.69 182 CYS B CA 1
ATOM 4268 C C . CYS B 1 182 ? -6.535 -1.975 6.746 1 87.69 182 CYS B C 1
ATOM 4270 O O . CYS B 1 182 ? -6.598 -1.215 7.715 1 87.69 182 CYS B O 1
ATOM 4272 N N . GLN B 1 183 ? -5.934 -1.71 5.633 1 89.62 183 GLN B N 1
ATOM 4273 C CA . GLN B 1 183 ? -5.406 -0.369 5.41 1 89.62 183 GLN B CA 1
ATOM 4274 C C . GLN B 1 183 ? -5.59 0.063 3.957 1 89.62 183 GLN B C 1
ATOM 4276 O O . GLN B 1 183 ? -5.691 -0.779 3.062 1 89.62 183 GLN B O 1
ATOM 4281 N N . SER B 1 184 ? -5.652 1.356 3.795 1 89.94 184 SER B N 1
ATOM 4282 C CA . SER B 1 184 ? -5.77 1.926 2.457 1 89.94 184 SER B CA 1
ATOM 4283 C C . SER B 1 184 ? -4.961 3.211 2.328 1 89.94 184 SER B C 1
ATOM 4285 O O . SER B 1 184 ? -4.848 3.979 3.285 1 89.94 184 SER B O 1
ATOM 4287 N N . ALA B 1 185 ? -4.438 3.352 1.13 1 87.06 185 ALA B N 1
ATOM 4288 C CA . ALA B 1 185 ? -3.791 4.629 0.833 1 87.06 185 ALA B CA 1
ATOM 4289 C C . ALA B 1 185 ? -4.82 5.75 0.714 1 87.06 185 ALA B C 1
ATOM 4291 O O . ALA B 1 185 ? -6.008 5.492 0.51 1 87.06 185 ALA B O 1
ATOM 4292 N N . ILE B 1 186 ? -4.324 6.926 0.88 1 90.12 186 ILE B N 1
ATOM 4293 C CA . ILE B 1 186 ? -5.207 8.07 0.677 1 90.12 186 ILE B CA 1
ATOM 4294 C C . ILE B 1 186 ? -4.719 8.891 -0.513 1 90.12 186 ILE B C 1
ATOM 4296 O O . ILE B 1 186 ? -3.527 8.883 -0.835 1 90.12 186 ILE B O 1
ATOM 4300 N N . PRO B 1 187 ? -5.625 9.539 -1.16 1 86.62 187 PRO B N 1
ATOM 4301 C CA . PRO B 1 187 ? -5.211 10.367 -2.295 1 86.62 187 PRO B CA 1
ATOM 4302 C C . PRO B 1 187 ? -4.477 11.633 -1.864 1 86.62 187 PRO B C 1
ATOM 4304 O O . PRO B 1 187 ? -4.43 11.945 -0.672 1 86.62 187 PRO B O 1
ATOM 4307 N N . PRO B 1 188 ? -3.855 12.281 -2.85 1 87.44 188 PRO B N 1
ATOM 4308 C CA . PRO B 1 188 ? -3.23 13.562 -2.514 1 87.44 188 PRO B CA 1
ATOM 4309 C C . PRO B 1 188 ? -4.25 14.656 -2.207 1 87.44 188 PRO B C 1
ATOM 4311 O O . PRO B 1 188 ? -5.43 14.516 -2.541 1 87.44 188 PRO B O 1
ATOM 4314 N N . ALA B 1 189 ? -3.771 15.656 -1.515 1 91.56 189 ALA B N 1
ATOM 4315 C CA . ALA B 1 189 ? -4.484 16.922 -1.306 1 91.56 189 ALA B CA 1
ATOM 4316 C C . ALA B 1 189 ? -5.723 16.703 -0.442 1 91.56 189 ALA B C 1
ATOM 4318 O O . ALA B 1 189 ? -6.777 17.297 -0.705 1 91.56 189 ALA B O 1
ATOM 4319 N N . VAL B 1 190 ? -5.559 15.883 0.544 1 93 190 VAL B N 1
ATOM 4320 C CA . VAL B 1 190 ? -6.656 15.68 1.485 1 93 190 VAL B CA 1
ATOM 4321 C C . VAL B 1 190 ? -6.609 16.75 2.576 1 93 190 VAL B C 1
ATOM 4323 O O . VAL B 1 190 ? -5.633 16.844 3.32 1 93 190 VAL B O 1
ATOM 4326 N N . ASP B 1 191 ? -7.688 17.5 2.662 1 95.44 191 ASP B N 1
ATOM 4327 C CA . ASP B 1 191 ? -7.707 18.594 3.629 1 95.44 191 ASP B CA 1
ATOM 4328 C C . ASP B 1 191 ? -8.906 18.484 4.562 1 95.44 191 ASP B C 1
ATOM 4330 O O . ASP B 1 191 ? -9.234 19.438 5.281 1 95.44 191 ASP B O 1
ATOM 4334 N N . TYR B 1 192 ? -9.555 17.422 4.465 1 94.69 192 TYR B N 1
ATOM 4335 C CA . TYR B 1 192 ? -10.695 17.156 5.336 1 94.69 192 TYR B CA 1
ATOM 4336 C C . TYR B 1 192 ? -10.797 15.672 5.652 1 94.69 192 TYR B C 1
ATOM 4338 O O . TYR B 1 192 ? -10.602 14.828 4.777 1 94.69 192 TYR B O 1
ATOM 4346 N N . TYR B 1 193 ? -11.039 15.406 6.949 1 95 193 TYR B N 1
ATOM 4347 C CA . TYR B 1 193 ? -11.117 14.023 7.406 1 95 193 TYR B CA 1
ATOM 4348 C C . TYR B 1 193 ? -12.305 13.828 8.344 1 95 193 TYR B C 1
ATOM 4350 O O . TYR B 1 193 ? -12.328 14.383 9.445 1 95 193 TYR B O 1
ATOM 4358 N N . GLU B 1 194 ? -13.25 13.086 7.906 1 93.69 194 GLU B N 1
ATOM 4359 C CA . GLU B 1 194 ? -14.375 12.641 8.719 1 93.69 194 GLU B CA 1
ATOM 4360 C C . GLU B 1 194 ? -14.625 11.148 8.547 1 93.69 194 GLU B C 1
ATOM 4362 O O . GLU B 1 194 ? -15.18 10.711 7.535 1 93.69 194 GLU B O 1
ATOM 4367 N N . PRO B 1 195 ? -14.258 10.398 9.57 1 94.31 195 PRO B N 1
ATOM 4368 C CA . PRO B 1 195 ? -14.297 8.938 9.445 1 94.31 195 PRO B CA 1
ATOM 4369 C C . PRO B 1 195 ? -15.656 8.352 9.82 1 94.31 195 PRO B C 1
ATOM 4371 O O . PRO B 1 195 ? -16.375 8.93 10.633 1 94.31 195 PRO B O 1
ATOM 4374 N N . PHE B 1 196 ? -15.93 7.199 9.211 1 89.88 196 PHE B N 1
ATOM 4375 C CA . PHE B 1 196 ? -17.141 6.434 9.469 1 89.88 196 PHE B CA 1
ATOM 4376 C C . PHE B 1 196 ? -16.844 4.941 9.523 1 89.88 196 PHE B C 1
ATOM 4378 O O . PHE B 1 196 ? -15.883 4.469 8.906 1 89.88 196 PHE B O 1
ATOM 4385 N N . LEU B 1 197 ? -17.656 4.27 10.328 1 88.75 197 LEU B N 1
ATOM 4386 C CA . LEU B 1 197 ? -17.609 2.816 10.414 1 88.75 197 LEU B CA 1
ATOM 4387 C C . LEU B 1 197 ? -18.953 2.209 10.016 1 88.75 197 LEU B C 1
ATOM 4389 O O . LEU B 1 197 ? -20 2.609 10.531 1 88.75 197 LEU B O 1
ATOM 4393 N N . LEU B 1 198 ? -18.844 1.264 9.078 1 79.94 198 LEU B N 1
ATOM 4394 C CA . LEU B 1 198 ? -20.031 0.559 8.633 1 79.94 198 LEU B CA 1
ATOM 4395 C C . LEU B 1 198 ? -19.922 -0.936 8.914 1 79.94 198 LEU B C 1
ATOM 4397 O O . LEU B 1 198 ? -18.859 -1.531 8.711 1 79.94 198 LEU B O 1
ATOM 4401 N N . ASP B 1 199 ? -21.047 -1.519 9.5 1 72.12 199 ASP B N 1
ATOM 4402 C CA . ASP B 1 199 ? -21.141 -2.969 9.656 1 72.12 199 ASP B CA 1
ATOM 4403 C C . ASP B 1 199 ? -21.562 -3.635 8.352 1 72.12 199 ASP B C 1
ATOM 4405 O O . ASP B 1 199 ? -22.703 -3.502 7.922 1 72.12 199 ASP B O 1
ATOM 4409 N N . PHE B 1 200 ? -20.75 -4.32 7.746 1 66.19 200 PHE B N 1
ATOM 4410 C CA . PHE B 1 200 ? -21.031 -4.836 6.414 1 66.19 200 PHE B CA 1
ATOM 4411 C C . PHE B 1 200 ? -21.656 -6.223 6.488 1 66.19 200 PHE B C 1
ATOM 4413 O O . PHE B 1 200 ? -22.172 -6.734 5.492 1 66.19 200 PHE B O 1
ATOM 4420 N N . THR B 1 201 ? -21.609 -7.07 7.586 1 60.03 201 THR B N 1
ATOM 4421 C CA . THR B 1 201 ? -22.203 -8.391 7.703 1 60.03 201 THR B CA 1
ATOM 4422 C C . THR B 1 201 ? -23.719 -8.305 7.559 1 60.03 201 THR B C 1
ATOM 4424 O O . THR B 1 201 ? -24.375 -9.273 7.156 1 60.03 201 THR B O 1
ATOM 4427 N N . LYS B 1 202 ? -24.344 -7.398 8.133 1 53.06 202 LYS B N 1
ATOM 4428 C CA . LYS B 1 202 ? -25.812 -7.371 8.133 1 53.06 202 LYS B CA 1
ATOM 4429 C C . LYS B 1 202 ? -26.359 -7.391 6.711 1 53.06 202 LYS B C 1
ATOM 4431 O O . LYS B 1 202 ? -27.438 -7.926 6.465 1 53.06 202 LYS B O 1
ATOM 4436 N N . GLU B 1 203 ? -25.688 -6.926 5.801 1 46.91 203 GLU B N 1
ATOM 4437 C CA . GLU B 1 203 ? -26.312 -6.711 4.5 1 46.91 203 GLU B CA 1
ATOM 4438 C C . GLU B 1 203 ? -26.156 -7.941 3.605 1 46.91 203 GLU B C 1
ATOM 4440 O O . GLU B 1 203 ? -26.953 -8.148 2.684 1 46.91 203 GLU B O 1
ATOM 4445 N N . HIS B 1 204 ? -25.141 -8.742 3.742 1 47.69 204 HIS B N 1
ATOM 4446 C CA . HIS B 1 204 ? -24.953 -9.727 2.684 1 47.69 204 HIS B CA 1
ATOM 4447 C C . HIS B 1 204 ? -25.141 -11.141 3.203 1 47.69 204 HIS B C 1
ATOM 4449 O O . HIS B 1 204 ? -24.203 -11.953 3.164 1 47.69 204 HIS B O 1
ATOM 4455 N N . ARG B 1 205 ? -26.172 -11.406 3.936 1 45.12 205 ARG B N 1
ATOM 4456 C CA . ARG B 1 205 ? -26.484 -12.75 4.398 1 45.12 205 ARG B CA 1
ATOM 4457 C C . ARG B 1 205 ? -26.5 -13.734 3.234 1 45.12 205 ARG B C 1
ATOM 4459 O O . ARG B 1 205 ? -26.531 -14.953 3.443 1 45.12 205 ARG B O 1
ATOM 4466 N N . ASP B 1 206 ? -26.844 -13.227 2.252 1 42.62 206 ASP B N 1
ATOM 4467 C CA . ASP B 1 206 ? -27.266 -14.305 1.353 1 42.62 206 ASP B CA 1
ATOM 4468 C C . ASP B 1 206 ? -26.062 -15.156 0.93 1 42.62 206 ASP B C 1
ATOM 4470 O O . ASP B 1 206 ? -26.234 -16.188 0.28 1 42.62 206 ASP B O 1
ATOM 4474 N N . ARG B 1 207 ? -24.906 -14.508 0.657 1 46.44 207 ARG B N 1
ATOM 4475 C CA . ARG B 1 207 ? -24.016 -15.484 0.047 1 46.44 207 ARG B CA 1
ATOM 4476 C C . ARG B 1 207 ? -23.094 -16.109 1.087 1 46.44 207 ARG B C 1
ATOM 4478 O O . ARG B 1 207 ? -22.812 -15.492 2.123 1 46.44 207 ARG B O 1
ATOM 4485 N N . ASP B 1 208 ? -22.875 -17.406 1.07 1 46.59 208 ASP B N 1
ATOM 4486 C CA . ASP B 1 208 ? -22.062 -18.406 1.757 1 46.59 208 ASP B CA 1
ATOM 4487 C C . ASP B 1 208 ? -20.641 -17.891 2 1 46.59 208 ASP B C 1
ATOM 4489 O O . ASP B 1 208 ? -19.719 -18.672 2.26 1 46.59 208 ASP B O 1
ATOM 4493 N N . ILE B 1 209 ? -20.531 -16.766 1.577 1 51.16 209 ILE B N 1
ATOM 4494 C CA . ILE B 1 209 ? -19.125 -16.422 1.785 1 51.16 209 ILE B CA 1
ATOM 4495 C C . ILE B 1 209 ? -18.875 -16.188 3.271 1 51.16 209 ILE B C 1
ATOM 4497 O O . ILE B 1 209 ? -19.594 -15.43 3.926 1 51.16 209 ILE B O 1
ATOM 4501 N N . ALA B 1 210 ? -18.266 -17.062 3.859 1 54.44 210 ALA B N 1
ATOM 4502 C CA . ALA B 1 210 ? -17.891 -17.156 5.266 1 54.44 210 ALA B CA 1
ATOM 4503 C C . ALA B 1 210 ? -17.188 -15.883 5.734 1 54.44 210 ALA B C 1
ATOM 4505 O O . ALA B 1 210 ? -15.992 -15.914 6.066 1 54.44 210 ALA B O 1
ATOM 4506 N N . PHE B 1 211 ? -17.609 -14.664 5.215 1 55.88 211 PHE B N 1
ATOM 4507 C CA . PHE B 1 211 ? -17.078 -13.461 5.84 1 55.88 211 PHE B CA 1
ATOM 4508 C C . PHE B 1 211 ? -17.297 -13.492 7.348 1 55.88 211 PHE B C 1
ATOM 4510 O O . PHE B 1 211 ? -16.594 -12.828 8.102 1 55.88 211 PHE B O 1
ATOM 4517 N N . TYR B 1 212 ? -18.359 -14.414 7.789 1 51.75 212 TYR B N 1
ATOM 4518 C CA . TYR B 1 212 ? -19.188 -13.969 8.898 1 51.75 212 TYR B CA 1
ATOM 4519 C C . TYR B 1 212 ? -18.906 -14.789 10.156 1 51.75 212 TYR B C 1
ATOM 4521 O O . TYR B 1 212 ? -19.75 -14.891 11.047 1 51.75 212 TYR B O 1
ATOM 4529 N N . SER B 1 213 ? -17.859 -15.25 10.25 1 55.47 213 SER B N 1
ATOM 4530 C CA . SER B 1 213 ? -18.141 -16.062 11.438 1 55.47 213 SER B CA 1
ATOM 4531 C C . SER B 1 213 ? -17.703 -15.328 12.711 1 55.47 213 SER B C 1
ATOM 4533 O O . SER B 1 213 ? -18.391 -15.406 13.734 1 55.47 213 SER B O 1
ATOM 4535 N N . ASN B 1 214 ? -16.594 -14.508 12.625 1 61.47 214 ASN B N 1
ATOM 4536 C CA . ASN B 1 214 ? -16.094 -13.938 13.867 1 61.47 214 ASN B CA 1
ATOM 4537 C C . ASN B 1 214 ? -16.172 -12.414 13.844 1 61.47 214 ASN B C 1
ATOM 4539 O O . ASN B 1 214 ? -16.094 -11.797 12.781 1 61.47 214 ASN B O 1
ATOM 4543 N N . LYS B 1 215 ? -16.766 -11.922 15.094 1 72.5 215 LYS B N 1
ATOM 4544 C CA . LYS B 1 215 ? -16.859 -10.477 15.219 1 72.5 215 LYS B CA 1
ATOM 4545 C C . LYS B 1 215 ? -16.062 -9.977 16.422 1 72.5 215 LYS B C 1
ATOM 4547 O O . LYS B 1 215 ? -15.836 -10.727 17.375 1 72.5 215 LYS B O 1
ATOM 4552 N N . THR B 1 216 ? -15.562 -8.789 16.25 1 82.44 216 THR B N 1
ATOM 4553 C CA . THR B 1 216 ? -14.93 -8.109 17.375 1 82.44 216 THR B CA 1
ATOM 4554 C C . THR B 1 216 ? -15.922 -7.176 18.062 1 82.44 216 THR B C 1
ATOM 4556 O O . THR B 1 216 ? -16.875 -6.691 17.438 1 82.44 216 THR B O 1
ATOM 4559 N N . THR B 1 217 ? -15.695 -7.008 19.359 1 86.5 217 THR B N 1
ATOM 4560 C CA . THR B 1 217 ? -16.578 -6.156 20.141 1 86.5 217 THR B CA 1
ATOM 4561 C C . THR B 1 217 ? -16.484 -4.707 19.688 1 86.5 217 THR B C 1
ATOM 4563 O O . THR B 1 217 ? -17.516 -4.047 19.484 1 86.5 217 THR B O 1
ATOM 4566 N N . CYS B 1 218 ? -15.273 -4.266 19.594 1 91.12 218 CYS B N 1
ATOM 4567 C CA . CYS B 1 218 ? -15.094 -2.881 19.156 1 91.12 218 CYS B CA 1
ATOM 4568 C C . CYS B 1 218 ? -14.391 -2.814 17.812 1 91.12 218 CYS B C 1
ATOM 4570 O O . CYS B 1 218 ? -13.578 -3.678 17.484 1 91.12 218 CYS B O 1
ATOM 4572 N N . ARG B 1 219 ? -14.797 -1.788 17.078 1 91.06 219 ARG B N 1
ATOM 4573 C CA . ARG B 1 219 ? -14.219 -1.506 15.773 1 91.06 219 ARG B CA 1
ATOM 4574 C C . ARG B 1 219 ? -13.703 -0.074 15.703 1 91.06 219 ARG B C 1
ATOM 4576 O O . ARG B 1 219 ? -14.25 0.825 16.344 1 91.06 219 ARG B O 1
ATOM 4583 N N . TYR B 1 220 ? -12.641 0.035 14.961 1 92.12 220 TYR B N 1
ATOM 4584 C CA . TYR B 1 220 ? -12 1.342 14.906 1 92.12 220 TYR B CA 1
ATOM 4585 C C . TYR B 1 220 ? -11.68 1.729 13.469 1 92.12 220 TYR B C 1
ATOM 4587 O O . TYR B 1 220 ? -11.406 0.866 12.625 1 92.12 220 TYR B O 1
ATOM 4595 N N . VAL B 1 221 ? -11.688 2.963 13.172 1 94.5 221 VAL B N 1
ATOM 4596 C CA . VAL B 1 221 ? -11.156 3.523 11.93 1 94.5 221 VAL B CA 1
ATOM 4597 C C . VAL B 1 221 ? -10.367 4.797 12.234 1 94.5 221 VAL B C 1
ATOM 4599 O O . VAL B 1 221 ? -10.781 5.605 13.07 1 94.5 221 VAL B O 1
ATOM 4602 N N . PHE B 1 222 ? -9.195 4.898 11.594 1 94.56 222 PHE B N 1
ATOM 4603 C CA . PHE B 1 222 ? -8.367 6.07 11.852 1 94.56 222 PHE B CA 1
ATOM 4604 C C . PHE B 1 222 ? -7.316 6.242 10.766 1 94.56 222 PHE B C 1
ATOM 4606 O O . PHE B 1 222 ? -6.945 5.277 10.094 1 94.56 222 PHE B O 1
ATOM 4613 N N . LEU B 1 223 ? -6.922 7.469 10.57 1 95.75 223 LEU B N 1
ATOM 4614 C CA . LEU B 1 223 ? -5.719 7.777 9.805 1 95.75 223 LEU B CA 1
ATOM 4615 C C . LEU B 1 223 ? -4.477 7.688 10.68 1 95.75 223 LEU B C 1
ATOM 4617 O O . LEU B 1 223 ? -4.473 8.18 11.812 1 95.75 223 LEU B O 1
ATOM 4621 N N . VAL B 1 224 ? -3.418 7.016 10.109 1 94.5 224 VAL B N 1
ATOM 4622 C CA . VAL B 1 224 ? -2.248 6.852 10.969 1 94.5 224 VAL B CA 1
ATOM 4623 C C . VAL B 1 224 ? -0.982 6.836 10.117 1 94.5 224 VAL B C 1
ATOM 4625 O O . VAL B 1 224 ? -1.013 6.418 8.953 1 94.5 224 VAL B O 1
ATOM 4628 N N . GLU B 1 225 ? 0.056 7.262 10.766 1 95.44 225 GLU B N 1
ATOM 4629 C CA . GLU B 1 225 ? 1.37 7.164 10.141 1 95.44 225 GLU B CA 1
ATOM 4630 C C . GLU B 1 225 ? 1.753 5.707 9.883 1 95.44 225 GLU B C 1
ATOM 4632 O O . GLU B 1 225 ? 1.625 4.863 10.773 1 95.44 225 GLU B O 1
ATOM 4637 N N . THR B 1 226 ? 2.336 5.449 8.727 1 90.44 226 THR B N 1
ATOM 4638 C CA . THR B 1 226 ? 2.664 4.094 8.297 1 90.44 226 THR B CA 1
ATOM 4639 C C . THR B 1 226 ? 3.646 3.441 9.266 1 90.44 226 THR B C 1
ATOM 4641 O O . THR B 1 226 ? 3.543 2.248 9.547 1 90.44 226 THR B O 1
ATOM 4644 N N . LYS B 1 227 ? 4.551 4.203 9.742 1 85.38 227 LYS B N 1
ATOM 4645 C CA . LYS B 1 227 ? 5.566 3.672 10.648 1 85.38 227 LYS B CA 1
ATOM 4646 C C . LYS B 1 227 ? 4.93 3.143 11.93 1 85.38 227 LYS B C 1
ATOM 4648 O O . LYS B 1 227 ? 5.395 2.148 12.492 1 85.38 227 LYS B O 1
ATOM 4653 N N . TRP B 1 228 ? 3.959 3.771 12.383 1 85.56 228 TRP B N 1
ATOM 4654 C CA . TRP B 1 228 ? 3.244 3.355 13.586 1 85.56 228 TRP B CA 1
ATOM 4655 C C . TRP B 1 228 ? 2.594 1.99 13.391 1 85.56 228 TRP B C 1
ATOM 4657 O O . TRP B 1 228 ? 2.641 1.139 14.281 1 85.56 228 TRP B O 1
ATOM 4667 N N . LEU B 1 229 ? 1.999 1.737 12.281 1 79.62 229 LEU B N 1
ATOM 4668 C CA . LEU B 1 229 ? 1.324 0.483 11.969 1 79.62 229 LEU B CA 1
ATOM 4669 C C . LEU B 1 229 ? 2.311 -0.68 11.969 1 79.62 229 LEU B C 1
ATOM 4671 O O . LEU B 1 229 ? 2.012 -1.753 12.5 1 79.62 229 LEU B O 1
ATOM 4675 N N . SER B 1 230 ? 3.438 -0.475 11.422 1 73.62 230 SER B N 1
ATOM 4676 C CA . SER B 1 230 ? 4.418 -1.542 11.258 1 73.62 230 SER B CA 1
ATOM 4677 C C . SER B 1 230 ? 5.086 -1.887 12.586 1 73.62 230 SER B C 1
ATOM 4679 O O . SER B 1 230 ? 5.531 -3.018 12.789 1 73.62 230 SER B O 1
ATOM 4681 N N . THR B 1 231 ? 5.086 -0.935 13.461 1 68.69 231 THR B N 1
ATOM 4682 C CA . THR B 1 231 ? 5.828 -1.144 14.695 1 68.69 231 THR B CA 1
ATOM 4683 C C . THR B 1 231 ? 4.887 -1.536 15.828 1 68.69 231 THR B C 1
ATOM 4685 O O . THR B 1 231 ? 5.266 -2.299 16.719 1 68.69 231 THR B O 1
ATOM 4688 N N . ARG B 1 232 ? 3.787 -1.01 15.75 1 64.25 232 ARG B N 1
ATOM 4689 C CA . ARG B 1 232 ? 2.92 -1.189 16.906 1 64.25 232 ARG B CA 1
ATOM 4690 C C . ARG B 1 232 ? 1.878 -2.273 16.656 1 64.25 232 ARG B C 1
ATOM 4692 O O . ARG B 1 232 ? 1.516 -3.021 17.562 1 64.25 232 ARG B O 1
ATOM 4699 N N . TYR B 1 233 ? 1.414 -2.291 15.469 1 60.38 233 TYR B N 1
ATOM 4700 C CA . TYR B 1 233 ? 0.372 -3.271 15.18 1 60.38 233 TYR B CA 1
ATOM 4701 C C . TYR B 1 233 ? 0.976 -4.578 14.688 1 60.38 233 TYR B C 1
ATOM 4703 O O . TYR B 1 233 ? 1.114 -4.789 13.477 1 60.38 233 TYR B O 1
ATOM 4711 N N . THR B 1 234 ? 1.934 -5.125 15.312 1 54.59 234 THR B N 1
ATOM 4712 C CA . THR B 1 234 ? 2.561 -6.375 14.898 1 54.59 234 THR B CA 1
ATOM 4713 C C . THR B 1 234 ? 1.575 -7.535 15 1 54.59 234 THR B C 1
ATOM 4715 O O . THR B 1 234 ? 1.979 -8.688 15.18 1 54.59 234 THR B O 1
ATOM 4718 N N . GLY B 1 235 ? 0.276 -7.242 14.711 1 53.59 235 GLY B N 1
ATOM 4719 C CA . GLY B 1 235 ? -0.624 -8.383 14.633 1 53.59 235 GLY B CA 1
ATOM 4720 C C . GLY B 1 235 ? -0.993 -8.945 15.992 1 53.59 235 GLY B C 1
ATOM 4721 O O . GLY B 1 235 ? -1.604 -10.016 16.078 1 53.59 235 GLY B O 1
ATOM 4722 N N . ASP B 1 236 ? -0.416 -8.375 16.984 1 50.75 236 ASP B N 1
ATOM 4723 C CA . ASP B 1 236 ? -0.72 -8.977 18.281 1 50.75 236 ASP B CA 1
ATOM 4724 C C . ASP B 1 236 ? -2.207 -8.852 18.609 1 50.75 236 ASP B C 1
ATOM 4726 O O . ASP B 1 236 ? -2.832 -7.84 18.297 1 50.75 236 ASP B O 1
ATOM 4730 N N . SER B 1 237 ? -2.789 -9.961 18.797 1 56.44 237 SER B N 1
ATOM 4731 C CA . SER B 1 237 ? -4.16 -10.227 19.219 1 56.44 237 SER B CA 1
ATOM 4732 C C . SER B 1 237 ? -4.66 -9.148 20.172 1 56.44 237 SER B C 1
ATOM 4734 O O . SER B 1 237 ? -5.867 -9 20.375 1 56.44 237 SER B O 1
ATOM 4736 N N . GLU B 1 238 ? -3.736 -8.352 20.641 1 57.66 238 GLU B N 1
ATOM 4737 C CA . GLU B 1 238 ? -4.176 -7.426 21.672 1 57.66 238 GLU B CA 1
ATOM 4738 C C . GLU B 1 238 ? -5.047 -6.316 21.094 1 57.66 238 GLU B C 1
ATOM 4740 O O . GLU B 1 238 ? -6 -5.863 21.734 1 57.66 238 GLU B O 1
ATOM 4745 N N . TYR B 1 239 ? -4.797 -6.035 19.906 1 58.47 239 TYR B N 1
ATOM 4746 C CA . TYR B 1 239 ? -5.543 -4.914 19.359 1 58.47 239 TYR B CA 1
ATOM 4747 C C . TYR B 1 239 ? -6.938 -5.348 18.922 1 58.47 239 TYR B C 1
ATOM 4749 O O . TYR B 1 239 ? -7.855 -4.527 18.844 1 58.47 239 TYR B O 1
ATOM 4757 N N . LEU B 1 240 ? -6.977 -6.633 18.672 1 65.19 240 LEU B N 1
ATOM 4758 C CA . LEU B 1 240 ? -8.289 -7.133 18.281 1 65.19 240 LEU B CA 1
ATOM 4759 C C . LEU B 1 240 ? -9.266 -7.078 19.453 1 65.19 240 LEU B C 1
ATOM 4761 O O . LEU B 1 240 ? -10.484 -7.098 19.266 1 65.19 240 LEU B O 1
ATOM 4765 N N . ASN B 1 241 ? -8.695 -6.812 20.594 1 70.44 241 ASN B N 1
ATOM 4766 C CA . ASN B 1 241 ? -9.57 -6.797 21.75 1 70.44 241 ASN B CA 1
ATOM 4767 C C . ASN B 1 241 ? -9.57 -5.43 22.438 1 70.44 241 ASN B C 1
ATOM 4769 O O . ASN B 1 241 ? -9.953 -5.309 23.594 1 70.44 241 ASN B O 1
ATOM 4773 N N . TRP B 1 242 ? -9.297 -4.453 21.688 1 77.25 242 TRP B N 1
ATOM 4774 C CA . TRP B 1 242 ? -9.297 -3.105 22.25 1 77.25 242 TRP B CA 1
ATOM 4775 C C . TRP B 1 242 ? -10.719 -2.598 22.453 1 77.25 242 TRP B C 1
ATOM 4777 O O . TRP B 1 242 ? -11.586 -2.816 21.594 1 77.25 242 TRP B O 1
ATOM 4787 N N . THR B 1 243 ? -10.859 -1.995 23.656 1 84.62 243 THR B N 1
ATOM 4788 C CA . THR B 1 243 ? -12.188 -1.454 23.906 1 84.62 243 THR B CA 1
ATOM 4789 C C . THR B 1 243 ? -12.102 0.01 24.328 1 84.62 243 THR B C 1
ATOM 4791 O O . THR B 1 243 ? -13.125 0.674 24.5 1 84.62 243 THR B O 1
ATOM 4794 N N . LYS B 1 244 ? -10.898 0.487 24.406 1 87.69 244 LYS B N 1
ATOM 4795 C CA . LYS B 1 244 ? -10.734 1.849 24.906 1 87.69 244 LYS B CA 1
ATOM 4796 C C . LYS B 1 244 ? -10.391 2.811 23.766 1 87.69 244 LYS B C 1
ATOM 4798 O O . LYS B 1 244 ? -9.922 2.387 22.719 1 87.69 244 LYS B O 1
ATOM 4803 N N . ASP B 1 245 ? -10.641 4.074 24.078 1 90.44 245 ASP B N 1
ATOM 4804 C CA . ASP B 1 245 ? -10.25 5.125 23.141 1 90.44 245 ASP B CA 1
ATOM 4805 C C . ASP B 1 245 ? -8.734 5.301 23.109 1 90.44 245 ASP B C 1
ATOM 4807 O O . ASP B 1 245 ? -8.062 5.145 24.125 1 90.44 245 ASP B O 1
ATOM 4811 N N . PHE B 1 246 ? -8.281 5.566 21.922 1 88.25 246 PHE B N 1
ATOM 4812 C CA . PHE B 1 246 ? -6.859 5.871 21.797 1 88.25 246 PHE B CA 1
ATOM 4813 C C . PHE B 1 246 ? -6.617 6.883 20.688 1 88.25 246 PHE B C 1
ATOM 4815 O O . PHE B 1 246 ? -7.512 7.152 19.875 1 88.25 246 PHE B O 1
ATOM 4822 N N . ALA B 1 247 ? -5.441 7.484 20.781 1 90.62 247 ALA B N 1
ATOM 4823 C CA . ALA B 1 247 ? -5.008 8.422 19.75 1 90.62 247 ALA B CA 1
ATOM 4824 C C . ALA B 1 247 ? -3.795 7.883 19 1 90.62 247 ALA B C 1
ATOM 4826 O O . ALA B 1 247 ? -3.039 7.062 19.516 1 90.62 247 ALA B O 1
ATOM 4827 N N . VAL B 1 248 ? -3.729 8.289 17.766 1 92 248 VAL B N 1
ATOM 4828 C CA . VAL B 1 248 ? -2.648 7.801 16.922 1 92 248 VAL B CA 1
ATOM 4829 C C . VAL B 1 248 ? -1.935 8.977 16.266 1 92 248 VAL B C 1
ATOM 4831 O O . VAL B 1 248 ? -2.527 10.039 16.062 1 92 248 VAL B O 1
ATOM 4834 N N . PRO B 1 249 ? -0.667 8.734 15.984 1 95.31 249 PRO B N 1
ATOM 4835 C CA . PRO B 1 249 ? 0.057 9.797 15.281 1 95.31 249 PRO B CA 1
ATOM 4836 C C . PRO B 1 249 ? -0.338 9.906 13.812 1 95.31 249 PRO B C 1
ATOM 4838 O O . PRO B 1 249 ? -0.539 8.891 13.148 1 95.31 249 PRO B O 1
ATOM 4841 N N . VAL B 1 250 ? -0.481 11.094 13.367 1 96.81 250 VAL B N 1
ATOM 4842 C CA . VAL B 1 250 ? -0.765 11.398 11.969 1 96.81 250 VAL B CA 1
ATOM 4843 C C . VAL B 1 250 ? 0.22 12.453 11.461 1 96.81 250 VAL B C 1
ATOM 4845 O O . VAL B 1 250 ? 0.614 13.352 12.203 1 96.81 250 VAL B O 1
ATOM 4848 N N . ILE B 1 251 ? 0.556 12.297 10.18 1 98.19 251 ILE B N 1
ATOM 4849 C CA . ILE B 1 251 ? 1.496 13.25 9.602 1 98.19 251 ILE B CA 1
ATOM 4850 C C . ILE B 1 251 ? 0.747 14.242 8.711 1 98.19 251 ILE B C 1
ATOM 4852 O O . ILE B 1 251 ? -0.077 13.844 7.887 1 98.19 251 ILE B O 1
ATOM 4856 N N . LEU B 1 252 ? 1.081 15.477 8.906 1 98.12 252 LEU B N 1
ATOM 4857 C CA . LEU B 1 252 ? 0.561 16.547 8.07 1 98.12 252 LEU B CA 1
ATOM 4858 C C . LEU B 1 252 ? 1.671 17.172 7.227 1 98.12 252 LEU B C 1
ATOM 4860 O O . LEU B 1 252 ? 2.746 17.484 7.746 1 98.12 252 LEU B O 1
ATOM 4864 N N . ASP B 1 253 ? 1.373 17.281 5.973 1 98.12 253 ASP B N 1
ATOM 4865 C CA . ASP B 1 253 ? 2.244 18.062 5.098 1 98.12 253 ASP B CA 1
ATOM 4866 C C . ASP B 1 253 ? 1.839 19.531 5.094 1 98.12 253 ASP B C 1
ATOM 4868 O O . ASP B 1 253 ? 0.715 19.875 4.719 1 98.12 253 ASP B O 1
ATOM 4872 N N . TRP B 1 254 ? 2.754 20.359 5.496 1 98 254 TRP B N 1
ATOM 4873 C CA . TRP B 1 254 ? 2.426 21.781 5.387 1 98 254 TRP B CA 1
ATOM 4874 C C . TRP B 1 254 ? 3.256 22.438 4.293 1 98 254 TRP B C 1
ATOM 4876 O O . TRP B 1 254 ? 4.316 21.938 3.918 1 98 254 TRP B O 1
ATOM 4886 N N . ALA B 1 255 ? 2.73 23.5 3.721 1 98.25 255 ALA B N 1
ATOM 4887 C CA . ALA B 1 255 ? 3.33 24.344 2.689 1 98.25 255 ALA B CA 1
ATOM 4888 C C . ALA B 1 255 ? 2.707 25.734 2.689 1 98.25 255 ALA B C 1
ATOM 4890 O O . ALA B 1 255 ? 1.683 25.969 3.334 1 98.25 255 ALA B O 1
ATOM 4891 N N . ILE B 1 256 ? 3.477 26.625 2.133 1 98.06 256 ILE B N 1
ATOM 4892 C CA . ILE B 1 256 ? 2.865 27.922 1.87 1 98.06 256 ILE B CA 1
ATOM 4893 C C . ILE B 1 256 ? 1.871 27.812 0.717 1 98.06 256 ILE B C 1
ATOM 4895 O O . ILE B 1 256 ? 2.264 27.578 -0.428 1 98.06 256 ILE B O 1
ATOM 4899 N N . ARG B 1 257 ? 0.551 27.953 1.026 1 96.94 257 ARG B N 1
ATOM 4900 C CA . ARG B 1 257 ? -0.449 27.578 0.033 1 96.94 257 ARG B CA 1
ATOM 4901 C C . ARG B 1 257 ? -1.284 28.781 -0.386 1 96.94 257 ARG B C 1
ATOM 4903 O O . ARG B 1 257 ? -2.375 28.625 -0.94 1 96.94 257 ARG B O 1
ATOM 4910 N N . ASN B 1 258 ? -0.833 29.953 -0.061 1 95.12 258 ASN B N 1
ATOM 4911 C CA . ASN B 1 258 ? -1.526 31.156 -0.517 1 95.12 258 ASN B CA 1
ATOM 4912 C C . ASN B 1 258 ? -1.403 31.328 -2.027 1 95.12 258 ASN B C 1
ATOM 4914 O O . ASN B 1 258 ? -2.174 32.094 -2.633 1 95.12 258 ASN B O 1
ATOM 4918 N N . VAL B 1 259 ? -0.413 30.703 -2.564 1 94.75 259 VAL B N 1
ATOM 4919 C CA . VAL B 1 259 ? -0.253 30.641 -4.012 1 94.75 259 VAL B CA 1
ATOM 4920 C C . VAL B 1 259 ? -0.007 29.203 -4.441 1 94.75 259 VAL B C 1
ATOM 4922 O O . VAL B 1 259 ? 0.216 28.328 -3.598 1 94.75 259 VAL B O 1
ATOM 4925 N N . GLY B 1 260 ? 0.043 28.984 -5.738 1 93.94 260 GLY B N 1
ATOM 4926 C CA . GLY B 1 260 ? -0.01 27.625 -6.23 1 93.94 260 GLY B CA 1
ATOM 4927 C C . GLY B 1 260 ? 1.354 26.969 -6.316 1 93.94 260 GLY B C 1
ATOM 4928 O O . GLY B 1 260 ? 1.468 25.734 -6.219 1 93.94 260 GLY B O 1
ATOM 4929 N N . ASN B 1 261 ? 2.33 27.766 -6.582 1 96.56 261 ASN B N 1
ATOM 4930 C CA . ASN B 1 261 ? 3.654 27.203 -6.824 1 96.56 261 ASN B CA 1
ATOM 4931 C C . ASN B 1 261 ? 4.746 28.25 -6.695 1 96.56 261 ASN B C 1
ATOM 4933 O O . ASN B 1 261 ? 4.461 29.422 -6.402 1 96.56 261 ASN B O 1
ATOM 4937 N N . CYS B 1 262 ? 5.988 27.812 -6.914 1 97.44 262 CYS B N 1
ATOM 4938 C CA . CYS B 1 262 ? 7.148 28.688 -6.75 1 97.44 262 CYS B CA 1
ATOM 4939 C C . CYS B 1 262 ? 7.137 29.812 -7.785 1 97.44 262 CYS B C 1
ATOM 4941 O O . CYS B 1 262 ? 7.488 30.953 -7.477 1 97.44 262 CYS B O 1
ATOM 4943 N N . SER B 1 263 ? 6.82 29.484 -9.008 1 96.56 263 SER B N 1
ATOM 4944 C CA . SER B 1 263 ? 6.773 30.484 -10.062 1 96.56 263 SER B CA 1
ATOM 4945 C C . SER B 1 263 ? 5.816 31.625 -9.703 1 96.56 263 SER B C 1
ATOM 4947 O O . SER B 1 263 ? 6.16 32.781 -9.844 1 96.56 263 SER B O 1
ATOM 4949 N N . ALA B 1 264 ? 4.688 31.266 -9.234 1 95.88 264 ALA B N 1
ATOM 4950 C CA . ALA B 1 264 ? 3.711 32.25 -8.805 1 95.88 264 ALA B CA 1
ATOM 4951 C C . ALA B 1 264 ? 4.207 33.031 -7.574 1 95.88 264 ALA B C 1
ATOM 4953 O O . ALA B 1 264 ? 4.004 34.219 -7.457 1 95.88 264 ALA B O 1
ATOM 4954 N N . ALA B 1 265 ? 4.805 32.344 -6.691 1 96.25 265 ALA B N 1
ATOM 4955 C CA . ALA B 1 265 ? 5.301 32.938 -5.449 1 96.25 265 ALA B CA 1
ATOM 4956 C C . ALA B 1 265 ? 6.355 34 -5.734 1 96.25 265 ALA B C 1
ATOM 4958 O O . ALA B 1 265 ? 6.363 35.062 -5.105 1 96.25 265 ALA B O 1
ATOM 4959 N N . ARG B 1 266 ? 7.223 33.75 -6.617 1 94 266 ARG B N 1
ATOM 4960 C CA . ARG B 1 266 ? 8.344 34.656 -6.93 1 94 266 ARG B CA 1
ATOM 4961 C C . ARG B 1 266 ? 7.852 35.938 -7.594 1 94 266 ARG B C 1
ATOM 4963 O O . ARG B 1 266 ? 8.555 36.938 -7.586 1 94 266 ARG B O 1
ATOM 4970 N N . ARG B 1 267 ? 6.746 35.844 -8.141 1 93.69 267 ARG B N 1
ATOM 4971 C CA . ARG B 1 267 ? 6.191 37.031 -8.789 1 93.69 267 ARG B CA 1
ATOM 4972 C C . ARG B 1 267 ? 5.719 38.031 -7.766 1 93.69 267 ARG B C 1
ATOM 4974 O O . ARG B 1 267 ? 5.641 39.219 -8.062 1 93.69 267 ARG B O 1
ATOM 4981 N N . ASN B 1 268 ? 5.328 37.562 -6.668 1 87.88 268 ASN B N 1
ATOM 4982 C CA . ASN B 1 268 ? 4.953 38.438 -5.578 1 87.88 268 ASN B CA 1
ATOM 4983 C C . ASN B 1 268 ? 6.055 38.531 -4.527 1 87.88 268 ASN B C 1
ATOM 4985 O O . ASN B 1 268 ? 5.992 37.875 -3.49 1 87.88 268 ASN B O 1
ATOM 4989 N N . THR B 1 269 ? 6.879 39.469 -4.633 1 83.56 269 THR B N 1
ATOM 4990 C CA . THR B 1 269 ? 8.102 39.562 -3.84 1 83.56 269 THR B CA 1
ATOM 4991 C C . THR B 1 269 ? 7.777 39.969 -2.4 1 83.56 269 THR B C 1
ATOM 4993 O O . THR B 1 269 ? 8.484 39.562 -1.472 1 83.56 269 THR B O 1
ATOM 499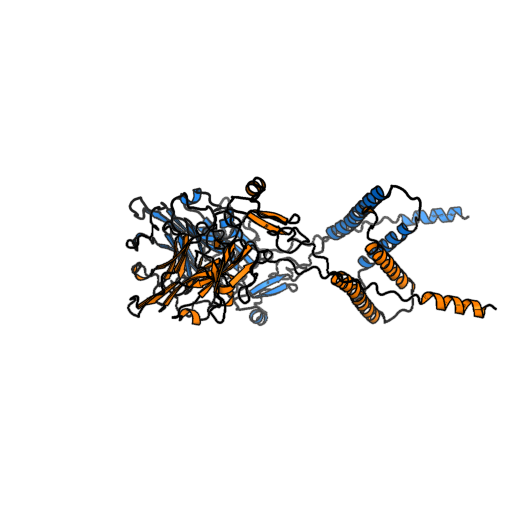6 N N . THR B 1 270 ? 6.703 40.688 -2.221 1 86 270 THR B N 1
ATOM 4997 C CA . THR B 1 270 ? 6.383 41.156 -0.885 1 86 270 THR B CA 1
ATOM 4998 C C . THR B 1 270 ? 5.867 40.031 -0.002 1 86 270 THR B C 1
ATOM 5000 O O . THR B 1 270 ? 6.086 40.031 1.212 1 86 270 THR B O 1
ATOM 5003 N N . ASP B 1 271 ? 5.277 39.094 -0.647 1 91.44 271 ASP B N 1
ATOM 5004 C CA . ASP B 1 271 ? 4.656 38.031 0.128 1 91.44 271 ASP B CA 1
ATOM 5005 C C . ASP B 1 271 ? 5.438 36.719 -0.007 1 91.44 271 ASP B C 1
ATOM 5007 O O . ASP B 1 271 ? 4.961 35.656 0.398 1 91.44 271 ASP B O 1
ATOM 5011 N N . TYR B 1 272 ? 6.57 36.844 -0.59 1 95.19 272 TYR B N 1
ATOM 5012 C CA . TYR B 1 272 ? 7.402 35.656 -0.817 1 95.19 272 TYR B CA 1
ATOM 5013 C C . TYR B 1 272 ? 7.965 35.125 0.495 1 95.19 272 TYR B C 1
ATOM 5015 O O . TYR B 1 272 ? 8.586 35.875 1.255 1 95.19 272 TYR B O 1
ATOM 5023 N N . ALA B 1 273 ? 7.773 33.875 0.75 1 97.06 273 ALA B N 1
ATOM 5024 C CA . ALA B 1 273 ? 8.023 33.344 2.082 1 97.06 273 ALA B CA 1
ATOM 5025 C C . ALA B 1 273 ? 9.492 32.969 2.256 1 97.06 273 ALA B C 1
ATOM 5027 O O . ALA B 1 273 ? 10 32.938 3.379 1 97.06 273 ALA B O 1
ATOM 5028 N N . CYS B 1 274 ? 10.172 32.562 1.19 1 96.62 274 CYS B N 1
ATOM 5029 C CA . CYS B 1 274 ? 11.578 32.156 1.288 1 96.62 274 CYS B CA 1
ATOM 5030 C C . CYS B 1 274 ? 12.469 33.406 1.443 1 96.62 274 CYS B C 1
ATOM 5032 O O . CYS B 1 274 ? 13.062 33.875 0.47 1 96.62 274 CYS B O 1
ATOM 5034 N N . GLN B 1 275 ? 12.703 33.75 2.6 1 94.25 275 GLN B N 1
ATOM 5035 C CA . GLN B 1 275 ? 13.297 35.062 2.896 1 94.25 275 GLN B CA 1
ATOM 5036 C C . GLN B 1 275 ? 14.82 35 2.91 1 94.25 275 GLN B C 1
ATOM 5038 O O . GLN B 1 275 ? 15.5 36 2.703 1 94.25 275 GLN B O 1
ATOM 5043 N N . SER B 1 276 ? 15.289 33.812 3.199 1 93.06 276 SER B N 1
ATOM 5044 C CA . SER B 1 276 ? 16.75 33.688 3.219 1 93.06 276 SER B CA 1
ATOM 5045 C C . SER B 1 276 ? 17.312 33.656 1.806 1 93.06 276 SER B C 1
ATOM 5047 O O . SER B 1 276 ? 16.812 32.969 0.928 1 93.06 276 SER B O 1
ATOM 5049 N N . MET B 1 277 ? 18.406 34.375 1.64 1 92 277 MET B N 1
ATOM 5050 C CA . MET B 1 277 ? 19.031 34.438 0.328 1 92 277 MET B CA 1
ATOM 5051 C C . MET B 1 277 ? 19.625 33.094 -0.056 1 92 277 MET B C 1
ATOM 5053 O O . MET B 1 277 ? 19.797 32.812 -1.24 1 92 277 MET B O 1
ATOM 5057 N N . LEU B 1 278 ? 19.922 32.344 0.903 1 93.44 278 LEU B N 1
ATOM 5058 C CA . LEU B 1 278 ? 20.547 31.047 0.687 1 93.44 278 LEU B CA 1
ATOM 5059 C C . LEU B 1 278 ? 19.5 29.922 0.76 1 93.44 278 LEU B C 1
ATOM 5061 O O . LEU B 1 278 ? 19.75 28.891 1.374 1 93.44 278 LEU B O 1
ATOM 5065 N N . SER B 1 279 ? 18.359 30.188 0.246 1 95.31 279 SER B N 1
ATOM 5066 C CA . SER B 1 279 ? 17.281 29.203 0.255 1 95.31 279 SER B CA 1
ATOM 5067 C C . SER B 1 279 ? 16.703 29 -1.143 1 95.31 279 SER B C 1
ATOM 5069 O O . SER B 1 279 ? 16.922 29.828 -2.035 1 95.31 279 SER B O 1
ATOM 5071 N N . ASP B 1 280 ? 16.141 27.875 -1.316 1 96.25 280 ASP B N 1
ATOM 5072 C CA . ASP B 1 280 ? 15.492 27.516 -2.574 1 96.25 280 ASP B CA 1
ATOM 5073 C C . ASP B 1 280 ? 14 27.297 -2.375 1 96.25 280 ASP B C 1
ATOM 5075 O O . ASP B 1 280 ? 13.562 26.844 -1.314 1 96.25 280 ASP B O 1
ATOM 5079 N N . CYS B 1 281 ? 13.312 27.703 -3.408 1 97.25 281 CYS B N 1
ATOM 5080 C CA . CYS B 1 281 ? 11.875 27.453 -3.453 1 97.25 281 CYS B CA 1
ATOM 5081 C C . CYS B 1 281 ? 11.586 26.109 -4.113 1 97.25 281 CYS B C 1
ATOM 5083 O O . CYS B 1 281 ? 12.094 25.828 -5.199 1 97.25 281 CYS B O 1
ATOM 5085 N N . ILE B 1 282 ? 10.789 25.266 -3.432 1 97.38 282 ILE B N 1
ATOM 5086 C CA . ILE B 1 282 ? 10.43 23.953 -3.949 1 97.38 282 ILE B CA 1
ATOM 5087 C C . ILE B 1 282 ? 8.906 23.812 -3.998 1 97.38 282 ILE B C 1
ATOM 5089 O O . ILE B 1 282 ? 8.227 24.031 -2.996 1 97.38 282 ILE B O 1
ATOM 5093 N N . ASP B 1 283 ? 8.406 23.406 -5.125 1 97.31 283 ASP B N 1
ATOM 5094 C CA . ASP B 1 283 ? 6.969 23.188 -5.238 1 97.31 283 ASP B CA 1
ATOM 5095 C C . ASP B 1 283 ? 6.512 22.031 -4.348 1 97.31 283 ASP B C 1
ATOM 5097 O O . ASP B 1 283 ? 7.215 21.031 -4.211 1 97.31 283 ASP B O 1
ATOM 5101 N N . SER B 1 284 ? 5.336 22.203 -3.779 1 96.12 284 SER B N 1
ATOM 5102 C CA . SER B 1 284 ? 4.77 21.141 -2.953 1 96.12 284 SER B CA 1
ATOM 5103 C C . SER B 1 284 ? 4.473 19.891 -3.783 1 96.12 284 SER B C 1
ATOM 5105 O O . SER B 1 284 ? 3.994 20 -4.914 1 96.12 284 SER B O 1
ATOM 5107 N N . GLU B 1 285 ? 4.727 18.703 -3.186 1 91.44 285 GLU B N 1
ATOM 5108 C CA . GLU B 1 285 ? 4.426 17.422 -3.846 1 91.44 285 GLU B CA 1
ATOM 5109 C C . GLU B 1 285 ? 3.004 16.969 -3.537 1 91.44 285 GLU B C 1
ATOM 5111 O O . GLU B 1 285 ? 2.449 16.125 -4.25 1 91.44 285 GLU B O 1
ATOM 5116 N N . ASP B 1 286 ? 2.475 17.469 -2.482 1 91.94 286 ASP B N 1
ATOM 5117 C CA . ASP B 1 286 ? 1.121 17.156 -2.045 1 91.94 286 ASP B CA 1
ATOM 5118 C C . ASP B 1 286 ? 0.191 18.344 -2.195 1 91.94 286 ASP B C 1
ATOM 5120 O O . ASP B 1 286 ? 0.068 19.172 -1.278 1 91.94 286 ASP B O 1
ATOM 5124 N N . GLY B 1 287 ? -0.441 18.406 -3.314 1 90.44 287 GLY B N 1
ATOM 5125 C CA . GLY B 1 287 ? -1.335 19.531 -3.549 1 90.44 287 GLY B CA 1
ATOM 5126 C C . GLY B 1 287 ? -0.607 20.797 -3.959 1 90.44 287 GLY B C 1
ATOM 5127 O O . GLY B 1 287 ? 0.553 20.75 -4.375 1 90.44 287 GLY B O 1
ATOM 5128 N N . THR B 1 288 ? -1.308 21.875 -3.814 1 94.06 288 THR B N 1
ATOM 5129 C CA . THR B 1 288 ? -0.763 23.156 -4.234 1 94.06 288 THR B CA 1
ATOM 5130 C C . THR B 1 288 ? 0.115 23.766 -3.141 1 94.06 288 THR B C 1
ATOM 5132 O O . THR B 1 288 ? 0.034 23.359 -1.979 1 94.06 288 THR B O 1
ATOM 5135 N N . GLY B 1 289 ? 1.002 24.641 -3.65 1 97.31 289 GLY B N 1
ATOM 5136 C CA . GLY B 1 289 ? 1.83 25.375 -2.703 1 97.31 289 GLY B CA 1
ATOM 5137 C C . GLY B 1 289 ? 3.316 25.156 -2.912 1 97.31 289 GLY B C 1
ATOM 5138 O O . GLY B 1 289 ? 3.719 24.484 -3.865 1 97.31 289 GLY B O 1
ATOM 5139 N N . TYR B 1 290 ? 4.016 25.781 -2.002 1 97.75 290 TYR B N 1
ATOM 5140 C CA . TYR B 1 290 ? 5.465 25.656 -2.088 1 97.75 290 TYR B CA 1
ATOM 5141 C C . TYR B 1 290 ? 6.094 25.672 -0.7 1 97.75 290 TYR B C 1
ATOM 5143 O O . TYR B 1 290 ? 5.422 25.969 0.292 1 97.75 290 TYR B O 1
ATOM 5151 N N . ARG B 1 291 ? 7.27 25.297 -0.666 1 98.06 291 ARG B N 1
ATOM 5152 C CA . ARG B 1 291 ? 8.062 25.297 0.557 1 98.06 291 ARG B CA 1
ATOM 5153 C C . ARG B 1 291 ? 9.461 25.844 0.298 1 98.06 291 ARG B C 1
ATOM 5155 O O . ARG B 1 291 ? 9.891 25.953 -0.853 1 98.06 291 ARG B O 1
ATOM 5162 N N . CYS B 1 292 ? 10.07 26.203 1.337 1 97.62 292 CYS B N 1
ATOM 5163 C CA . CYS B 1 292 ? 11.43 26.719 1.25 1 97.62 292 CYS B CA 1
ATOM 5164 C C . CYS B 1 292 ? 12.422 25.781 1.908 1 97.62 292 CYS B C 1
ATOM 5166 O O . CYS B 1 292 ? 12.125 25.172 2.938 1 97.62 292 CYS B O 1
ATOM 5168 N N . ASN B 1 293 ? 13.531 25.625 1.265 1 96.44 293 ASN B N 1
ATOM 5169 C CA . ASN B 1 293 ? 14.633 24.875 1.839 1 96.44 293 ASN B CA 1
ATOM 5170 C C . ASN B 1 293 ? 15.953 25.625 1.727 1 96.44 293 ASN B C 1
ATOM 5172 O O . ASN B 1 293 ? 16.219 26.281 0.716 1 96.44 293 ASN B O 1
ATOM 5176 N N . CYS B 1 294 ? 16.703 25.5 2.799 1 94.88 294 CYS B N 1
ATOM 5177 C CA . CYS B 1 294 ? 18.047 26.031 2.635 1 94.88 294 CYS B CA 1
ATOM 5178 C C . CYS B 1 294 ? 18.781 25.312 1.516 1 94.88 294 CYS B C 1
ATOM 5180 O O . CYS B 1 294 ? 18.641 24.094 1.354 1 94.88 294 CYS B O 1
ATOM 5182 N N . SER B 1 295 ? 19.531 26.078 0.842 1 93.06 295 SER B N 1
ATOM 5183 C CA . SER B 1 295 ? 20.281 25.531 -0.275 1 93.06 295 SER B CA 1
ATOM 5184 C C . SER B 1 295 ? 21.281 24.469 0.201 1 93.06 295 SER B C 1
ATOM 5186 O O . SER B 1 295 ? 21.594 24.406 1.391 1 93.06 295 SER B O 1
ATOM 5188 N N . LYS B 1 296 ? 21.672 23.609 -0.772 1 90.81 296 LYS B N 1
ATOM 5189 C CA . LYS B 1 296 ? 22.625 22.562 -0.428 1 90.81 296 LYS B CA 1
ATOM 5190 C C . LYS B 1 296 ? 23.859 23.141 0.244 1 90.81 296 LYS B C 1
ATOM 5192 O O . LYS B 1 296 ? 24.422 24.141 -0.227 1 90.81 296 LYS B O 1
ATOM 5197 N N . GLY B 1 297 ? 24.312 22.547 1.319 1 87 297 GLY B N 1
ATOM 5198 C CA . GLY B 1 297 ? 25.484 23.047 2.041 1 87 297 GLY B CA 1
ATOM 5199 C C . GLY B 1 297 ? 25.141 24.031 3.139 1 87 297 GLY B C 1
ATOM 5200 O O . GLY B 1 297 ? 26.016 24.469 3.883 1 87 297 GLY B O 1
ATOM 5201 N N . TYR B 1 298 ? 23.875 24.422 3.191 1 89.38 298 TYR B N 1
ATOM 5202 C CA . TYR B 1 298 ? 23.406 25.375 4.207 1 89.38 298 TYR B CA 1
ATOM 5203 C C . TYR B 1 298 ? 22.328 24.75 5.086 1 89.38 298 TYR B C 1
ATOM 5205 O O . TYR B 1 298 ? 21.672 23.797 4.684 1 89.38 298 TYR B O 1
ATOM 5213 N N . GLU B 1 299 ? 22.25 25.219 6.355 1 90.31 299 GLU B N 1
ATOM 5214 C CA . GLU B 1 299 ? 21.234 24.75 7.293 1 90.31 299 GLU B CA 1
ATOM 5215 C C . GLU B 1 299 ? 20.594 25.922 8.039 1 90.31 299 GLU B C 1
ATOM 5217 O O . GLU B 1 299 ? 21.141 27.031 8.039 1 90.31 299 GLU B O 1
ATOM 5222 N N . GLY B 1 300 ? 19.344 25.578 8.578 1 92.06 300 GLY B N 1
ATOM 5223 C CA . GLY B 1 300 ? 18.641 26.594 9.328 1 92.06 300 GLY B CA 1
ATOM 5224 C C . GLY B 1 300 ? 17.203 26.781 8.883 1 92.06 300 GLY B C 1
ATOM 5225 O O . GLY B 1 300 ? 16.531 25.812 8.508 1 92.06 300 GLY B O 1
ATOM 5226 N N . ASN B 1 301 ? 16.688 28.031 9.062 1 95.62 301 ASN B N 1
ATOM 5227 C CA . ASN B 1 301 ? 15.297 28.328 8.75 1 95.62 301 ASN B CA 1
ATOM 5228 C C . ASN B 1 301 ? 15.172 29.25 7.543 1 95.62 301 ASN B C 1
ATOM 5230 O O . ASN B 1 301 ? 15.398 30.453 7.648 1 95.62 301 ASN B O 1
ATOM 5234 N N . PRO B 1 302 ? 14.758 28.703 6.457 1 96.81 302 PRO B N 1
ATOM 5235 C CA . PRO B 1 302 ? 14.727 29.469 5.211 1 96.81 302 PRO B CA 1
ATOM 5236 C C . PRO B 1 302 ? 13.648 30.547 5.215 1 96.81 302 PRO B C 1
ATOM 5238 O O . PRO B 1 302 ? 13.633 31.406 4.336 1 96.81 302 PRO B O 1
ATOM 5241 N N . TYR B 1 303 ? 12.797 30.594 6.176 1 97.44 303 TYR B N 1
ATOM 5242 C CA . TYR B 1 303 ? 11.68 31.531 6.223 1 97.44 303 TYR B CA 1
ATOM 5243 C C . TYR B 1 303 ? 12.062 32.812 6.953 1 97.44 303 TYR B C 1
ATOM 5245 O O . TYR B 1 303 ? 11.289 33.781 6.984 1 97.44 303 TYR B O 1
ATOM 5253 N N . LEU B 1 304 ? 13.188 32.844 7.547 1 95.44 304 LEU B N 1
ATOM 5254 C CA . LEU B 1 304 ? 13.727 34 8.234 1 95.44 304 LEU B CA 1
ATOM 5255 C C . LEU B 1 304 ? 14.828 34.656 7.406 1 95.44 304 LEU B C 1
ATOM 5257 O O . LEU B 1 304 ? 15.602 33.969 6.742 1 95.44 304 LEU B O 1
ATOM 5261 N N . GLN B 1 305 ? 14.812 35.969 7.719 1 89.25 305 GLN B N 1
ATOM 5262 C CA . GLN B 1 305 ? 15.883 36.719 7.059 1 89.25 305 GLN B CA 1
ATOM 5263 C C . GLN B 1 305 ? 17.25 36.25 7.555 1 89.25 305 GLN B C 1
ATOM 5265 O O . GLN B 1 305 ? 17.5 36.188 8.766 1 89.25 305 GLN B O 1
ATOM 5270 N N . ASP B 1 306 ? 18.156 35.688 6.797 1 87.88 306 ASP B N 1
ATOM 5271 C CA . ASP B 1 306 ? 19.484 35.156 7.102 1 87.88 306 ASP B CA 1
ATOM 5272 C C . ASP B 1 306 ? 19.391 33.844 7.883 1 87.88 306 ASP B C 1
ATOM 5274 O O . ASP B 1 306 ? 20.219 33.594 8.758 1 87.88 306 ASP B O 1
ATOM 5278 N N . GLY B 1 307 ? 18.328 33.219 7.691 1 92.44 307 GLY B N 1
ATOM 5279 C CA . GLY B 1 307 ? 18.062 32 8.453 1 92.44 307 GLY B CA 1
ATOM 5280 C C . GLY B 1 307 ? 18.906 30.828 8.008 1 92.44 307 GLY B C 1
ATOM 5281 O O . GLY B 1 307 ? 19.078 29.859 8.758 1 92.44 307 GLY B O 1
ATOM 5282 N N . CYS B 1 308 ? 19.328 30.828 6.816 1 92.94 308 CYS B N 1
ATOM 5283 C CA . CYS B 1 308 ? 20.172 29.766 6.301 1 92.94 308 CYS B CA 1
ATOM 5284 C C . CYS B 1 308 ? 21.656 30.125 6.426 1 92.94 308 CYS B C 1
ATOM 5286 O O . CYS B 1 308 ? 22.062 31.203 6.016 1 92.94 308 CYS B O 1
ATOM 5288 N N . ARG B 1 309 ? 22.406 29.219 6.973 1 88.12 309 ARG B N 1
ATOM 5289 C CA . ARG B 1 309 ? 23.844 29.453 7.191 1 88.12 309 ARG B CA 1
ATOM 5290 C C . ARG B 1 309 ? 24.672 28.25 6.754 1 88.12 309 ARG B C 1
ATOM 5292 O O . ARG B 1 309 ? 24.172 27.109 6.77 1 88.12 309 ARG B O 1
ATOM 5299 N N . GLY B 1 310 ? 25.859 28.547 6.191 1 81.81 310 GLY B N 1
ATOM 5300 C CA . GLY B 1 310 ? 26.75 27.484 5.719 1 81.81 310 GLY B CA 1
ATOM 5301 C C . GLY B 1 310 ? 27.109 26.5 6.805 1 81.81 310 GLY B C 1
ATOM 5302 O O . GLY B 1 310 ? 27.25 26.859 7.973 1 81.81 310 GLY B O 1
ATOM 5303 N N . ILE B 1 311 ? 26.938 25.203 6.379 1 65.81 311 ILE B N 1
ATOM 5304 C CA . ILE B 1 311 ? 27.391 24.156 7.297 1 65.81 311 ILE B CA 1
ATOM 5305 C C . ILE B 1 311 ? 28.906 24.219 7.438 1 65.81 311 ILE B C 1
ATOM 5307 O O . ILE B 1 311 ? 29.641 24.234 6.438 1 65.81 311 ILE B O 1
ATOM 5311 N N . HIS B 1 312 ? 29.484 25.062 8.156 1 54.56 312 HIS B N 1
ATOM 5312 C CA . HIS B 1 312 ? 30.922 24.969 8.289 1 54.56 312 HIS B CA 1
ATOM 5313 C C . HIS B 1 312 ? 31.359 23.547 8.594 1 54.56 312 HIS B C 1
ATOM 5315 O O . HIS B 1 312 ? 30.844 22.922 9.531 1 54.56 312 HIS B O 1
ATOM 5321 N N . PRO B 1 313 ? 31.781 22.859 7.5 1 46.44 313 PRO B N 1
ATOM 5322 C CA . PRO B 1 313 ? 32.312 21.547 7.891 1 46.44 313 PRO B CA 1
ATOM 5323 C C . PRO B 1 313 ? 33.031 21.578 9.234 1 46.44 313 PRO B C 1
ATOM 5325 O O . PRO B 1 313 ? 33.781 22.516 9.516 1 46.44 313 PRO B O 1
ATOM 5328 N N . CYS B 1 314 ? 32.438 21.203 10.188 1 44.84 314 CYS B N 1
ATOM 5329 C CA . CYS B 1 314 ? 33.188 21.141 11.43 1 44.84 314 CYS B CA 1
ATOM 5330 C C . CYS B 1 314 ? 34.656 20.812 11.156 1 44.84 314 CYS B C 1
ATOM 5332 O O . CYS B 1 314 ? 34.969 19.859 10.445 1 44.84 314 CYS B O 1
ATOM 5334 N N . PRO B 1 315 ? 35.531 21.719 11.328 1 41.16 315 PRO B N 1
ATOM 5335 C CA . PRO B 1 315 ? 36.938 21.391 11.297 1 41.16 315 PRO B CA 1
ATOM 5336 C C . PRO B 1 315 ? 37.219 19.984 11.828 1 41.16 315 PRO B C 1
ATOM 5338 O O . PRO B 1 315 ? 38.312 19.438 11.609 1 41.16 315 PRO B O 1
ATOM 5341 N N . VAL B 1 316 ? 36.281 19.359 12.469 1 37.88 316 VAL B N 1
ATOM 5342 C CA . VAL B 1 316 ? 36.594 18.094 13.133 1 37.88 316 VAL B CA 1
ATOM 5343 C C . VAL B 1 316 ? 36.594 16.953 12.109 1 37.88 316 VAL B C 1
ATOM 5345 O O . VAL B 1 316 ? 37.375 16.031 12.188 1 37.88 316 VAL B O 1
ATOM 5348 N N . LEU B 1 317 ? 35.781 17 11.102 1 37.44 317 LEU B N 1
ATOM 5349 C CA . LEU B 1 317 ? 35.812 15.891 10.164 1 37.44 317 LEU B CA 1
ATOM 5350 C C . LEU B 1 317 ? 37.094 15.922 9.32 1 37.44 317 LEU B C 1
ATOM 5352 O O . LEU B 1 317 ? 37.688 14.875 9.031 1 37.44 317 LEU B O 1
ATOM 5356 N N . LEU B 1 318 ? 37.5 17.047 8.836 1 36.97 318 LEU B N 1
ATOM 5357 C CA . LEU B 1 318 ? 38.812 17.125 8.188 1 36.97 318 LEU B CA 1
ATOM 5358 C C . LEU B 1 318 ? 39.906 16.734 9.164 1 36.97 318 LEU B C 1
ATOM 5360 O O . LEU B 1 318 ? 40.844 16.016 8.789 1 36.97 318 LEU B O 1
ATOM 5364 N N . PHE B 1 319 ? 39.781 17.062 10.414 1 36.44 319 PHE B N 1
ATOM 5365 C CA . PHE B 1 319 ? 40.719 16.641 11.422 1 36.44 319 PHE B CA 1
ATOM 5366 C C . PHE B 1 319 ? 40.625 15.141 11.68 1 36.44 319 PHE B C 1
ATOM 5368 O O . PHE B 1 319 ? 41.625 14.445 11.812 1 36.44 319 PHE B O 1
ATOM 5375 N N . CYS B 1 320 ? 39.406 14.594 11.641 1 36.34 320 CYS B N 1
ATOM 5376 C CA . CYS B 1 320 ? 39.281 13.156 11.844 1 36.34 320 CYS B CA 1
ATOM 5377 C C . CYS B 1 320 ? 39.719 12.383 10.625 1 36.34 320 CYS B C 1
ATOM 5379 O O . CYS B 1 320 ? 40.406 11.352 10.758 1 36.34 320 CYS B O 1
ATOM 5381 N N . PHE B 1 321 ? 39.375 12.781 9.422 1 37.62 321 PHE B N 1
ATOM 5382 C CA . PHE B 1 321 ? 39.875 12.102 8.227 1 37.62 321 PHE B CA 1
ATOM 5383 C C . PHE B 1 321 ? 41.375 12.227 8.125 1 37.62 321 PHE B C 1
ATOM 5385 O O . PHE B 1 321 ? 42.062 11.273 7.754 1 37.62 321 PHE B O 1
ATOM 5392 N N . LEU B 1 322 ? 41.906 13.367 8.445 1 38.84 322 LEU B N 1
ATOM 5393 C CA . LEU B 1 322 ? 43.344 13.539 8.43 1 38.84 322 LEU B CA 1
ATOM 5394 C C . LEU B 1 322 ? 44 12.727 9.531 1 38.84 322 LEU B C 1
ATOM 5396 O O . LEU B 1 322 ? 45.125 12.234 9.359 1 38.84 322 LEU B O 1
ATOM 5400 N N . LEU B 1 323 ? 43.281 12.555 10.633 1 38.38 323 LEU B N 1
ATOM 5401 C CA . LEU B 1 323 ? 43.844 11.742 11.711 1 38.38 323 LEU B CA 1
ATOM 5402 C C . LEU B 1 323 ? 43.625 10.258 11.438 1 38.38 323 LEU B C 1
ATOM 5404 O O . LEU B 1 323 ? 44.5 9.438 11.75 1 38.38 323 LEU B O 1
ATOM 5408 N N . LEU B 1 324 ? 42.438 9.859 10.914 1 37.38 324 LEU B N 1
ATOM 5409 C CA . LEU B 1 324 ? 42.156 8.438 10.758 1 37.38 324 LEU B CA 1
ATOM 5410 C C . LEU B 1 324 ? 42.844 7.879 9.523 1 37.38 324 LEU B C 1
ATOM 5412 O O . LEU B 1 324 ? 43.156 6.684 9.461 1 37.38 324 LEU B O 1
ATOM 5416 N N . LEU B 1 325 ? 43 8.633 8.414 1 37.41 325 LEU B N 1
ATOM 5417 C CA . LEU B 1 325 ? 43.719 8.094 7.273 1 37.41 325 LEU B CA 1
ATOM 5418 C C . LEU B 1 325 ? 45.125 7.629 7.699 1 37.41 325 LEU B C 1
ATOM 5420 O O . LEU B 1 325 ? 45.594 6.57 7.266 1 37.41 325 LEU B O 1
ATOM 5424 N N . PRO B 1 326 ? 45.812 8.492 8.477 1 39.94 326 PRO B N 1
ATOM 5425 C CA . PRO B 1 326 ? 47.094 7.957 8.859 1 39.94 326 PRO B CA 1
ATOM 5426 C C . PRO B 1 326 ? 47 6.691 9.711 1 39.94 326 PRO B C 1
ATOM 5428 O O . PRO B 1 326 ? 47.812 5.781 9.586 1 39.94 326 PRO B O 1
ATOM 5431 N N . LEU B 1 327 ? 45.969 6.566 10.445 1 39.12 327 LEU B N 1
ATOM 5432 C CA . LEU B 1 327 ? 45.906 5.414 11.336 1 39.12 327 LEU B CA 1
ATOM 5433 C C . LEU B 1 327 ? 45.5 4.156 10.57 1 39.12 327 LEU B C 1
ATOM 5435 O O . LEU B 1 327 ? 46.062 3.08 10.797 1 39.12 327 LEU B O 1
ATOM 5439 N N . HIS B 1 328 ? 44.531 4.188 9.742 1 36.59 328 HIS B N 1
ATOM 5440 C CA . HIS B 1 328 ? 44.156 3 8.977 1 36.59 328 HIS B CA 1
ATOM 5441 C C . HIS B 1 328 ? 45.25 2.641 7.977 1 36.59 328 HIS B C 1
ATOM 5443 O O . HIS B 1 328 ? 45.562 1.462 7.785 1 36.59 328 HIS B O 1
ATOM 5449 N N . LEU B 1 329 ? 45.844 3.549 7.289 1 36.38 329 LEU B N 1
ATOM 5450 C CA . LEU B 1 329 ? 47 3.238 6.453 1 36.38 329 LEU B CA 1
ATOM 5451 C C . LEU B 1 329 ? 48.156 2.721 7.297 1 36.38 329 LEU B C 1
ATOM 5453 O O . LEU B 1 329 ? 48.906 1.834 6.867 1 36.38 329 LEU B O 1
ATOM 5457 N N . MET B 1 330 ? 48.219 3.219 8.484 1 37.19 330 MET B N 1
ATOM 5458 C CA . MET B 1 330 ? 49.219 2.717 9.398 1 37.19 330 MET B CA 1
ATOM 5459 C C . MET B 1 330 ? 48.906 1.289 9.836 1 37.19 330 MET B C 1
ATOM 5461 O O . MET B 1 330 ? 49.812 0.452 9.93 1 37.19 330 MET B O 1
ATOM 5465 N N . ASN B 1 331 ? 47.656 1.013 10.109 1 35.5 331 ASN B N 1
ATOM 5466 C CA . ASN B 1 331 ? 47.312 -0.346 10.516 1 35.5 331 ASN B CA 1
ATOM 5467 C C . ASN B 1 331 ? 47.406 -1.316 9.344 1 35.5 331 ASN B C 1
ATOM 5469 O O . ASN B 1 331 ? 47.812 -2.461 9.5 1 35.5 331 ASN B O 1
ATOM 5473 N N . CYS B 1 332 ? 46.906 -0.918 8.172 1 34.47 332 CYS B N 1
ATOM 5474 C CA . CYS B 1 332 ? 47.094 -1.771 7.004 1 34.47 332 CYS B CA 1
ATOM 5475 C C . CYS B 1 332 ? 48.562 -1.969 6.695 1 34.47 332 CYS B C 1
ATOM 5477 O O . CYS B 1 332 ? 49 -3.062 6.312 1 34.47 332 CYS B O 1
ATOM 5479 N N . PHE B 1 333 ? 49.375 -0.951 6.895 1 34.94 333 PHE B N 1
ATOM 5480 C CA . PHE B 1 333 ? 50.812 -1.072 6.754 1 34.94 333 PHE B CA 1
ATOM 5481 C C . PHE B 1 333 ? 51.406 -1.979 7.836 1 34.94 333 PHE B C 1
ATOM 5483 O O . PHE B 1 333 ? 52.312 -2.756 7.574 1 34.94 333 PHE B O 1
ATOM 5490 N N . ALA B 1 334 ? 50.906 -1.915 8.953 1 32.91 334 ALA B N 1
ATOM 5491 C CA . ALA B 1 334 ? 51.406 -2.793 10.008 1 32.91 334 ALA B CA 1
ATOM 5492 C C . ALA B 1 334 ? 51.031 -4.25 9.727 1 32.91 334 ALA B C 1
ATOM 5494 O O . ALA B 1 334 ? 51.844 -5.148 9.93 1 32.91 334 ALA B O 1
ATOM 5495 N N . LYS B 1 335 ? 49.781 -4.527 9.336 1 34.31 335 LYS B N 1
ATOM 5496 C CA . LYS B 1 335 ? 49.438 -5.922 9.062 1 34.31 335 LYS B CA 1
ATOM 5497 C C . LYS B 1 335 ? 50.188 -6.438 7.836 1 34.31 335 LYS B C 1
ATOM 5499 O O . LYS B 1 335 ? 50.562 -7.613 7.777 1 34.31 335 LYS B O 1
ATOM 5504 N N . TRP B 1 336 ? 50.312 -5.613 6.812 1 30.91 336 TRP B N 1
ATOM 5505 C CA . TRP B 1 336 ? 51.156 -6.043 5.703 1 30.91 336 TRP B CA 1
ATOM 5506 C C . TRP B 1 336 ? 52.594 -6.27 6.172 1 30.91 336 TRP B C 1
ATOM 5508 O O . TRP B 1 336 ? 53.281 -7.191 5.699 1 30.91 336 TRP B O 1
ATOM 5518 N N . LYS B 1 337 ? 52.969 -5.484 7.207 1 31.59 337 LYS B N 1
ATOM 5519 C CA . LYS B 1 337 ? 54.312 -5.773 7.711 1 31.59 337 LYS B CA 1
ATOM 5520 C C . LYS B 1 337 ? 54.375 -7.16 8.344 1 31.59 337 LYS B C 1
ATOM 5522 O O . LYS B 1 337 ? 55.375 -7.852 8.25 1 31.59 337 LYS B O 1
ATOM 5527 N N . THR B 1 338 ? 53.344 -7.363 9.148 1 33.72 338 THR B N 1
ATOM 5528 C CA . THR B 1 338 ? 53.562 -8.602 9.891 1 33.72 338 THR B CA 1
ATOM 5529 C C . THR B 1 338 ? 53.5 -9.805 8.961 1 33.72 338 THR B C 1
ATOM 5531 O O . THR B 1 338 ? 54.062 -10.867 9.281 1 33.72 338 THR B O 1
ATOM 5534 N N . SER B 1 339 ? 52.625 -9.711 7.961 1 31.31 339 SER B N 1
ATOM 5535 C CA . SER B 1 339 ? 52.625 -10.961 7.199 1 31.31 339 SER B CA 1
ATOM 5536 C C . SER B 1 339 ? 53.906 -11.102 6.371 1 31.31 339 SER B C 1
ATOM 5538 O O . SER B 1 339 ? 54.188 -12.18 5.84 1 31.31 339 SER B O 1
ATOM 5540 N N . THR B 1 340 ? 54.375 -9.914 5.859 1 31.06 340 THR B N 1
ATOM 5541 C CA . THR B 1 340 ? 55.531 -10.148 4.988 1 31.06 340 THR B CA 1
ATOM 5542 C C . THR B 1 340 ? 56.75 -10.461 5.809 1 31.06 340 THR B C 1
ATOM 5544 O O . THR B 1 340 ? 57.875 -10.484 5.277 1 31.06 340 THR B O 1
ATOM 5547 N N . SER B 1 341 ? 56.625 -10.367 7.094 1 30.58 341 SER B N 1
ATOM 5548 C CA . SER B 1 341 ? 57.938 -10.523 7.723 1 30.58 341 SER B CA 1
ATOM 5549 C C . SER B 1 341 ? 58.562 -11.867 7.363 1 30.58 341 SER B C 1
ATOM 5551 O O . SER B 1 341 ? 59.531 -12.297 8 1 30.58 341 SER B O 1
ATOM 5553 N N . VAL B 1 342 ? 57.812 -12.773 6.695 1 28.31 342 VAL B N 1
ATOM 5554 C CA . VAL B 1 342 ? 58.75 -13.875 6.688 1 28.31 342 VAL B CA 1
ATOM 5555 C C . VAL B 1 342 ? 60.031 -13.438 5.969 1 28.31 342 VAL B C 1
ATOM 5557 O O . VAL B 1 342 ? 61.125 -13.594 6.5 1 28.31 342 VAL B O 1
ATOM 5560 N N . ASN B 1 343 ? 60.25 -13.984 4.734 1 25.83 343 ASN B N 1
ATOM 5561 C CA . ASN B 1 343 ? 61.594 -14.336 4.289 1 25.83 343 ASN B CA 1
ATOM 5562 C C . ASN B 1 343 ? 62.438 -13.102 3.963 1 25.83 343 ASN B C 1
ATOM 5564 O O . ASN B 1 343 ? 63.562 -12.969 4.418 1 25.83 343 ASN B O 1
ATOM 5568 N N . THR B 1 344 ? 62.469 -12.633 2.676 1 25.66 344 THR B N 1
ATOM 5569 C CA . THR B 1 344 ? 63.75 -12.258 2.109 1 25.66 344 THR B CA 1
ATOM 5570 C C . THR B 1 344 ? 64.125 -10.828 2.486 1 25.66 344 THR B C 1
ATOM 5572 O O . THR B 1 344 ? 63.25 -9.977 2.65 1 25.66 344 THR B O 1
ATOM 5575 N N . LYS B 1 345 ? 65.375 -10.414 2.82 1 28.95 345 LYS B N 1
ATOM 5576 C CA . LYS B 1 345 ? 66.312 -9.32 3.076 1 28.95 345 LYS B CA 1
ATOM 5577 C C . LYS B 1 345 ? 66.062 -8.133 2.158 1 28.95 345 LYS B C 1
ATOM 5579 O O . LYS B 1 345 ? 66.625 -7.07 2.312 1 28.95 345 LYS B O 1
ATOM 5584 N N . LYS B 1 346 ? 65.625 -8.367 0.887 1 25.47 346 LYS B N 1
ATOM 5585 C CA . LYS B 1 346 ? 66.25 -7.395 -0.013 1 25.47 346 LYS B CA 1
ATOM 5586 C C . LYS B 1 346 ? 65.625 -6.016 0.169 1 25.47 346 LYS B C 1
ATOM 5588 O O . LYS B 1 346 ? 66.312 -5.023 0.335 1 25.47 346 LYS B O 1
ATOM 5593 N N . SER B 1 347 ? 64.812 -5.469 -0.897 1 26.66 347 SER B N 1
ATOM 5594 C CA . SER B 1 347 ? 65 -4.152 -1.518 1 26.66 347 SER B CA 1
ATOM 5595 C C . SER B 1 347 ? 64.125 -3.105 -0.771 1 26.66 347 SER B C 1
ATOM 5597 O O . SER B 1 347 ? 62.938 -3.289 -0.548 1 26.66 347 SER B O 1
ATOM 5599 N N . ASN B 1 348 ? 64.812 -2.361 0.231 1 27.75 348 ASN B N 1
ATOM 5600 C CA . ASN B 1 348 ? 64.562 -1.201 1.087 1 27.75 348 ASN B CA 1
ATOM 5601 C C . ASN B 1 348 ? 63.844 -0.081 0.337 1 27.75 348 ASN B C 1
ATOM 5603 O O . ASN B 1 348 ? 63.594 0.981 0.903 1 27.75 348 ASN B O 1
ATOM 5607 N N . HIS B 1 349 ? 64 -0.024 -1.034 1 27.47 349 HIS B N 1
ATOM 5608 C CA . HIS B 1 349 ? 63.844 1.274 -1.673 1 27.47 349 HIS B CA 1
ATOM 5609 C C . HIS B 1 349 ? 62.375 1.682 -1.677 1 27.47 349 HIS B C 1
ATOM 5611 O O . HIS B 1 349 ? 62.031 2.805 -2.057 1 27.47 349 HIS B O 1
ATOM 5617 N N . ALA B 1 350 ? 61.5 0.698 -1.566 1 29.03 350 ALA B N 1
ATOM 5618 C CA . ALA B 1 350 ? 60.125 1.076 -1.961 1 29.03 350 ALA B CA 1
ATOM 5619 C C . ALA B 1 350 ? 59.438 1.868 -0.855 1 29.03 350 ALA B C 1
ATOM 5621 O O . ALA B 1 350 ? 58.312 2.309 -1.02 1 29.03 350 ALA B O 1
ATOM 5622 N N . THR B 1 351 ? 60.094 1.957 0.3 1 29.75 351 THR B N 1
ATOM 5623 C CA . THR B 1 351 ? 59.375 2.596 1.392 1 29.75 351 THR B CA 1
ATOM 5624 C C . THR B 1 351 ? 59.312 4.105 1.185 1 29.75 351 THR B C 1
ATOM 5626 O O . THR B 1 351 ? 58.406 4.77 1.706 1 29.75 351 THR B O 1
ATOM 5629 N N . ALA B 1 352 ? 60.375 4.633 0.597 1 31.62 352 ALA B N 1
ATOM 5630 C CA . ALA B 1 352 ? 60.5 6.09 0.603 1 31.62 352 ALA B CA 1
ATOM 5631 C C . ALA B 1 352 ? 59.438 6.73 -0.283 1 31.62 352 ALA B C 1
ATOM 5633 O O . ALA B 1 352 ? 58.938 7.816 0.024 1 31.62 352 ALA B O 1
ATOM 5634 N N . SER B 1 353 ? 59.125 6.02 -1.382 1 30.58 353 SER B N 1
ATOM 5635 C CA . SER B 1 353 ? 58.281 6.707 -2.365 1 30.58 353 SER B CA 1
ATOM 5636 C C . SER B 1 353 ? 56.875 6.883 -1.858 1 30.58 353 SER B C 1
ATOM 5638 O O . SER B 1 353 ? 56.125 7.766 -2.324 1 30.58 353 SER B O 1
ATOM 5640 N N . ALA B 1 354 ? 56.469 6.082 -0.936 1 31.67 354 ALA B N 1
ATOM 5641 C CA . ALA B 1 354 ? 55.094 6.266 -0.476 1 31.67 354 ALA B CA 1
ATOM 5642 C C . ALA B 1 354 ? 55 7.461 0.463 1 31.67 354 ALA B C 1
ATOM 5644 O O . ALA B 1 354 ? 53.938 8.117 0.522 1 31.67 354 ALA B O 1
ATOM 5645 N N . GLN B 1 355 ? 56.125 7.848 1.144 1 32.78 355 GLN B N 1
ATOM 5646 C CA . GLN B 1 355 ? 56.094 9 2.035 1 32.78 355 GLN B CA 1
ATOM 5647 C C . GLN B 1 355 ? 55.969 10.305 1.247 1 32.78 355 GLN B C 1
ATOM 5649 O O . GLN B 1 355 ? 55.25 11.219 1.667 1 32.78 355 GLN B O 1
ATOM 5654 N N . ILE B 1 356 ? 56.656 10.391 0.117 1 33.16 356 ILE B N 1
ATOM 5655 C CA . ILE B 1 356 ? 56.625 11.641 -0.635 1 33.16 356 ILE B CA 1
ATOM 5656 C C . ILE B 1 356 ? 55.25 11.867 -1.228 1 33.16 356 ILE B C 1
ATOM 5658 O O . ILE B 1 356 ? 54.75 12.984 -1.227 1 33.16 356 ILE B O 1
ATOM 5662 N N . LEU B 1 357 ? 54.688 10.727 -1.585 1 33.03 357 LEU B N 1
ATOM 5663 C CA . LEU B 1 357 ? 53.375 10.945 -2.143 1 33.03 357 LEU B CA 1
ATOM 5664 C C . LEU B 1 357 ? 52.406 11.445 -1.071 1 33.03 357 LEU B C 1
ATOM 5666 O O . LEU B 1 357 ? 51.5 12.258 -1.354 1 33.03 357 LEU B O 1
ATOM 5670 N N . TRP B 1 358 ? 52.75 11.133 0.15 1 35.38 358 TRP B N 1
ATOM 5671 C CA . TRP B 1 358 ? 51.906 11.578 1.259 1 35.38 358 TRP B CA 1
ATOM 5672 C C . TRP B 1 358 ? 52.031 13.078 1.489 1 35.38 358 TRP B C 1
ATOM 5674 O O . TRP B 1 358 ? 51.062 13.781 1.667 1 35.38 358 TRP B O 1
ATOM 5684 N N . GLU B 1 359 ? 53.219 13.531 1.526 1 40.5 359 GLU B N 1
ATOM 5685 C CA . GLU B 1 359 ? 53.438 14.938 1.818 1 40.5 359 GLU B CA 1
ATOM 5686 C C . GLU B 1 359 ? 52.938 15.828 0.689 1 40.5 359 GLU B C 1
ATOM 5688 O O . GLU B 1 359 ? 52.406 16.922 0.938 1 40.5 359 GLU B O 1
ATOM 5693 N N . ALA B 1 360 ? 53.031 15.328 -0.528 1 34.94 360 ALA B N 1
ATOM 5694 C CA . ALA B 1 360 ? 52.594 16.172 -1.631 1 34.94 360 ALA B CA 1
ATOM 5695 C C . ALA B 1 360 ? 51.062 16.25 -1.681 1 34.94 360 ALA B C 1
ATOM 5697 O O . ALA B 1 360 ? 50.5 17.297 -1.959 1 34.94 360 ALA B O 1
ATOM 5698 N N . THR B 1 361 ? 50.438 15.133 -1.367 1 36.31 361 THR B N 1
ATOM 5699 C CA . THR B 1 361 ? 48.969 15.203 -1.389 1 36.31 361 THR B CA 1
ATOM 5700 C C . THR B 1 361 ? 48.469 16.031 -0.211 1 36.31 361 THR B C 1
ATOM 5702 O O . THR B 1 361 ? 47.531 16.797 -0.357 1 36.31 361 THR B O 1
ATOM 5705 N N . LEU B 1 362 ? 49.094 15.969 0.913 1 36.22 362 LEU B N 1
ATOM 5706 C CA . LEU B 1 362 ? 48.688 16.812 2.029 1 36.22 362 LEU B CA 1
ATOM 5707 C C . LEU B 1 362 ? 48.938 18.281 1.725 1 36.22 362 LEU B C 1
ATOM 5709 O O . LEU B 1 362 ? 48.125 19.141 2.061 1 36.22 362 LEU B O 1
ATOM 5713 N N . ALA B 1 363 ? 50.031 18.641 1.175 1 35.97 363 ALA B N 1
ATOM 5714 C CA . ALA B 1 363 ? 50.344 20.047 0.88 1 35.97 363 ALA B CA 1
ATOM 5715 C C . ALA B 1 363 ? 49.406 20.609 -0.163 1 35.97 363 ALA B C 1
ATOM 5717 O O . ALA B 1 363 ? 49 21.766 -0.075 1 35.97 363 ALA B O 1
ATOM 5718 N N . ASN B 1 364 ? 49.125 19.812 -1.128 1 34.09 364 ASN B N 1
ATOM 5719 C CA . ASN B 1 364 ? 48.219 20.359 -2.143 1 34.09 364 ASN B CA 1
ATOM 5720 C C . ASN B 1 364 ? 46.812 20.547 -1.604 1 34.09 364 ASN B C 1
ATOM 5722 O O . ASN B 1 364 ? 46.031 21.391 -2.086 1 34.09 364 ASN B O 1
ATOM 5726 N N . VAL B 1 365 ? 46.344 19.641 -0.73 1 35.78 365 VAL B N 1
ATOM 5727 C CA . VAL B 1 365 ? 45 19.844 -0.183 1 35.78 365 VAL B CA 1
ATOM 5728 C C . VAL B 1 365 ? 45 21.062 0.73 1 35.78 365 VAL B C 1
ATOM 5730 O O . VAL B 1 365 ? 44.031 21.812 0.774 1 35.78 365 VAL B O 1
ATOM 5733 N N . LEU B 1 366 ? 46.062 21.281 1.45 1 31.97 366 LEU B N 1
ATOM 5734 C CA . LEU B 1 366 ? 46.062 22.438 2.352 1 31.97 366 LEU B CA 1
ATOM 5735 C C . LEU B 1 366 ? 46.219 23.734 1.573 1 31.97 366 LEU B C 1
ATOM 5737 O O . LEU B 1 366 ? 45.969 24.812 2.111 1 31.97 366 LEU B O 1
ATOM 5741 N N . LEU B 1 367 ? 47 23.812 0.493 1 31.94 367 LEU B N 1
ATOM 5742 C CA . LEU B 1 367 ? 47.125 25.094 -0.187 1 31.94 367 LEU B CA 1
ATOM 5743 C C . LEU B 1 367 ? 45.875 25.422 -0.979 1 31.94 367 LEU B C 1
ATOM 5745 O O . LEU B 1 367 ? 45.562 24.781 -1.989 1 31.94 367 LEU B O 1
ATOM 5749 N N . GLY B 1 368 ? 44.75 25.5 -0.276 1 30.25 368 GLY B N 1
ATOM 5750 C CA . GLY B 1 368 ? 43.594 26.125 -0.875 1 30.25 368 GLY B CA 1
ATOM 5751 C C . GLY B 1 368 ? 43.938 27.359 -1.689 1 30.25 368 GLY B C 1
ATOM 5752 O O . GLY B 1 368 ? 44.969 28 -1.452 1 30.25 368 GLY B O 1
ATOM 5753 N N . PRO B 1 369 ? 43.656 27.375 -3.016 1 30.91 369 PRO B N 1
ATOM 5754 C CA . PRO B 1 369 ? 43.875 28.625 -3.748 1 30.91 369 PRO B CA 1
ATOM 5755 C C . PRO B 1 369 ? 43.406 29.859 -2.982 1 30.91 369 PRO B C 1
ATOM 5757 O O . PRO B 1 369 ? 42.219 29.984 -2.674 1 30.91 369 PRO B O 1
ATOM 5760 N N . VAL B 1 370 ? 44.031 30.375 -1.954 1 28.97 370 VAL B N 1
ATOM 5761 C CA . VAL B 1 370 ? 43.812 31.672 -1.328 1 28.97 370 VAL B CA 1
ATOM 5762 C C . VAL B 1 370 ? 43.75 32.75 -2.4 1 28.97 370 VAL B C 1
ATOM 5764 O O . VAL B 1 370 ? 43.438 33.906 -2.1 1 28.97 370 VAL B O 1
ATOM 5767 N N . GLU B 1 371 ? 44.25 32.562 -3.607 1 28.11 371 GLU B N 1
ATOM 5768 C CA . GLU B 1 371 ? 44.406 33.781 -4.359 1 28.11 371 GLU B CA 1
ATOM 5769 C C . GLU B 1 371 ? 43.031 34.375 -4.766 1 28.11 371 GLU B C 1
ATOM 5771 O O . GLU B 1 371 ? 42.938 35.562 -5.055 1 28.11 371 GLU B O 1
ATOM 5776 N N . MET B 1 372 ? 42.094 33.531 -5.102 1 24.61 372 MET B N 1
ATOM 5777 C CA . MET B 1 372 ? 41.125 34.281 -5.914 1 24.61 372 MET B CA 1
ATOM 5778 C C . MET B 1 372 ? 40.312 35.219 -5.051 1 24.61 372 MET B C 1
ATOM 5780 O O . MET B 1 372 ? 39.312 35.812 -5.52 1 24.61 372 MET B O 1
ATOM 5784 N N . LEU B 1 373 ? 40.531 35.219 -3.719 1 22.14 373 LEU B N 1
ATOM 5785 C CA . LEU B 1 373 ? 39.688 36.188 -3.029 1 22.14 373 LEU B CA 1
ATOM 5786 C C . LEU B 1 373 ? 40.219 37.625 -3.217 1 22.14 373 LEU B C 1
ATOM 5788 O O . LEU B 1 373 ? 39.625 38.562 -2.688 1 22.14 373 LEU B O 1
ATOM 5792 N N . ARG B 1 374 ? 41.281 37.938 -4.031 1 21.77 374 ARG B N 1
ATOM 5793 C CA . ARG B 1 374 ? 41.406 39.375 -4.168 1 21.77 374 ARG B CA 1
ATOM 5794 C C . ARG B 1 374 ? 40.406 39.938 -5.184 1 21.77 374 ARG B C 1
ATOM 5796 O O . ARG B 1 374 ? 40.188 39.312 -6.234 1 21.77 374 ARG B O 1
#